Protein AF-0000000087635953 (afdb_homodimer)

pLDDT: mean 96.23, std 4.2, range [60.16, 98.94]

Structure (mmCIF, N/CA/C/O backbone):
data_AF-0000000087635953-model_v1
#
loop_
_entity.id
_entity.type
_entity.pdbx_description
1 polymer 'tRNA N6-adenosine threonylcarbamoyltransferase'
#
loop_
_atom_site.group_PDB
_atom_site.id
_atom_site.type_symbol
_atom_site.label_atom_id
_atom_site.label_alt_id
_atom_site.label_comp_id
_atom_site.label_asym_id
_atom_site.label_entity_id
_atom_site.label_seq_id
_atom_site.pdbx_PDB_ins_code
_atom_site.Cartn_x
_atom_site.Cartn_y
_atom_site.Cartn_z
_atom_site.occupancy
_atom_site.B_iso_or_equiv
_atom_site.auth_seq_id
_atom_site.auth_comp_id
_atom_site.auth_asym_id
_atom_site.auth_atom_id
_atom_site.pdbx_PDB_model_num
ATOM 1 N N . MET A 1 1 ? 30 20.594 17.938 1 71 1 MET A N 1
ATOM 2 C CA . MET A 1 1 ? 29.25 19.344 17.844 1 71 1 MET A CA 1
ATOM 3 C C . MET A 1 1 ? 28.906 19.031 16.391 1 71 1 MET A C 1
ATOM 5 O O . MET A 1 1 ? 28.766 19.938 15.57 1 71 1 MET A O 1
ATOM 9 N N . LYS A 1 2 ? 29 17.797 15.891 1 88.31 2 LYS A N 1
ATOM 10 C CA . LYS A 1 2 ? 28.781 17.375 14.508 1 88.31 2 LYS A CA 1
ATOM 11 C C . LYS A 1 2 ? 27.328 17.594 14.086 1 88.31 2 LYS A C 1
ATOM 13 O O . LYS A 1 2 ? 26.406 17.328 14.859 1 88.31 2 LYS A O 1
ATOM 18 N N . ASP A 1 3 ? 27.141 18.328 13 1 97 3 ASP A N 1
ATOM 19 C CA . ASP A 1 3 ? 25.797 18.531 12.445 1 97 3 ASP A CA 1
ATOM 20 C C . ASP A 1 3 ? 25.078 17.188 12.234 1 97 3 ASP A C 1
ATOM 22 O O . ASP A 1 3 ? 25.703 16.203 11.828 1 97 3 ASP A O 1
ATOM 26 N N . ILE A 1 4 ? 23.875 17.203 12.625 1 98.38 4 ILE A N 1
ATOM 27 C CA . ILE A 1 4 ? 23.062 16.016 12.445 1 98.38 4 ILE A CA 1
ATOM 28 C C . ILE A 1 4 ? 22.109 16.219 11.266 1 98.38 4 ILE A C 1
ATOM 30 O O . ILE A 1 4 ? 21.297 17.141 11.258 1 98.38 4 ILE A O 1
ATOM 34 N N . TYR A 1 5 ? 22.234 15.367 10.195 1 98.81 5 TYR A N 1
ATOM 35 C CA . TYR A 1 5 ? 21.422 15.438 8.992 1 98.81 5 TYR A CA 1
ATOM 36 C C . TYR A 1 5 ? 20.281 14.43 9.047 1 98.81 5 TYR A C 1
ATOM 38 O O . TYR A 1 5 ? 20.484 13.258 9.344 1 98.81 5 TYR A O 1
ATOM 46 N N . THR A 1 6 ? 19.078 14.914 8.812 1 98.88 6 THR A N 1
ATOM 47 C CA . THR A 1 6 ? 17.875 14.078 8.758 1 98.88 6 THR A CA 1
ATOM 48 C C . THR A 1 6 ? 17.312 14.031 7.344 1 98.88 6 THR A C 1
ATOM 50 O O . THR A 1 6 ? 17.094 15.07 6.719 1 98.88 6 THR A O 1
ATOM 53 N N . LEU A 1 7 ? 17.156 12.875 6.766 1 98.94 7 LEU A N 1
ATOM 54 C CA . LEU A 1 7 ? 16.312 12.672 5.59 1 98.94 7 LEU A CA 1
ATOM 55 C C . LEU A 1 7 ? 14.914 12.242 5.992 1 98.94 7 LEU A C 1
ATOM 57 O O . LEU A 1 7 ? 14.742 11.297 6.762 1 98.94 7 LEU A O 1
ATOM 61 N N . ALA A 1 8 ? 13.922 12.953 5.543 1 98.94 8 ALA A N 1
ATOM 62 C CA . ALA A 1 8 ? 12.555 12.648 5.941 1 98.94 8 ALA A CA 1
ATOM 63 C C . ALA A 1 8 ? 11.68 12.344 4.727 1 98.94 8 ALA A C 1
ATOM 65 O O . ALA A 1 8 ? 11.875 12.914 3.654 1 98.94 8 ALA A O 1
ATOM 66 N N . ILE A 1 9 ? 10.727 11.422 4.883 1 98.94 9 ILE A N 1
ATOM 67 C CA . ILE A 1 9 ? 9.789 11 3.848 1 98.94 9 ILE A CA 1
ATOM 68 C C . ILE A 1 9 ? 8.359 11.117 4.367 1 98.94 9 ILE A C 1
ATOM 70 O O . ILE A 1 9 ? 8.062 10.688 5.484 1 98.94 9 ILE A O 1
ATOM 74 N N . GLU A 1 10 ? 7.461 11.727 3.586 1 98.75 10 GLU A N 1
ATOM 75 C CA . GLU A 1 10 ? 6.051 11.914 3.908 1 98.75 10 GLU A CA 1
ATOM 76 C C . GLU A 1 10 ? 5.156 11.469 2.756 1 98.75 10 GLU A C 1
ATOM 78 O O . GLU A 1 10 ? 5.309 11.938 1.627 1 98.75 10 GLU A O 1
ATOM 83 N N . SER A 1 11 ? 4.262 10.484 3 1 98.44 11 SER A N 1
ATOM 84 C CA . SER A 1 11 ? 3.357 9.969 1.975 1 98.44 11 SER A CA 1
ATOM 85 C C . SER A 1 11 ? 2.025 9.539 2.578 1 98.44 11 SER A C 1
ATOM 87 O O . SER A 1 11 ? 1.476 8.5 2.205 1 98.44 11 SER A O 1
ATOM 89 N N . SER A 1 12 ? 1.46 10.25 3.521 1 97.31 12 SER A N 1
ATOM 90 C CA . SER A 1 12 ? 0.33 9.781 4.316 1 97.31 12 SER A CA 1
ATOM 91 C C . SER A 1 12 ? -0.976 9.883 3.537 1 97.31 12 SER A C 1
ATOM 93 O O . SER A 1 12 ? -1.944 9.188 3.844 1 97.31 12 SER A O 1
ATOM 95 N N . CYS A 1 13 ? -1.066 10.781 2.559 1 95.88 13 CYS A N 1
ATOM 96 C CA . CYS A 1 13 ? -2.354 10.984 1.903 1 95.88 13 CYS A CA 1
ATOM 97 C C . CYS A 1 13 ? -2.17 11.25 0.414 1 95.88 13 CYS A C 1
ATOM 99 O O . CYS A 1 13 ? -2.062 10.312 -0.379 1 95.88 13 CYS A O 1
ATOM 101 N N . ASP A 1 14 ? -2.012 12.562 -0.002 1 95.81 14 ASP A N 1
ATOM 102 C CA . ASP A 1 14 ? -1.961 12.82 -1.438 1 95.81 14 ASP A CA 1
ATOM 103 C C . ASP A 1 14 ? -0.771 13.711 -1.792 1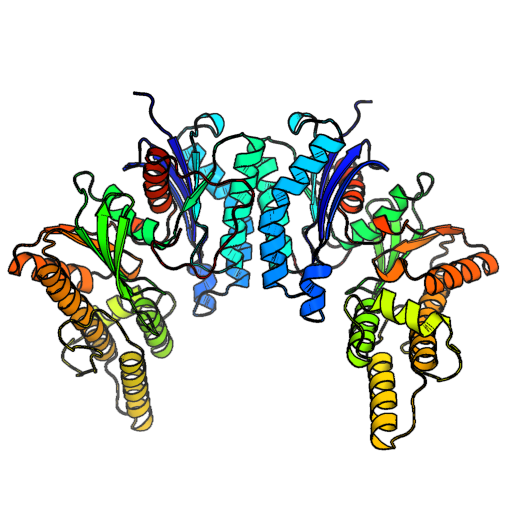 95.81 14 ASP A C 1
ATOM 105 O O . ASP A 1 14 ? -0.734 14.305 -2.869 1 95.81 14 ASP A O 1
ATOM 109 N N . GLU A 1 15 ? 0.181 13.875 -0.942 1 97.19 15 GLU A N 1
ATOM 110 C CA . GLU A 1 15 ? 1.471 14.5 -1.22 1 97.19 15 GLU A CA 1
ATOM 111 C C . GLU A 1 15 ? 2.617 13.516 -1.018 1 97.19 15 GLU A C 1
ATOM 113 O O . GLU A 1 15 ? 2.727 12.891 0.04 1 97.19 15 GLU A O 1
ATOM 118 N N . THR A 1 16 ? 3.457 13.383 -2.01 1 98.44 16 THR A N 1
ATOM 119 C CA . THR A 1 16 ? 4.738 12.703 -1.831 1 98.44 16 THR A CA 1
ATOM 120 C C . THR A 1 16 ? 5.852 13.719 -1.59 1 98.44 16 THR A C 1
ATOM 122 O O . THR A 1 16 ? 6.113 14.578 -2.438 1 98.44 16 THR A O 1
ATOM 125 N N . SER A 1 17 ? 6.457 13.625 -0.453 1 98.81 17 SER A N 1
ATOM 126 C CA . SER A 1 17 ? 7.434 14.648 -0.108 1 98.81 17 SER A CA 1
ATOM 127 C C . SER A 1 17 ? 8.664 14.047 0.55 1 98.81 17 SER A C 1
ATOM 129 O O . SER A 1 17 ? 8.57 13.031 1.244 1 98.81 17 SER A O 1
ATOM 131 N N . ALA A 1 18 ? 9.812 14.578 0.291 1 98.94 18 ALA A N 1
ATOM 132 C CA . ALA A 1 18 ? 11.07 14.297 0.979 1 98.94 18 ALA A CA 1
ATOM 133 C C . ALA A 1 18 ? 11.805 15.586 1.329 1 98.94 18 ALA A C 1
ATOM 135 O O . ALA A 1 18 ? 11.711 16.578 0.603 1 98.94 18 ALA A O 1
ATOM 136 N N . ALA A 1 19 ? 12.5 15.578 2.441 1 98.94 19 ALA A N 1
ATOM 137 C CA . ALA A 1 19 ? 13.203 16.766 2.908 1 98.94 19 ALA A CA 1
ATOM 138 C C . ALA A 1 19 ? 14.516 16.391 3.598 1 98.94 19 ALA A C 1
ATOM 140 O O . ALA A 1 19 ? 14.656 15.289 4.121 1 98.94 19 ALA A O 1
ATOM 141 N N . VAL A 1 20 ? 15.445 17.266 3.537 1 98.94 20 VAL A N 1
ATOM 142 C CA . VAL A 1 20 ? 16.688 17.156 4.297 1 98.94 20 VAL A CA 1
ATOM 143 C C . VAL A 1 20 ? 16.812 18.328 5.266 1 98.94 20 VAL A C 1
ATOM 145 O O . VAL A 1 20 ? 16.641 19.484 4.871 1 98.94 20 VAL A O 1
ATOM 148 N N . LEU A 1 21 ? 16.984 18 6.496 1 98.81 21 LEU A N 1
ATOM 149 C CA . LEU A 1 21 ? 17.156 19.016 7.531 1 98.81 21 LEU A CA 1
ATOM 150 C C . LEU A 1 21 ? 18.516 18.859 8.227 1 98.81 21 LEU A C 1
ATOM 152 O O . LEU A 1 21 ? 19.078 17.766 8.234 1 98.81 21 LEU A O 1
ATOM 156 N N . VAL A 1 22 ? 18.953 19.984 8.828 1 98.25 22 VAL A N 1
ATOM 157 C CA . VAL A 1 22 ? 20.141 19.969 9.68 1 98.25 22 VAL A CA 1
ATOM 158 C C . VAL A 1 22 ? 19.766 20.438 11.086 1 98.25 22 VAL A C 1
ATOM 160 O O . VAL A 1 22 ? 19.062 21.438 11.25 1 98.25 22 VAL A O 1
ATOM 163 N N . ASN A 1 23 ? 20.141 19.688 11.984 1 97.88 23 ASN A N 1
ATOM 164 C CA . ASN A 1 23 ? 19.969 20 13.398 1 97.88 23 ASN A CA 1
ATOM 165 C C . ASN A 1 23 ? 18.516 20.328 13.727 1 97.88 23 ASN A C 1
ATOM 167 O O . ASN A 1 23 ? 18.234 21.219 14.523 1 97.88 23 ASN A O 1
ATOM 171 N N . GLY A 1 24 ? 17.609 19.703 12.992 1 96.75 24 GLY A N 1
ATOM 172 C CA . GLY A 1 24 ? 16.203 19.672 13.328 1 96.75 24 GLY A CA 1
ATOM 173 C C . GLY A 1 24 ? 15.438 20.875 12.805 1 96.75 24 GLY A C 1
ATOM 174 O O . GLY A 1 24 ? 14.281 20.766 12.406 1 96.75 24 GLY A O 1
ATOM 175 N N . ARG A 1 25 ? 16 22.047 12.742 1 96.62 25 ARG A N 1
ATOM 176 C CA . ARG A 1 25 ? 15.188 23.234 12.492 1 96.62 25 ARG A CA 1
ATOM 177 C C . ARG A 1 25 ? 15.672 23.969 11.258 1 96.62 25 ARG A C 1
ATOM 179 O O . ARG A 1 25 ? 15.047 24.953 10.828 1 96.62 25 ARG A O 1
ATOM 186 N N . GLN A 1 26 ? 16.734 23.609 10.656 1 97.81 26 GLN A N 1
ATOM 187 C CA . GLN A 1 26 ? 17.203 24.172 9.391 1 97.81 26 GLN A CA 1
ATOM 188 C C . GLN A 1 26 ? 16.859 23.25 8.219 1 97.81 26 GLN A C 1
ATOM 190 O O . GLN A 1 26 ? 17.391 22.156 8.102 1 97.81 26 GLN A O 1
ATOM 195 N N . VAL A 1 27 ? 16.031 23.797 7.305 1 98.5 27 VAL A N 1
ATOM 196 C CA . VAL A 1 27 ? 15.586 23.016 6.152 1 98.5 27 VAL A CA 1
ATOM 197 C C . VAL A 1 27 ? 16.531 23.25 4.977 1 98.5 27 VAL A C 1
ATOM 199 O O . VAL A 1 27 ? 16.672 24.375 4.488 1 98.5 27 VAL A O 1
ATOM 202 N N . LEU A 1 28 ? 17.188 22.219 4.527 1 98.75 28 LEU A N 1
ATOM 203 C CA . LEU A 1 28 ? 18.078 22.328 3.375 1 98.75 28 LEU A CA 1
ATOM 204 C C . LEU A 1 28 ? 17.312 22.078 2.078 1 98.75 28 LEU A C 1
ATOM 206 O O . LEU A 1 28 ? 17.672 22.625 1.031 1 98.75 28 LEU A O 1
ATOM 210 N N . SER A 1 29 ? 16.375 21.234 2.1 1 98.75 29 SER A N 1
ATOM 211 C CA . SER A 1 29 ? 15.484 20.953 0.975 1 98.75 29 SER A CA 1
ATOM 212 C C . SER A 1 29 ? 14.133 20.438 1.452 1 98.75 29 SER A C 1
ATOM 214 O O . SER A 1 29 ? 14.031 19.844 2.525 1 98.75 29 SER A O 1
ATOM 216 N N . ASN A 1 30 ? 13.125 20.703 0.75 1 98.62 30 ASN A N 1
ATOM 217 C CA . ASN A 1 30 ? 11.758 20.234 0.962 1 98.62 30 ASN A CA 1
ATOM 218 C C . ASN A 1 30 ? 11.016 20.078 -0.358 1 98.62 30 ASN A C 1
ATOM 220 O O . ASN A 1 30 ? 10.297 20.984 -0.794 1 98.62 30 ASN A O 1
ATOM 224 N N . VAL A 1 31 ? 11.125 18.875 -0.925 1 98.75 31 VAL A N 1
ATOM 225 C CA . VAL A 1 31 ? 10.531 18.578 -2.223 1 98.75 31 VAL A CA 1
ATOM 226 C C . VAL A 1 31 ? 9.141 17.984 -2.029 1 98.75 31 VAL A C 1
ATOM 228 O O . VAL A 1 31 ? 8.977 17 -1.288 1 98.75 31 VAL A O 1
ATOM 231 N N . ILE A 1 32 ? 8.156 18.578 -2.635 1 98.19 32 ILE A N 1
ATOM 232 C CA . ILE A 1 32 ? 6.777 18.141 -2.496 1 98.19 32 ILE A CA 1
ATOM 233 C C . ILE A 1 32 ? 6.18 17.875 -3.875 1 98.19 32 ILE A C 1
ATOM 235 O O . ILE A 1 32 ? 6.152 18.766 -4.73 1 98.19 32 ILE A O 1
ATOM 239 N N . SER A 1 33 ? 5.801 16.672 -4.145 1 97.62 33 SER A N 1
ATOM 240 C CA . SER A 1 33 ? 4.996 16.297 -5.305 1 97.62 33 SER A CA 1
ATOM 241 C C . SER A 1 33 ? 3.523 16.156 -4.93 1 97.62 33 SER A C 1
ATOM 243 O O . SER A 1 33 ? 3.102 15.102 -4.453 1 97.62 33 SER A O 1
ATOM 245 N N . SER A 1 34 ? 2.74 17.156 -5.246 1 95.44 34 SER A N 1
ATOM 246 C CA . SER A 1 34 ? 1.333 17.188 -4.863 1 95.44 34 SER A CA 1
ATOM 247 C C . SER A 1 34 ? 0.46 16.5 -5.91 1 95.44 34 SER A C 1
ATOM 249 O O . SER A 1 34 ? 0.693 16.656 -7.113 1 95.44 34 SER A O 1
ATOM 251 N N . GLN A 1 35 ? -0.52 15.82 -5.395 1 94.69 35 GLN A N 1
ATOM 252 C CA . GLN A 1 35 ? -1.424 15.102 -6.289 1 94.69 35 GLN A CA 1
ATOM 253 C C . GLN A 1 35 ? -2.746 15.852 -6.445 1 94.69 35 GLN A C 1
ATOM 255 O O . GLN A 1 35 ? -3.709 15.305 -6.992 1 94.69 35 GLN A O 1
ATOM 260 N N . VAL A 1 36 ? -2.869 17.062 -5.98 1 91.19 36 VAL A N 1
ATOM 261 C CA . VAL A 1 36 ? -4.113 17.828 -5.953 1 91.19 36 VAL A CA 1
ATOM 262 C C . VAL A 1 36 ? -4.707 17.891 -7.359 1 91.19 36 VAL A C 1
ATOM 264 O O . VAL A 1 36 ? -5.883 17.578 -7.559 1 91.19 36 VAL A O 1
ATOM 267 N N . PRO A 1 37 ? -3.918 18.203 -8.336 1 91.44 37 PRO A N 1
ATOM 268 C CA . PRO A 1 37 ? -4.504 18.266 -9.68 1 91.44 37 PRO A CA 1
ATOM 269 C C . PRO A 1 37 ? -5.105 16.938 -10.125 1 91.44 37 PRO A C 1
ATOM 271 O O . PRO A 1 37 ? -6.117 16.922 -10.836 1 91.44 37 PRO A O 1
ATOM 274 N N . ILE A 1 38 ? -4.547 15.859 -9.703 1 91.81 38 ILE A N 1
ATOM 275 C CA . ILE A 1 38 ? -4.98 14.523 -10.094 1 91.81 38 ILE A CA 1
ATOM 276 C C . ILE A 1 38 ? -6.309 14.195 -9.414 1 91.81 38 ILE A C 1
ATOM 278 O O . ILE A 1 38 ? -7.23 13.68 -10.055 1 91.81 38 ILE A O 1
ATOM 282 N N . HIS A 1 39 ? -6.449 14.539 -8.211 1 93.56 39 HIS A N 1
ATOM 283 C CA . HIS A 1 39 ? -7.598 14.125 -7.418 1 93.56 39 HIS A CA 1
ATOM 284 C C . HIS A 1 39 ? -8.766 15.094 -7.594 1 93.56 39 HIS A C 1
ATOM 286 O O . HIS A 1 39 ? -9.906 14.75 -7.281 1 93.56 39 HIS A O 1
ATOM 292 N N . GLN A 1 40 ? -8.516 16.312 -8.023 1 91.06 40 GLN A N 1
ATOM 293 C CA . GLN A 1 40 ? -9.562 17.281 -8.281 1 91.06 40 GLN A CA 1
ATOM 294 C C . GLN A 1 40 ? -10.617 16.734 -9.234 1 91.06 40 GLN A C 1
ATOM 296 O O . GLN A 1 40 ? -11.805 17.016 -9.086 1 91.06 40 GLN A O 1
ATOM 301 N N . LYS A 1 41 ? -10.227 15.906 -10.156 1 90 41 LYS A N 1
ATOM 302 C CA . LYS A 1 41 ? -11.117 15.336 -11.164 1 90 41 LYS A CA 1
ATOM 303 C C . LYS A 1 41 ? -12.141 14.398 -10.531 1 90 41 LYS A C 1
ATOM 305 O O . LYS A 1 41 ? -13.195 14.133 -11.109 1 90 41 LYS A O 1
ATOM 310 N N . PHE A 1 42 ? -11.836 13.93 -9.312 1 90.62 42 PHE A N 1
ATOM 311 C CA . PHE A 1 42 ? -12.703 12.945 -8.672 1 90.62 42 PHE A CA 1
ATOM 312 C C . PHE A 1 42 ? -13.469 13.578 -7.52 1 90.62 42 PHE A C 1
ATOM 314 O O . PHE A 1 42 ? -14.297 12.922 -6.887 1 90.62 42 PHE A O 1
ATOM 321 N N . GLY A 1 43 ? -13.164 14.859 -7.227 1 89.5 43 GLY A N 1
ATOM 322 C CA . GLY A 1 43 ? -13.859 15.57 -6.16 1 89.5 43 GLY A CA 1
ATOM 323 C C . GLY A 1 43 ? -13.328 15.227 -4.777 1 89.5 43 GLY A C 1
ATOM 324 O O . GLY A 1 43 ? -13.938 15.594 -3.77 1 89.5 43 GLY A O 1
ATOM 325 N N . GLY A 1 44 ? -12.242 14.422 -4.73 1 91.94 44 GLY A N 1
ATOM 326 C CA . GLY A 1 44 ? -11.602 13.992 -3.494 1 91.94 44 GLY A CA 1
ATOM 327 C C . GLY A 1 44 ? -10.492 12.984 -3.717 1 91.94 44 GLY A C 1
ATOM 328 O O . GLY A 1 44 ? -10.266 12.539 -4.844 1 91.94 44 GLY A O 1
ATOM 329 N N . VAL A 1 45 ? -9.844 12.648 -2.676 1 93.06 45 VAL A N 1
ATOM 330 C CA . VAL A 1 45 ? -8.688 11.766 -2.791 1 93.06 45 VAL A CA 1
ATOM 331 C C . VAL A 1 45 ? -9.164 10.336 -3.062 1 93.06 45 VAL A C 1
ATOM 333 O O . VAL A 1 45 ? -9.992 9.797 -2.324 1 93.06 45 VAL A O 1
ATOM 336 N N . VAL A 1 46 ? -8.664 9.805 -4.148 1 95.5 46 VAL A N 1
ATOM 337 C CA . VAL A 1 46 ? -8.906 8.398 -4.473 1 95.5 46 VAL A CA 1
ATOM 338 C C . VAL A 1 46 ? -7.738 7.547 -3.98 1 95.5 46 VAL A C 1
ATOM 340 O O . VAL A 1 46 ? -6.637 7.617 -4.531 1 95.5 46 VAL A O 1
ATOM 343 N N . PRO A 1 47 ? -7.953 6.715 -3.018 1 94.94 47 PRO A N 1
ATOM 344 C CA . PRO A 1 47 ? -6.867 6.031 -2.312 1 94.94 47 PRO A CA 1
ATOM 345 C C . PRO A 1 47 ? -5.961 5.238 -3.254 1 94.94 47 PRO A C 1
ATOM 347 O O . PRO A 1 47 ? -4.734 5.328 -3.154 1 94.94 47 PRO A O 1
ATOM 350 N N . GLU A 1 48 ? -6.547 4.504 -4.184 1 93.12 48 GLU A N 1
ATOM 351 C CA . GLU A 1 48 ? -5.758 3.682 -5.098 1 93.12 48 GLU A CA 1
ATOM 352 C C . GLU A 1 48 ? -4.887 4.543 -6.004 1 93.12 48 GLU A C 1
ATOM 354 O O . GLU A 1 48 ? -3.725 4.211 -6.258 1 93.12 48 GLU A O 1
ATOM 359 N N . ILE A 1 49 ? -5.441 5.598 -6.457 1 95.25 49 ILE A N 1
ATOM 360 C CA . ILE A 1 49 ? -4.691 6.516 -7.305 1 95.25 49 ILE A CA 1
ATOM 361 C C . ILE A 1 49 ? -3.564 7.16 -6.5 1 95.25 49 ILE A C 1
ATOM 363 O O . ILE A 1 49 ? -2.443 7.297 -6.992 1 95.25 49 ILE A O 1
ATOM 367 N N . ALA A 1 50 ? -3.877 7.535 -5.289 1 96.94 50 ALA A N 1
ATOM 368 C CA . ALA A 1 50 ? -2.877 8.148 -4.418 1 96.94 50 ALA A CA 1
ATOM 369 C C . ALA A 1 50 ? -1.674 7.23 -4.234 1 96.94 50 ALA A C 1
ATOM 371 O O . ALA A 1 50 ? -0.528 7.656 -4.402 1 96.94 50 ALA A O 1
ATOM 372 N N . SER A 1 51 ? -1.926 6 -3.91 1 96.81 51 SER A N 1
ATOM 373 C CA . SER A 1 51 ? -0.85 5.051 -3.654 1 96.81 51 SER A CA 1
ATOM 374 C C . SER A 1 51 ? 0.007 4.836 -4.898 1 96.81 51 SER A C 1
ATOM 376 O O . SER A 1 51 ? 1.23 4.719 -4.805 1 96.81 51 SER A O 1
ATOM 378 N N . ARG A 1 52 ? -0.611 4.766 -6.07 1 94.94 52 ARG A N 1
ATOM 379 C CA . ARG A 1 52 ? 0.108 4.562 -7.324 1 94.94 52 ARG A CA 1
ATOM 380 C C . ARG A 1 52 ? 1.023 5.742 -7.633 1 94.94 52 ARG A C 1
ATOM 382 O O . ARG A 1 52 ? 2.154 5.555 -8.086 1 94.94 52 ARG A O 1
ATOM 389 N N . HIS A 1 53 ? 0.528 6.934 -7.336 1 97.25 53 HIS A N 1
ATOM 390 C CA . HIS A 1 53 ? 1.368 8.109 -7.543 1 97.25 53 HIS A CA 1
ATOM 391 C C . HIS A 1 53 ? 2.533 8.133 -6.559 1 97.25 53 HIS A C 1
ATOM 393 O O . HIS A 1 53 ? 3.648 8.516 -6.922 1 97.25 53 HIS A O 1
ATOM 399 N N . HIS A 1 54 ? 2.293 7.77 -5.309 1 98.5 54 HIS A N 1
ATOM 400 C CA . HIS A 1 54 ? 3.365 7.707 -4.324 1 98.5 54 HIS A CA 1
ATOM 401 C C . HIS A 1 54 ? 4.469 6.754 -4.773 1 98.5 54 HIS A C 1
ATOM 403 O O . HIS A 1 54 ? 5.656 7.07 -4.645 1 98.5 54 HIS A O 1
ATOM 409 N N . ILE A 1 55 ? 4.055 5.598 -5.246 1 98.31 55 ILE A N 1
ATOM 410 C CA . ILE A 1 55 ? 5.043 4.586 -5.613 1 98.31 55 ILE A CA 1
ATOM 411 C C . ILE A 1 55 ? 5.898 5.098 -6.77 1 98.31 55 ILE A C 1
ATOM 413 O O . ILE A 1 55 ? 7.098 4.82 -6.832 1 98.31 55 ILE A O 1
ATOM 417 N N . GLU A 1 56 ? 5.359 5.824 -7.691 1 98.12 56 GLU A N 1
ATOM 418 C CA . GLU A 1 56 ? 6.086 6.375 -8.828 1 98.12 56 GLU A CA 1
ATOM 419 C C . GLU A 1 56 ? 7.055 7.469 -8.391 1 98.12 56 GLU A C 1
ATOM 421 O O . GLU A 1 56 ? 8.117 7.645 -8.992 1 98.12 56 GLU A O 1
ATOM 426 N N . GLN A 1 57 ? 6.727 8.148 -7.34 1 98.44 57 GLN A N 1
ATOM 427 C CA . GLN A 1 57 ? 7.41 9.406 -7.062 1 98.44 57 GLN A CA 1
ATOM 428 C C . GLN A 1 57 ? 8.32 9.281 -5.844 1 98.44 57 GLN A C 1
ATOM 430 O O . GLN A 1 57 ? 9.172 10.141 -5.609 1 98.44 57 GLN A O 1
ATOM 435 N N . VAL A 1 58 ? 8.188 8.281 -4.984 1 98.56 58 VAL A N 1
ATOM 436 C CA . VAL A 1 58 ? 8.805 8.266 -3.662 1 98.56 58 VAL A CA 1
ATOM 437 C C . VAL A 1 58 ? 10.32 8.359 -3.793 1 98.56 58 VAL A C 1
ATOM 439 O O . VAL A 1 58 ? 10.961 9.141 -3.092 1 98.56 58 VAL A O 1
ATOM 442 N N . ILE A 1 59 ? 10.953 7.637 -4.758 1 98.75 59 ILE A N 1
ATOM 443 C CA . ILE A 1 59 ? 12.406 7.648 -4.871 1 98.75 59 ILE A CA 1
ATOM 444 C C . ILE A 1 59 ? 12.852 8.898 -5.629 1 98.75 59 ILE A C 1
ATOM 446 O O . ILE A 1 59 ? 13.789 9.586 -5.211 1 98.75 59 ILE A O 1
ATOM 450 N N . PRO A 1 60 ? 12.156 9.305 -6.734 1 98.56 60 PRO A N 1
ATOM 451 C CA . PRO A 1 60 ? 12.523 10.547 -7.41 1 98.56 60 PRO A CA 1
ATOM 452 C C . PRO A 1 60 ? 12.516 11.758 -6.477 1 98.56 60 PRO A C 1
ATOM 454 O O . PRO A 1 60 ? 13.398 12.609 -6.559 1 98.56 60 PRO A O 1
ATOM 457 N N . VAL A 1 61 ? 11.539 11.859 -5.609 1 98.62 61 VAL A N 1
ATOM 458 C CA . VAL A 1 61 ? 11.453 12.992 -4.688 1 98.62 61 VAL A CA 1
ATOM 459 C C . VAL A 1 61 ? 12.602 12.93 -3.682 1 98.62 61 VAL A C 1
ATOM 461 O O . VAL A 1 61 ? 13.133 13.961 -3.275 1 98.62 61 VAL A O 1
ATOM 464 N N . VAL A 1 62 ? 12.945 11.75 -3.191 1 98.88 62 VAL A N 1
ATOM 465 C CA . VAL A 1 62 ? 14.086 11.57 -2.293 1 98.88 62 VAL A CA 1
ATOM 466 C C . VAL A 1 62 ? 15.367 12.008 -2.99 1 98.88 62 VAL A C 1
ATOM 468 O O . VAL A 1 62 ? 16.172 12.734 -2.416 1 98.88 62 VAL A O 1
ATOM 471 N N . ASP A 1 63 ? 15.547 11.539 -4.211 1 98.75 63 ASP A N 1
ATOM 472 C CA . ASP A 1 63 ? 16.719 11.883 -5 1 98.75 63 ASP A CA 1
ATOM 473 C C . ASP A 1 63 ? 16.844 13.398 -5.168 1 98.75 63 ASP A C 1
ATOM 475 O O . ASP A 1 63 ? 17.922 13.961 -4.941 1 98.75 63 ASP A O 1
ATOM 479 N N . GLN A 1 64 ? 15.734 14.008 -5.531 1 98.81 64 GLN A N 1
ATOM 480 C CA . GLN A 1 64 ? 15.719 15.453 -5.73 1 98.81 64 GLN A CA 1
ATOM 481 C C . GLN A 1 64 ? 16.031 16.188 -4.43 1 98.81 64 GLN A C 1
ATOM 483 O O . GLN A 1 64 ? 16.719 17.219 -4.441 1 98.81 64 GLN A O 1
ATOM 488 N N . ALA A 1 65 ? 15.5 15.719 -3.303 1 98.88 65 ALA A N 1
ATOM 489 C CA . ALA A 1 65 ? 15.75 16.344 -2.01 1 98.88 65 ALA A CA 1
ATOM 490 C C . ALA A 1 65 ? 17.234 16.328 -1.673 1 98.88 65 ALA A C 1
ATOM 492 O O . ALA A 1 65 ? 17.781 17.328 -1.186 1 98.88 65 ALA A O 1
ATOM 493 N N . LEU A 1 66 ? 17.891 15.203 -1.881 1 98.88 66 LEU A N 1
ATOM 494 C CA . LEU A 1 66 ? 19.328 15.078 -1.632 1 98.88 66 LEU A CA 1
ATOM 495 C C . LEU A 1 66 ? 20.125 16.031 -2.531 1 98.88 66 LEU A C 1
ATOM 497 O O . LEU A 1 66 ? 21.031 16.703 -2.068 1 98.88 66 LEU A O 1
ATOM 501 N N . LEU A 1 67 ? 19.719 16.062 -3.795 1 98.81 67 LEU A N 1
ATOM 502 C CA . LEU A 1 67 ? 20.391 16.922 -4.77 1 98.81 67 LEU A CA 1
ATOM 503 C C . LEU A 1 67 ? 20.25 18.391 -4.371 1 98.81 67 LEU A C 1
ATOM 505 O O . LEU A 1 67 ? 21.234 19.141 -4.375 1 98.81 67 LEU A O 1
ATOM 509 N N . ASP A 1 68 ? 19.016 18.828 -4.023 1 98.81 68 ASP A N 1
ATOM 510 C CA . ASP A 1 68 ? 18.75 20.203 -3.645 1 98.81 68 ASP A CA 1
ATOM 511 C C . ASP A 1 68 ? 19.516 20.594 -2.383 1 98.81 68 ASP A C 1
ATOM 513 O O . ASP A 1 68 ? 19.953 21.734 -2.234 1 98.81 68 ASP A O 1
ATOM 517 N N . ALA A 1 69 ? 19.672 19.641 -1.483 1 98.75 69 ALA A N 1
ATOM 518 C CA . ALA A 1 69 ? 20.375 19.891 -0.226 1 98.75 69 ALA A CA 1
ATOM 519 C C . ALA A 1 69 ? 21.875 19.812 -0.422 1 98.75 69 ALA A C 1
ATOM 521 O O . ALA A 1 69 ? 22.656 20.188 0.469 1 98.75 69 ALA A O 1
ATOM 522 N N . LYS A 1 70 ? 22.328 19.297 -1.576 1 98.56 70 LYS A N 1
ATOM 523 C CA . LYS A 1 70 ? 23.734 19.109 -1.913 1 98.56 70 LYS A CA 1
ATOM 524 C C . LYS A 1 70 ? 24.422 18.188 -0.913 1 98.56 70 LYS A C 1
ATOM 526 O O . LYS A 1 70 ? 25.5 18.5 -0.412 1 98.56 70 LYS A O 1
ATOM 531 N N . VAL A 1 71 ? 23.75 17.109 -0.555 1 98.38 71 VAL A N 1
ATOM 532 C CA . VAL A 1 71 ? 24.328 16.062 0.294 1 98.38 71 VAL A CA 1
ATOM 533 C C . VAL A 1 71 ? 24.125 14.703 -0.359 1 98.38 71 VAL A C 1
ATOM 535 O O . VAL A 1 71 ? 23.344 14.562 -1.303 1 98.38 71 VAL A O 1
ATOM 538 N N . ASN A 1 72 ? 24.906 13.742 0.088 1 97.88 72 ASN A N 1
ATOM 539 C CA . ASN A 1 72 ? 24.75 12.344 -0.321 1 97.88 72 ASN A CA 1
ATOM 540 C C . ASN A 1 72 ? 24.031 11.523 0.745 1 97.88 72 ASN A C 1
ATOM 542 O O . ASN A 1 72 ? 23.938 11.945 1.9 1 97.88 72 ASN A O 1
ATOM 546 N N . LEU A 1 73 ? 23.547 10.43 0.306 1 97.5 73 LEU A N 1
ATOM 547 C CA . LEU A 1 73 ? 22.859 9.539 1.239 1 97.5 73 LEU A CA 1
ATOM 548 C C . LEU A 1 73 ? 23.781 9.164 2.395 1 97.5 73 LEU A C 1
ATOM 550 O O . LEU A 1 73 ? 23.328 8.992 3.527 1 97.5 73 LEU A O 1
ATOM 554 N N . THR A 1 74 ? 25.016 9.094 2.207 1 96.19 74 THR A N 1
ATOM 555 C CA . THR A 1 74 ? 26 8.711 3.213 1 96.19 74 THR A CA 1
ATOM 556 C C . THR A 1 74 ? 26.172 9.805 4.262 1 96.19 74 THR A C 1
ATOM 558 O O . THR A 1 74 ? 26.734 9.57 5.332 1 96.19 74 THR A O 1
ATOM 561 N N . ASP A 1 75 ? 25.75 11.023 3.957 1 98.06 75 ASP A N 1
ATOM 562 C CA . ASP A 1 75 ? 25.844 12.148 4.879 1 98.06 75 ASP A CA 1
ATOM 563 C C . ASP A 1 75 ? 24.703 12.133 5.891 1 98.06 75 ASP A C 1
ATOM 565 O O . ASP A 1 75 ? 24.75 12.836 6.902 1 98.06 75 ASP A O 1
ATOM 569 N N . ILE A 1 76 ? 23.719 11.336 5.637 1 98.81 76 ILE A N 1
ATOM 570 C CA . ILE A 1 76 ? 22.5 11.328 6.434 1 98.81 76 ILE A CA 1
ATOM 571 C C . ILE A 1 76 ? 22.719 10.539 7.719 1 98.81 76 ILE A C 1
ATOM 573 O O . ILE A 1 76 ? 23.281 9.438 7.691 1 98.81 76 ILE A O 1
ATOM 577 N N . ASP A 1 77 ? 22.219 11.094 8.82 1 98.81 77 ASP A N 1
ATOM 578 C CA . ASP A 1 77 ? 22.438 10.453 10.117 1 98.81 77 ASP A CA 1
ATOM 579 C C . ASP A 1 77 ? 21.25 9.578 10.492 1 98.81 77 ASP A C 1
ATOM 581 O O . ASP A 1 77 ? 21.406 8.578 11.195 1 98.81 77 ASP A O 1
ATOM 585 N N . HIS A 1 78 ? 20.047 9.961 10.141 1 98.81 78 HIS A N 1
ATOM 586 C CA . HIS A 1 78 ? 18.875 9.133 10.344 1 98.81 78 HIS A CA 1
ATOM 587 C C . HIS A 1 78 ? 17.781 9.469 9.328 1 98.81 78 HIS A C 1
ATOM 589 O O . HIS A 1 78 ? 17.797 10.547 8.734 1 98.81 78 HIS A O 1
ATOM 595 N N . ILE A 1 79 ? 16.906 8.516 9.078 1 98.94 79 ILE A N 1
ATOM 596 C CA . ILE A 1 79 ? 15.781 8.648 8.156 1 98.94 79 ILE A CA 1
ATOM 597 C C . ILE A 1 79 ? 14.469 8.68 8.945 1 98.94 79 ILE A C 1
ATOM 599 O O . ILE A 1 79 ? 14.18 7.766 9.719 1 98.94 79 ILE A O 1
ATOM 603 N N . GLY A 1 80 ? 13.727 9.797 8.898 1 98.88 80 GLY A N 1
ATOM 604 C CA . GLY A 1 80 ? 12.375 9.883 9.43 1 98.88 80 GLY A CA 1
ATOM 605 C C . GLY A 1 80 ? 11.305 9.602 8.383 1 98.88 80 GLY A C 1
ATOM 606 O O . GLY A 1 80 ? 11.414 10.047 7.242 1 98.88 80 GLY A O 1
ATOM 607 N N . VAL A 1 81 ? 10.273 8.828 8.727 1 98.94 81 VAL A N 1
ATOM 608 C CA . VAL A 1 81 ? 9.195 8.531 7.789 1 98.94 81 VAL A CA 1
ATOM 609 C C . VAL A 1 81 ? 7.852 8.531 8.523 1 98.94 81 VAL A C 1
ATOM 611 O O . VAL A 1 81 ? 7.766 8.07 9.664 1 98.94 81 VAL A O 1
ATOM 614 N N . THR A 1 82 ? 6.828 9.109 7.895 1 98.62 82 THR A N 1
ATOM 615 C CA . THR A 1 82 ? 5.48 9.039 8.445 1 98.62 82 THR A CA 1
ATOM 616 C C . THR A 1 82 ? 4.965 7.602 8.422 1 98.62 82 THR A C 1
ATOM 618 O O . THR A 1 82 ? 4.844 6.996 7.355 1 98.62 82 THR A O 1
ATOM 621 N N . TYR A 1 83 ? 4.629 7.098 9.594 1 98.12 83 TYR A N 1
ATOM 622 C CA . TYR A 1 83 ? 4.09 5.742 9.617 1 98.12 83 TYR A CA 1
ATOM 623 C C . TYR A 1 83 ? 2.598 5.75 9.93 1 98.12 83 TYR A C 1
ATOM 625 O O . TYR A 1 83 ? 1.926 4.723 9.812 1 98.12 83 TYR A O 1
ATOM 633 N N . GLY A 1 84 ? 2.055 6.902 10.312 1 97.19 84 GLY A N 1
ATOM 634 C CA . GLY A 1 84 ? 0.63 7.043 10.57 1 97.19 84 GLY A CA 1
ATOM 635 C C . GLY A 1 84 ? 0.287 8.297 11.352 1 97.19 84 GLY A C 1
ATOM 636 O O . GLY A 1 84 ? 1.168 8.93 11.93 1 97.19 84 GLY A O 1
ATOM 637 N N . PRO A 1 85 ? -0.997 8.641 11.43 1 96.44 85 PRO A N 1
ATOM 638 C CA . PRO A 1 85 ? -2.131 8.094 10.68 1 96.44 85 PRO A CA 1
ATOM 639 C C . PRO A 1 85 ? -2.143 8.531 9.219 1 96.44 85 PRO A C 1
ATOM 641 O O . PRO A 1 85 ? -1.359 9.398 8.82 1 96.44 85 PRO A O 1
ATOM 644 N N . GLY A 1 86 ? -2.949 7.945 8.359 1 95.94 86 GLY A N 1
ATOM 645 C CA . GLY A 1 86 ? -3.08 8.25 6.945 1 95.94 86 GLY A CA 1
ATOM 646 C C . GLY A 1 86 ? -3.725 7.125 6.156 1 95.94 86 GLY A C 1
ATOM 647 O O . GLY A 1 86 ? -4.223 6.156 6.734 1 95.94 86 GLY A O 1
ATOM 648 N N . LEU A 1 87 ? -3.75 7.293 4.844 1 95.94 87 LEU A N 1
ATOM 649 C CA . LEU A 1 87 ? -4.25 6.234 3.971 1 95.94 87 LEU A CA 1
ATOM 650 C C . LEU A 1 87 ? -3.279 5.062 3.928 1 95.94 87 LEU A C 1
ATOM 652 O O . LEU A 1 87 ? -2.084 5.246 3.693 1 95.94 87 LEU A O 1
ATOM 656 N N . VAL A 1 88 ? -3.811 3.883 4.125 1 95.75 88 VAL A N 1
ATOM 657 C CA . VAL A 1 88 ? -2.971 2.707 4.328 1 95.75 88 VAL A CA 1
ATOM 658 C C . VAL A 1 88 ? -2.066 2.506 3.111 1 95.75 88 VAL A C 1
ATOM 660 O O . VAL A 1 88 ? -0.851 2.355 3.254 1 95.75 88 VAL A O 1
ATOM 663 N N . GLY A 1 89 ? -2.627 2.48 1.907 1 96.25 89 GLY A N 1
ATOM 664 C CA . GLY A 1 89 ? -1.835 2.291 0.703 1 96.25 89 GLY A CA 1
ATOM 665 C C . GLY A 1 89 ? -0.728 3.318 0.55 1 96.25 89 GLY A C 1
ATOM 666 O O . GLY A 1 89 ? 0.378 2.986 0.119 1 96.25 89 GLY A O 1
ATOM 667 N N . SER A 1 90 ? -1.001 4.52 0.898 1 97.88 90 SER A N 1
ATOM 668 C CA . SER A 1 90 ? -0.049 5.621 0.804 1 97.88 90 SER A CA 1
ATOM 669 C C . SER A 1 90 ? 1.079 5.469 1.818 1 97.88 90 SER A C 1
ATOM 671 O O . SER A 1 90 ? 2.252 5.641 1.481 1 97.88 90 SER A O 1
ATOM 673 N N . LEU A 1 91 ? 0.697 5.102 3.021 1 98.31 91 LEU A N 1
ATOM 674 C CA . LEU A 1 91 ? 1.669 4.93 4.098 1 98.31 91 LEU A CA 1
ATOM 675 C C . LEU A 1 91 ? 2.643 3.803 3.773 1 98.31 91 LEU A C 1
ATOM 677 O O . LEU A 1 91 ? 3.84 3.912 4.043 1 98.31 91 LEU A O 1
ATOM 681 N N . LEU A 1 92 ? 2.115 2.762 3.213 1 98.19 92 LEU A N 1
ATOM 682 C CA . LEU A 1 92 ? 2.916 1.579 2.916 1 98.19 92 LEU A CA 1
ATOM 683 C C . LEU A 1 92 ? 4.09 1.933 2.012 1 98.19 92 LEU A C 1
ATOM 685 O O . LEU A 1 92 ? 5.203 1.437 2.209 1 98.19 92 LEU A O 1
ATOM 689 N N . VAL A 1 93 ? 3.887 2.797 1.053 1 98.5 93 VAL A N 1
ATOM 690 C CA . VAL A 1 93 ? 4.902 3.133 0.059 1 98.5 93 VAL A CA 1
ATOM 691 C C . VAL A 1 93 ? 6.074 3.84 0.736 1 98.5 93 VAL A C 1
ATOM 693 O O . VAL A 1 93 ? 7.227 3.432 0.581 1 98.5 93 VAL A O 1
ATOM 696 N N . GLY A 1 94 ? 5.742 4.855 1.498 1 98.81 94 GLY A N 1
ATOM 697 C CA . GLY A 1 94 ? 6.797 5.594 2.178 1 98.81 94 GLY A CA 1
ATOM 698 C C . GLY A 1 94 ? 7.574 4.75 3.17 1 98.81 94 GLY A C 1
ATOM 699 O O . GLY A 1 94 ? 8.805 4.785 3.193 1 98.81 94 GLY A O 1
ATOM 700 N N . VAL A 1 95 ? 6.879 3.988 3.975 1 98.81 95 VAL A N 1
ATOM 701 C CA . VAL A 1 95 ? 7.504 3.17 5.012 1 98.81 95 VAL A CA 1
ATOM 702 C C . VAL A 1 95 ? 8.398 2.115 4.367 1 98.81 95 VAL A C 1
ATOM 704 O O . VAL A 1 95 ? 9.539 1.914 4.797 1 98.81 95 VAL A O 1
ATOM 707 N N . ALA A 1 96 ? 7.914 1.448 3.326 1 98.81 96 ALA A N 1
ATOM 708 C CA . ALA A 1 96 ? 8.688 0.403 2.662 1 98.81 96 ALA A CA 1
ATOM 709 C C . ALA A 1 96 ? 9.953 0.975 2.029 1 98.81 96 ALA A C 1
ATOM 711 O O . ALA A 1 96 ? 11.031 0.391 2.146 1 98.81 96 ALA A O 1
ATOM 712 N N . ALA A 1 97 ? 9.844 2.092 1.346 1 98.81 97 ALA A N 1
ATOM 713 C CA . ALA A 1 97 ? 11 2.738 0.731 1 98.81 97 ALA A CA 1
ATOM 714 C C . ALA A 1 97 ? 12.031 3.125 1.784 1 98.81 97 ALA A C 1
ATOM 716 O O . ALA A 1 97 ? 13.227 2.889 1.604 1 98.81 97 ALA A O 1
ATOM 717 N N . ALA A 1 98 ? 11.539 3.736 2.871 1 98.88 98 ALA A N 1
ATOM 718 C CA . ALA A 1 98 ? 12.422 4.152 3.953 1 98.88 98 ALA A CA 1
ATOM 719 C C . ALA A 1 98 ? 13.172 2.957 4.543 1 98.88 98 ALA A C 1
ATOM 721 O O . ALA A 1 98 ? 14.367 3.041 4.828 1 98.88 98 ALA A O 1
ATOM 722 N N . LYS A 1 99 ? 12.508 1.889 4.746 1 98.81 99 LYS A N 1
ATOM 723 C CA . LYS A 1 99 ? 13.125 0.678 5.277 1 98.81 99 LYS A CA 1
ATOM 724 C C . LYS A 1 99 ? 14.18 0.133 4.32 1 98.81 99 LYS A C 1
ATOM 726 O O . LYS A 1 99 ? 15.242 -0.322 4.75 1 98.81 99 LYS A O 1
ATOM 731 N N . GLY A 1 100 ? 13.82 0.11 3.016 1 98.69 100 GLY A N 1
ATOM 732 C CA . GLY A 1 100 ? 14.805 -0.284 2.021 1 98.69 100 GLY A CA 1
ATOM 733 C C . GLY A 1 100 ? 16.078 0.547 2.076 1 98.69 100 GLY A C 1
ATOM 734 O O . GLY A 1 100 ? 17.172 0.004 2.059 1 98.69 100 GLY A O 1
ATOM 735 N N . LEU A 1 101 ? 15.922 1.854 2.146 1 98.75 101 LEU A N 1
ATOM 736 C CA . LEU A 1 101 ? 17.047 2.771 2.262 1 98.75 101 LEU A CA 1
ATOM 737 C C . LEU A 1 101 ? 17.875 2.475 3.514 1 98.75 101 LEU A C 1
ATOM 739 O O . LEU A 1 101 ? 19.094 2.383 3.453 1 98.75 101 LEU A O 1
ATOM 743 N N . SER A 1 102 ? 17.141 2.371 4.637 1 98.75 102 SER A N 1
ATOM 744 C CA . SER A 1 102 ? 17.797 2.131 5.922 1 98.75 102 SER A CA 1
ATOM 745 C C . SER A 1 102 ? 18.578 0.83 5.91 1 98.75 102 SER A C 1
ATOM 747 O O . SER A 1 102 ? 19.75 0.803 6.316 1 98.75 102 SER A O 1
ATOM 749 N N . PHE A 1 103 ? 18 -0.199 5.398 1 98.69 103 PHE A N 1
ATOM 750 C CA . PHE A 1 103 ? 18.641 -1.51 5.359 1 98.69 103 PHE A CA 1
ATOM 751 C C . PHE A 1 103 ? 19.906 -1.476 4.5 1 98.69 103 PHE A C 1
ATOM 753 O O . PHE A 1 103 ? 20.938 -1.994 4.902 1 98.69 103 PHE A O 1
ATOM 760 N N . ALA A 1 104 ? 19.797 -0.891 3.357 1 98.31 104 ALA A N 1
ATOM 761 C CA . ALA A 1 104 ? 20.891 -0.888 2.381 1 98.31 104 ALA A CA 1
ATOM 762 C C . ALA A 1 104 ? 22.062 -0.066 2.881 1 98.31 104 ALA A C 1
ATOM 764 O O . ALA A 1 104 ? 23.219 -0.352 2.541 1 98.31 104 ALA A O 1
ATOM 765 N N . THR A 1 105 ? 21.812 0.986 3.717 1 97.94 105 THR A N 1
ATOM 766 C CA . THR A 1 105 ? 22.859 1.948 4.059 1 97.94 105 THR A CA 1
ATOM 767 C C . THR A 1 105 ? 23.281 1.784 5.512 1 97.94 105 THR A C 1
ATOM 769 O O . THR A 1 105 ? 24.344 2.283 5.914 1 97.94 105 THR A O 1
ATOM 772 N N . GLY A 1 106 ? 22.422 1.188 6.289 1 97.81 106 GLY A N 1
ATOM 773 C CA . GLY A 1 106 ? 22.656 1.104 7.719 1 97.81 106 GLY A CA 1
ATOM 774 C C . GLY A 1 106 ? 22.234 2.344 8.477 1 97.81 106 GLY A C 1
ATOM 775 O O . GLY A 1 106 ? 22.406 2.43 9.695 1 97.81 106 GLY A O 1
ATOM 776 N N . ILE A 1 107 ? 21.688 3.352 7.777 1 98.56 107 ILE A N 1
ATOM 777 C CA . ILE A 1 107 ? 21.219 4.574 8.414 1 98.56 107 ILE A CA 1
ATOM 778 C C . ILE A 1 107 ? 20 4.262 9.297 1 98.56 107 ILE A C 1
ATOM 780 O O . ILE A 1 107 ? 19.047 3.635 8.836 1 98.56 107 ILE A O 1
ATOM 784 N N . PRO A 1 108 ? 19.984 4.66 10.594 1 98.75 108 PRO A N 1
ATOM 785 C CA . PRO A 1 108 ? 18.875 4.352 11.492 1 98.75 108 PRO A CA 1
ATOM 786 C C . PRO A 1 108 ? 17.547 4.949 11.023 1 98.75 108 PRO A C 1
ATOM 788 O O . PRO A 1 108 ? 17.531 6 10.375 1 98.75 108 PRO A O 1
ATOM 791 N N . LEU A 1 109 ? 16.469 4.273 11.414 1 98.75 109 LEU A N 1
ATOM 792 C CA . LEU A 1 109 ? 15.109 4.598 10.984 1 98.75 109 LEU A CA 1
ATOM 793 C C . LEU A 1 109 ? 14.281 5.113 12.148 1 98.75 109 LEU A C 1
ATOM 795 O O . LEU A 1 109 ? 14.391 4.609 13.273 1 98.75 109 LEU A O 1
ATOM 799 N N . ILE A 1 110 ? 13.461 6.148 11.898 1 98.81 110 ILE A N 1
ATOM 800 C CA . ILE A 1 110 ? 12.555 6.703 12.906 1 98.81 110 ILE A CA 1
ATOM 801 C C . ILE A 1 110 ? 11.148 6.82 12.32 1 98.81 110 ILE A C 1
ATOM 803 O O . ILE A 1 110 ? 10.953 7.473 11.289 1 98.81 110 ILE A O 1
ATOM 807 N N . GLY A 1 111 ? 10.133 6.137 12.898 1 98.56 111 GLY A N 1
ATOM 808 C CA . GLY A 1 111 ? 8.734 6.328 12.547 1 98.56 111 GLY A CA 1
ATOM 809 C C . GLY A 1 111 ? 8.109 7.543 13.211 1 98.56 111 GLY A C 1
ATOM 810 O O . GLY A 1 111 ? 8.141 7.672 14.438 1 98.56 111 GLY A O 1
ATOM 811 N N . VAL A 1 112 ? 7.52 8.414 12.375 1 98.5 112 VAL A N 1
ATOM 812 C CA . VAL A 1 112 ? 7.031 9.688 12.906 1 98.5 112 VAL A CA 1
ATOM 813 C C . VAL A 1 112 ? 5.512 9.75 12.766 1 98.5 112 VAL A C 1
ATOM 815 O O . VAL A 1 112 ? 4.965 9.445 11.703 1 98.5 112 VAL A O 1
ATOM 818 N N . HIS A 1 113 ? 4.828 10.102 13.828 1 98 113 HIS A N 1
ATOM 819 C CA . HIS A 1 113 ? 3.393 10.359 13.805 1 98 113 HIS A CA 1
ATOM 820 C C . HIS A 1 113 ? 3.07 11.602 12.969 1 98 113 HIS A C 1
ATOM 822 O O . HIS A 1 113 ? 3.617 12.68 13.219 1 98 113 HIS A O 1
ATOM 828 N N . HIS A 1 114 ? 2.174 11.43 12.109 1 97.44 114 HIS A N 1
ATOM 829 C CA . HIS A 1 114 ? 1.858 12.469 11.125 1 97.44 114 HIS A CA 1
ATOM 830 C C . HIS A 1 114 ? 1.417 13.758 11.812 1 97.44 114 HIS A C 1
ATOM 832 O O . HIS A 1 114 ? 1.876 14.844 11.453 1 97.44 114 HIS A O 1
ATOM 838 N N . MET A 1 115 ? 0.608 13.672 12.805 1 96.19 115 MET A N 1
ATOM 839 C CA . MET A 1 115 ? 0.078 14.859 13.469 1 96.19 115 MET A CA 1
ATOM 840 C C . MET A 1 115 ? 1.154 15.539 14.312 1 96.19 115 MET A C 1
ATOM 842 O O . MET A 1 115 ? 1.158 16.766 14.453 1 96.19 115 MET A O 1
ATOM 846 N N . GLU A 1 116 ? 2.039 14.742 14.883 1 97.69 116 GLU A N 1
ATOM 847 C CA . GLU A 1 116 ? 3.184 15.359 15.555 1 97.69 116 GLU A CA 1
ATOM 848 C C . GLU A 1 116 ? 4.004 16.203 14.578 1 97.69 116 GLU A C 1
ATOM 850 O O . GLU A 1 116 ? 4.48 17.281 14.93 1 97.69 116 GLU A O 1
ATOM 855 N N . GLY A 1 117 ? 4.125 15.656 13.359 1 97.62 117 GLY A N 1
ATOM 856 C CA . GLY A 1 117 ? 4.773 16.438 12.32 1 97.62 117 GLY A CA 1
ATOM 857 C C . GLY A 1 117 ? 4.137 17.797 12.117 1 97.62 117 GLY A C 1
ATOM 858 O O . GLY A 1 117 ? 4.824 18.828 12.125 1 97.62 117 GLY A O 1
ATOM 859 N N . HIS A 1 118 ? 2.869 17.781 12.008 1 97.38 118 HIS A N 1
ATOM 860 C CA . HIS A 1 118 ? 2.143 19.031 11.828 1 97.38 118 HIS A CA 1
ATOM 861 C C . HIS A 1 118 ? 2.432 20.016 12.961 1 97.38 118 HIS A C 1
ATOM 863 O O . HIS A 1 118 ? 2.676 21.188 12.727 1 97.38 118 HIS A O 1
ATOM 869 N N . ILE A 1 119 ? 2.385 19.547 14.164 1 97.94 119 ILE A N 1
ATOM 870 C CA . ILE A 1 119 ? 2.66 20.391 15.328 1 97.94 119 ILE A CA 1
ATOM 871 C C . ILE A 1 119 ? 4.094 20.922 15.25 1 97.94 119 ILE A C 1
ATOM 873 O O . ILE A 1 119 ? 4.34 22.109 15.469 1 97.94 119 ILE A O 1
ATOM 877 N N . PHE A 1 120 ? 4.992 20.125 14.836 1 98.12 120 PHE A N 1
ATOM 878 C CA . PHE A 1 120 ? 6.414 20.438 14.859 1 98.12 120 PHE A CA 1
ATOM 879 C C . PHE A 1 120 ? 6.773 21.391 13.719 1 98.12 120 PHE A C 1
ATOM 881 O O . PHE A 1 120 ? 7.836 22.016 13.734 1 98.12 120 PHE A O 1
ATOM 888 N N . ALA A 1 121 ? 5.922 21.516 12.734 1 97.75 121 ALA A N 1
ATOM 889 C CA . ALA A 1 121 ? 6.117 22.5 11.688 1 97.75 121 ALA A CA 1
ATOM 890 C C . ALA A 1 121 ? 6.293 23.906 12.281 1 97.75 121 ALA A C 1
ATOM 892 O O . ALA A 1 121 ? 6.984 24.75 11.711 1 97.75 121 ALA A O 1
ATOM 893 N N . ASN A 1 122 ? 5.715 24.172 13.445 1 97.94 122 ASN A N 1
ATOM 894 C CA . ASN A 1 122 ? 5.809 25.469 14.109 1 97.94 122 ASN A CA 1
ATOM 895 C C . ASN A 1 122 ? 7.234 25.766 14.57 1 97.94 122 ASN A C 1
ATOM 897 O O . ASN A 1 122 ? 7.652 26.922 14.609 1 97.94 122 ASN A O 1
ATOM 901 N N . PHE A 1 123 ? 8.016 24.688 14.883 1 98 123 PHE A N 1
ATOM 902 C CA . PHE A 1 123 ? 9.406 24.875 15.266 1 98 123 PHE A CA 1
ATOM 903 C C . PHE A 1 123 ? 10.242 25.312 14.07 1 98 123 PHE A C 1
ATOM 905 O O . PHE A 1 123 ? 11.258 26 14.227 1 98 123 PHE A O 1
ATOM 912 N N . LEU A 1 124 ? 9.836 24.891 12.891 1 98.12 124 LEU A N 1
ATOM 913 C CA . LEU A 1 124 ? 10.523 25.312 11.672 1 98.12 124 LEU A CA 1
ATOM 914 C C . LEU A 1 124 ? 10.211 26.766 11.344 1 98.12 124 LEU A C 1
ATOM 916 O O . LEU A 1 124 ? 11.102 27.516 10.93 1 98.12 124 LEU A O 1
ATOM 920 N N . ALA A 1 125 ? 8.961 27.156 11.516 1 96.75 125 ALA A N 1
ATOM 921 C CA . ALA A 1 125 ? 8.5 28.5 11.188 1 96.75 125 ALA A CA 1
ATOM 922 C C . ALA A 1 125 ? 8.977 29.516 12.219 1 96.75 125 ALA A C 1
ATOM 924 O O . ALA A 1 125 ? 9.203 30.688 11.898 1 96.75 125 ALA A O 1
ATOM 925 N N . HIS A 1 126 ? 9.133 29.078 13.477 1 97.25 126 HIS A N 1
ATOM 926 C CA . HIS A 1 126 ? 9.508 29.938 14.594 1 97.25 126 HIS A CA 1
ATOM 927 C C . HIS A 1 126 ? 10.664 29.344 15.383 1 97.25 126 HIS A C 1
ATOM 929 O O . HIS A 1 126 ? 10.453 28.688 16.406 1 97.25 126 HIS A O 1
ATOM 935 N N . PRO A 1 127 ? 11.852 29.688 15.016 1 94 127 PRO A N 1
ATOM 936 C CA . PRO A 1 127 ? 13.039 29.078 15.617 1 94 127 PRO A CA 1
ATOM 937 C C . PRO A 1 127 ? 13.125 29.312 17.125 1 94 127 PRO A C 1
ATOM 939 O O . PRO A 1 127 ? 13.789 28.562 17.828 1 94 127 PRO A O 1
ATOM 942 N N . GLU A 1 128 ? 12.484 30.359 17.578 1 95.62 128 GLU A N 1
ATOM 943 C CA . GLU A 1 128 ? 12.57 30.719 18.984 1 95.62 128 GLU A CA 1
ATOM 944 C C . GLU A 1 128 ? 11.539 29.953 19.812 1 95.62 128 GLU A C 1
ATOM 946 O O . GLU A 1 128 ? 11.617 29.922 21.047 1 95.62 128 GLU A O 1
ATOM 951 N N . LEU A 1 129 ? 10.586 29.297 19.188 1 97.81 129 LEU A N 1
ATOM 952 C CA . LEU A 1 129 ? 9.508 28.609 19.891 1 97.81 129 LEU A CA 1
ATOM 953 C C . LEU A 1 129 ? 10.039 27.422 20.656 1 97.81 129 LEU A C 1
ATOM 955 O O . LEU A 1 129 ? 10.852 26.641 20.141 1 97.81 129 LEU A O 1
ATOM 959 N N . GLU A 1 130 ? 9.656 27.297 21.891 1 98.12 130 GLU A N 1
ATOM 960 C CA . GLU A 1 130 ? 9.945 26.141 22.75 1 98.12 130 GLU A CA 1
ATOM 961 C C . GLU A 1 130 ? 8.711 25.734 23.562 1 98.12 130 GLU A C 1
ATOM 963 O O . GLU A 1 130 ? 7.891 26.578 23.922 1 98.12 130 GLU A O 1
ATOM 968 N N . PRO A 1 131 ? 8.617 24.438 23.781 1 98.12 131 PRO A N 1
ATOM 969 C CA . PRO A 1 131 ? 7.547 24.031 24.688 1 98.12 131 PRO A CA 1
ATOM 970 C C . PRO A 1 131 ? 7.734 24.594 26.094 1 98.12 131 PRO A C 1
ATOM 972 O O . PRO A 1 131 ? 8.844 25 26.469 1 98.12 131 PRO A O 1
ATOM 975 N N . PRO A 1 132 ? 6.648 24.672 26.875 1 98.62 132 PRO A N 1
ATOM 976 C CA . PRO A 1 132 ? 5.301 24.172 26.594 1 98.62 132 PRO A CA 1
ATOM 977 C C . PRO A 1 132 ? 4.445 25.172 25.828 1 98.62 132 PRO A C 1
ATOM 979 O O . PRO A 1 132 ? 4.688 26.375 25.906 1 98.62 132 PRO A O 1
ATOM 982 N N . PHE A 1 133 ? 3.477 24.719 25.094 1 98.75 133 PHE A N 1
ATOM 983 C CA . PHE A 1 133 ? 2.502 25.562 24.406 1 98.75 133 PHE A CA 1
ATOM 984 C C . PHE A 1 133 ? 1.24 24.781 24.078 1 98.75 133 PHE A C 1
ATOM 986 O O . PHE A 1 133 ? 1.214 23.547 24.219 1 98.75 133 PHE A O 1
ATOM 993 N N . LEU A 1 134 ? 0.169 25.422 23.797 1 98.81 134 LEU A N 1
ATOM 994 C CA . LEU A 1 134 ? -1.088 24.859 23.328 1 98.81 134 LEU A CA 1
ATOM 995 C C . LEU A 1 134 ? -1.163 24.875 21.797 1 98.81 134 LEU A C 1
ATOM 997 O O . LEU A 1 134 ? -0.896 25.922 21.172 1 98.81 134 LEU A O 1
ATOM 1001 N N . SER A 1 135 ? -1.47 23.734 21.25 1 98.69 135 SER A N 1
ATOM 1002 C CA . SER A 1 135 ? -1.572 23.641 19.797 1 98.69 135 SER A CA 1
ATOM 1003 C C . SER A 1 135 ? -2.994 23.297 19.359 1 98.69 135 SER A C 1
ATOM 1005 O O . SER A 1 135 ? -3.576 22.312 19.828 1 98.69 135 SER A O 1
ATOM 1007 N N . LEU A 1 136 ? -3.537 24.125 18.531 1 98.56 136 LEU A N 1
ATOM 1008 C CA . LEU A 1 136 ? -4.738 23.781 17.766 1 98.56 136 LEU A CA 1
ATOM 1009 C C . LEU A 1 136 ? -4.371 23.109 16.453 1 98.56 136 LEU A C 1
ATOM 1011 O O . LEU A 1 136 ? -3.707 23.734 15.609 1 98.56 136 LEU A O 1
ATOM 1015 N N . VAL A 1 137 ? -4.707 21.859 16.266 1 97.75 137 VAL A N 1
ATOM 1016 C CA . VAL A 1 137 ? -4.434 21.125 15.047 1 97.75 137 VAL A CA 1
ATOM 1017 C C . VAL A 1 137 ? -5.723 20.969 14.242 1 97.75 137 VAL A C 1
ATOM 1019 O O . VAL A 1 137 ? -6.688 20.359 14.711 1 97.75 137 VAL A O 1
ATOM 1022 N N . VAL A 1 138 ? -5.762 21.5 13.07 1 97.06 138 VAL A N 1
ATOM 1023 C CA . VAL A 1 138 ? -6.941 21.438 12.211 1 97.06 138 VAL A CA 1
ATOM 1024 C C . VAL A 1 138 ? -6.543 20.953 10.82 1 97.06 138 VAL A C 1
ATOM 1026 O O . VAL A 1 138 ? -6.012 21.719 10.016 1 97.06 138 VAL A O 1
ATOM 1029 N N . SER A 1 139 ? -6.852 19.719 10.555 1 94.06 139 SER A N 1
ATOM 1030 C CA . SER A 1 139 ? -6.527 19.109 9.273 1 94.06 139 SER A CA 1
ATOM 1031 C C . SER A 1 139 ? -7.766 18.516 8.609 1 94.06 139 SER A C 1
ATOM 1033 O O . SER A 1 139 ? -8.891 18.797 9.023 1 94.06 139 SER A O 1
ATOM 1035 N N . GLY A 1 140 ? -7.531 17.844 7.52 1 90.69 140 GLY A N 1
ATOM 1036 C CA . GLY A 1 140 ? -8.641 17.188 6.848 1 90.69 140 GLY A CA 1
ATOM 1037 C C . GLY A 1 14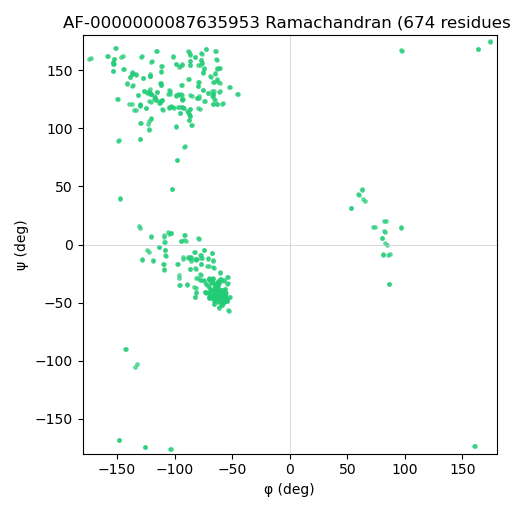0 ? -9.352 16.172 7.723 1 90.69 140 GLY A C 1
ATOM 1038 O O . GLY A 1 140 ? -10.586 16.141 7.773 1 90.69 140 GLY A O 1
ATOM 1039 N N . GLY A 1 141 ? -8.586 15.414 8.469 1 90.69 141 GLY A N 1
ATOM 1040 C CA . GLY A 1 141 ? -9.18 14.336 9.242 1 90.69 141 GLY A CA 1
ATOM 1041 C C . GLY A 1 141 ? -9.086 14.547 10.734 1 90.69 141 GLY A C 1
ATOM 1042 O O . GLY A 1 141 ? -9.625 13.758 11.516 1 90.69 141 GLY A O 1
ATOM 1043 N N . HIS A 1 142 ? -8.469 15.609 11.078 1 93.38 142 HIS A N 1
ATOM 1044 C CA . HIS A 1 142 ? -8.242 15.797 12.508 1 93.38 142 HIS A CA 1
ATOM 1045 C C . HIS A 1 142 ? -8.531 17.234 12.93 1 93.38 142 HIS A C 1
ATOM 1047 O O . HIS A 1 142 ? -8.203 18.172 12.211 1 93.38 142 HIS A O 1
ATOM 1053 N N . THR A 1 143 ? -9.164 17.422 14.008 1 96.88 143 THR A N 1
ATOM 1054 C CA . THR A 1 143 ? -9.32 18.656 14.789 1 96.88 143 THR A CA 1
ATOM 1055 C C . THR A 1 143 ? -9.109 18.375 16.266 1 96.88 143 THR A C 1
ATOM 1057 O O . THR A 1 143 ? -9.859 17.609 16.875 1 96.88 143 THR A O 1
ATOM 1060 N N . MET A 1 144 ? -8.062 18.984 16.797 1 97.38 144 MET A N 1
ATOM 1061 C CA . MET A 1 144 ? -7.754 18.625 18.172 1 97.38 144 MET A CA 1
ATOM 1062 C C . MET A 1 144 ? -7.016 19.766 18.875 1 97.38 144 MET A C 1
ATOM 1064 O O . MET A 1 144 ? -6.449 20.641 18.219 1 97.38 144 MET A O 1
ATOM 1068 N N . LEU A 1 145 ? -7.156 19.75 20.156 1 98.19 145 LEU A N 1
ATOM 1069 C CA . LEU A 1 145 ? -6.387 20.625 21.047 1 98.19 145 LEU A CA 1
ATOM 1070 C C . LEU A 1 145 ? -5.395 19.812 21.875 1 98.19 145 LEU A C 1
ATOM 1072 O O . LEU A 1 145 ? -5.781 18.859 22.562 1 98.19 145 LEU A O 1
ATOM 1076 N N . VAL A 1 146 ? -4.129 20.219 21.75 1 98.38 146 VAL A N 1
ATOM 1077 C CA . VAL A 1 146 ? -3.064 19.438 22.359 1 98.38 146 VAL A CA 1
ATOM 1078 C C . VAL A 1 146 ? -2.127 20.344 23.141 1 98.38 146 VAL A C 1
ATOM 1080 O O . VAL A 1 146 ? -1.664 21.359 22.625 1 98.38 146 VAL A O 1
ATOM 1083 N N . VAL A 1 147 ? -1.865 20 24.391 1 98.62 147 VAL A N 1
ATOM 1084 C CA . VAL A 1 147 ? -0.783 20.641 25.125 1 98.62 147 VAL A CA 1
ATOM 1085 C C . VAL A 1 147 ? 0.531 19.906 24.859 1 98.62 147 VAL A C 1
ATOM 1087 O O . VAL A 1 147 ? 0.645 18.719 25.125 1 98.62 147 VAL A O 1
ATOM 1090 N N . VAL A 1 148 ? 1.456 20.609 24.25 1 98.44 148 VAL A N 1
ATOM 1091 C CA . VAL A 1 148 ? 2.816 20.109 24.078 1 98.44 148 VAL A CA 1
ATOM 1092 C C . VAL A 1 148 ? 3.656 20.469 25.297 1 98.44 148 VAL A C 1
ATOM 1094 O O . VAL A 1 148 ? 4.055 21.625 25.469 1 98.44 148 VAL A O 1
ATOM 1097 N N . LYS A 1 149 ? 3.967 19.547 26.109 1 98.19 149 LYS A N 1
ATOM 1098 C CA . LYS A 1 149 ? 4.625 19.797 27.375 1 98.19 149 LYS A CA 1
ATOM 1099 C C . LYS A 1 149 ? 6.133 19.953 27.203 1 98.19 149 LYS A C 1
ATOM 1101 O O . LYS A 1 149 ? 6.762 20.781 27.859 1 98.19 149 LYS A O 1
ATOM 1106 N N . ASP A 1 150 ? 6.648 19.094 26.469 1 97.75 150 ASP A N 1
ATOM 1107 C CA . ASP A 1 150 ? 8.031 19.078 26.016 1 97.75 150 ASP A CA 1
ATOM 1108 C C . ASP A 1 150 ? 8.156 18.453 24.641 1 97.75 150 ASP A C 1
ATOM 1110 O O . ASP A 1 150 ? 7.152 18.281 23.938 1 97.75 150 ASP A O 1
ATOM 1114 N N . TYR A 1 151 ? 9.312 18.156 24.188 1 97.19 151 TYR A N 1
ATOM 1115 C CA . TYR A 1 151 ? 9.484 17.688 22.812 1 97.19 151 TYR A CA 1
ATOM 1116 C C . TYR A 1 151 ? 9.008 16.25 22.641 1 97.19 151 TYR A C 1
ATOM 1118 O O . TYR A 1 151 ? 8.914 15.75 21.531 1 97.19 151 TYR A O 1
ATOM 1126 N N . GLU A 1 152 ? 8.609 15.586 23.75 1 96.19 152 GLU A N 1
ATOM 1127 C CA . GLU A 1 152 ? 8.281 14.172 23.688 1 96.19 152 GLU A CA 1
ATOM 1128 C C . GLU A 1 152 ? 6.906 13.891 24.297 1 96.19 152 GLU A C 1
ATOM 1130 O O . GLU A 1 152 ? 6.34 12.812 24.094 1 96.19 152 GLU A O 1
ATOM 1135 N N . THR A 1 153 ? 6.383 14.836 24.969 1 96.62 153 THR A N 1
ATOM 1136 C CA . THR A 1 153 ? 5.191 14.562 25.766 1 96.62 153 THR A CA 1
ATOM 1137 C C . THR A 1 153 ? 4.035 15.461 25.328 1 96.62 153 THR A C 1
ATOM 1139 O O . THR A 1 153 ? 4.176 16.688 25.281 1 96.62 153 THR A O 1
ATOM 1142 N N . TYR A 1 154 ? 2.869 14.797 25.094 1 96.5 154 TYR A N 1
ATOM 1143 C CA . TYR A 1 154 ? 1.671 15.484 24.625 1 96.5 154 TYR A CA 1
ATOM 1144 C C . TYR A 1 154 ? 0.477 15.164 25.516 1 96.5 154 TYR A C 1
ATOM 1146 O O . TYR A 1 154 ? 0.353 14.047 26.031 1 96.5 154 TYR A O 1
ATOM 1154 N N . GLU A 1 155 ? -0.349 16.094 25.734 1 97.38 155 GLU A N 1
ATOM 1155 C CA . GLU A 1 155 ? -1.644 15.914 26.375 1 97.38 155 GLU A CA 1
ATOM 1156 C C . GLU A 1 155 ? -2.783 16.359 25.469 1 97.38 155 GLU A C 1
ATOM 1158 O O . GLU A 1 155 ? -2.973 17.547 25.234 1 97.38 155 GLU A O 1
ATOM 1163 N N . VAL A 1 156 ? -3.502 15.398 25 1 97.19 156 VAL A N 1
ATOM 1164 C CA . VAL A 1 156 ? -4.656 15.703 24.156 1 97.19 156 VAL A CA 1
ATOM 1165 C C . VAL A 1 156 ? -5.836 16.125 25.031 1 97.19 156 VAL A C 1
ATOM 1167 O O . VAL A 1 156 ? -6.355 15.328 25.812 1 97.19 156 VAL A O 1
ATOM 1170 N N . LEU A 1 157 ? -6.289 17.344 24.875 1 97.5 157 LEU A N 1
ATOM 1171 C CA . LEU A 1 157 ? -7.398 17.859 25.656 1 97.5 157 LEU A CA 1
ATOM 1172 C C . LEU A 1 157 ? -8.734 17.422 25.078 1 97.5 157 LEU A C 1
ATOM 1174 O O . LEU A 1 157 ? -9.695 17.172 25.812 1 97.5 157 LEU A O 1
ATOM 1178 N N . GLY A 1 158 ? -8.805 17.391 23.812 1 96.25 158 GLY A N 1
ATOM 1179 C CA . GLY A 1 158 ? -9.992 16.984 23.062 1 96.25 158 GLY A CA 1
ATOM 1180 C C . GLY A 1 158 ? -9.742 16.875 21.562 1 96.25 158 GLY A C 1
ATOM 1181 O O . GLY A 1 158 ? -8.758 17.422 21.062 1 96.25 158 GLY A O 1
ATOM 1182 N N . GLN A 1 159 ? -10.594 16.156 20.891 1 95.81 159 GLN A N 1
ATOM 1183 C CA . GLN A 1 159 ? -10.5 15.961 19.453 1 95.81 159 GLN A CA 1
ATOM 1184 C C . GLN A 1 159 ? -11.875 15.719 18.828 1 95.81 159 GLN A C 1
ATOM 1186 O O . GLN A 1 159 ? -12.867 15.586 19.547 1 95.81 159 GLN A O 1
ATOM 1191 N N . THR A 1 160 ? -11.852 15.758 17.547 1 93.81 160 THR A N 1
ATOM 1192 C CA . THR A 1 160 ? -13.109 15.578 16.828 1 93.81 160 THR A CA 1
ATOM 1193 C C . THR A 1 160 ? -13.641 14.156 17.016 1 93.81 160 THR A C 1
ATOM 1195 O O . THR A 1 160 ? -12.883 13.188 16.969 1 93.81 160 THR A O 1
ATOM 1198 N N . ARG A 1 161 ? -14.875 14.031 17.172 1 89.12 161 ARG A N 1
ATOM 1199 C CA . ARG A 1 161 ? -15.539 12.75 17.422 1 89.12 161 ARG A CA 1
ATOM 1200 C C . ARG A 1 161 ? -16.078 12.164 16.125 1 89.12 161 ARG A C 1
ATOM 1202 O O . ARG A 1 161 ? -16.25 10.945 16.016 1 89.12 161 ARG A O 1
ATOM 1209 N N . ASP A 1 162 ? -16.344 12.93 15.234 1 90.12 162 ASP A N 1
ATOM 1210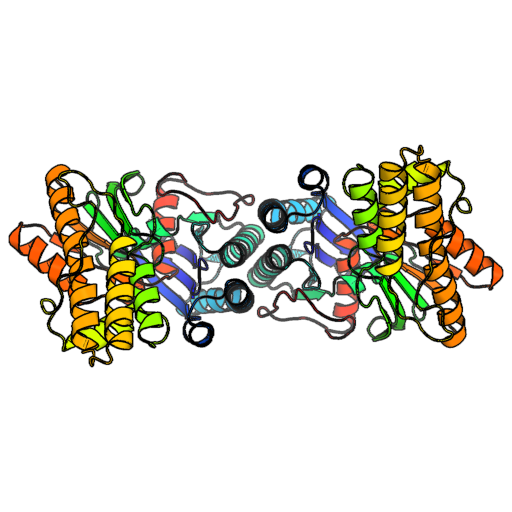 C CA . ASP A 1 162 ? -16.938 12.562 13.945 1 90.12 162 ASP A CA 1
ATOM 1211 C C . ASP A 1 162 ? -16.203 13.258 12.797 1 90.12 162 ASP A C 1
ATOM 1213 O O . ASP A 1 162 ? -15.016 13.031 12.57 1 90.12 162 ASP A O 1
ATOM 1217 N N . ASP A 1 163 ? -16.906 14.328 12.211 1 90.44 163 ASP A N 1
ATOM 1218 C CA . ASP A 1 163 ? -16.297 15.047 11.094 1 90.44 163 ASP A CA 1
ATOM 1219 C C . ASP A 1 163 ? -15.359 16.141 11.586 1 90.44 163 ASP A C 1
ATOM 1221 O O . ASP A 1 163 ? -15.734 16.953 12.438 1 90.44 163 ASP A O 1
ATOM 1225 N N . ALA A 1 164 ? -14.148 16.094 11.047 1 94.88 164 ALA A N 1
ATOM 1226 C CA . ALA A 1 164 ? -13.195 17.172 11.328 1 94.88 164 ALA A CA 1
ATOM 1227 C C . ALA A 1 164 ? -13.531 18.422 10.523 1 94.88 164 ALA A C 1
ATOM 1229 O O . ALA A 1 164 ? -14.359 18.375 9.609 1 94.88 164 ALA A O 1
ATOM 1230 N N . ALA A 1 165 ? -12.945 19.531 10.953 1 96.25 165 ALA A N 1
ATOM 1231 C CA . ALA A 1 165 ? -13.188 20.812 10.273 1 96.25 165 ALA A CA 1
ATOM 1232 C C . ALA A 1 165 ? -12.844 20.719 8.789 1 96.25 165 ALA A C 1
ATOM 1234 O O . ALA A 1 165 ? -13.609 21.172 7.938 1 96.25 165 ALA A O 1
ATOM 1235 N N . GLY A 1 166 ? -11.672 20.094 8.492 1 95.31 166 GLY A N 1
ATOM 1236 C CA . GLY A 1 166 ? -11.258 19.969 7.102 1 95.31 166 GLY A CA 1
ATOM 1237 C C . GLY A 1 166 ? -12.234 19.188 6.254 1 95.31 166 GLY A C 1
ATOM 1238 O O . GLY A 1 166 ? -12.516 19.547 5.113 1 95.31 166 GLY A O 1
ATOM 1239 N N . GLU A 1 167 ? -12.742 18.141 6.766 1 94.38 167 GLU A N 1
ATOM 1240 C CA . GLU A 1 167 ? -13.742 17.328 6.074 1 94.38 167 GLU A CA 1
ATOM 1241 C C . GLU A 1 167 ? -15.016 18.125 5.824 1 94.38 167 GLU A C 1
ATOM 1243 O O . GLU A 1 167 ? -15.641 18 4.77 1 94.38 167 GLU A O 1
ATOM 1248 N N . ALA A 1 168 ? -15.422 18.891 6.781 1 96.62 168 ALA A N 1
ATOM 1249 C CA . ALA A 1 168 ? -16.609 19.75 6.629 1 96.62 168 ALA A CA 1
ATOM 1250 C C . ALA A 1 168 ? -16.406 20.75 5.496 1 96.62 168 ALA A C 1
ATOM 1252 O O . ALA A 1 168 ? -17.312 20.953 4.676 1 96.62 168 ALA A O 1
ATOM 1253 N N . PHE A 1 169 ? -15.25 21.359 5.473 1 96.94 169 PHE A N 1
ATOM 1254 C CA . PHE A 1 169 ? -14.938 22.281 4.398 1 96.94 169 PHE A CA 1
ATOM 1255 C C . PHE A 1 169 ? -15.031 21.609 3.041 1 96.94 169 PHE A C 1
ATOM 1257 O O . PHE A 1 169 ? -15.648 22.141 2.115 1 96.94 169 PHE A O 1
ATOM 1264 N N . ASP A 1 170 ? -14.453 20.422 2.93 1 94.88 170 ASP A N 1
ATOM 1265 C CA . ASP A 1 170 ? -14.438 19.688 1.664 1 94.88 170 ASP A CA 1
ATOM 1266 C C . ASP A 1 170 ? -15.852 19.312 1.23 1 94.88 170 ASP A C 1
ATOM 1268 O O . ASP A 1 170 ? -16.203 19.453 0.055 1 94.88 170 ASP A O 1
ATOM 1272 N N . LYS A 1 171 ? -16.688 18.828 2.115 1 94.88 171 LYS A N 1
ATOM 1273 C CA . LYS A 1 171 ? -18.047 18.391 1.806 1 94.88 171 LYS A CA 1
ATOM 1274 C C . LYS A 1 171 ? -18.906 19.562 1.323 1 94.88 171 LYS A C 1
ATOM 1276 O O . LYS A 1 171 ? -19.625 19.453 0.326 1 94.88 171 LYS A O 1
ATOM 1281 N N . ILE A 1 172 ? -18.859 20.641 2.014 1 97.19 172 ILE A N 1
ATOM 1282 C CA . ILE A 1 172 ? -19.688 21.781 1.678 1 97.19 172 ILE A CA 1
ATOM 1283 C C . ILE A 1 172 ? -19.25 22.375 0.341 1 97.19 172 ILE A C 1
ATOM 1285 O O . ILE A 1 172 ? -20.078 22.734 -0.492 1 97.19 172 ILE A O 1
ATOM 1289 N N . ALA A 1 173 ? -17.891 22.453 0.186 1 96.75 173 ALA A N 1
ATOM 1290 C CA . ALA A 1 173 ? -17.391 22.922 -1.106 1 96.75 173 ALA A CA 1
ATOM 1291 C C . ALA A 1 173 ? -17.922 22.047 -2.244 1 96.75 173 ALA A C 1
ATOM 1293 O O . ALA A 1 173 ? -18.406 22.578 -3.254 1 96.75 173 ALA A O 1
ATOM 1294 N N . ARG A 1 174 ? -17.875 20.781 -2.102 1 94.5 174 ARG A N 1
ATOM 1295 C CA . ARG A 1 174 ? -18.344 19.844 -3.117 1 94.5 174 ARG A CA 1
ATOM 1296 C C . ARG A 1 174 ? -19.828 20.031 -3.414 1 94.5 174 ARG A C 1
ATOM 1298 O O . ARG A 1 174 ? -20.234 20.062 -4.578 1 94.5 174 ARG A O 1
ATOM 1305 N N . VAL A 1 175 ? -20.625 20.188 -2.414 1 95 175 VAL A N 1
ATOM 1306 C CA . VAL A 1 175 ? -22.062 20.344 -2.559 1 95 175 VAL A CA 1
ATOM 1307 C C . VAL A 1 175 ? -22.391 21.656 -3.266 1 95 175 VAL A C 1
ATOM 1309 O O . VAL A 1 175 ? -23.344 21.75 -4.031 1 95 175 VAL A O 1
ATOM 1312 N N . MET A 1 176 ? -21.594 22.625 -3.041 1 96 176 MET A N 1
ATOM 1313 C CA . MET A 1 176 ? -21.797 23.938 -3.652 1 96 176 MET A CA 1
ATOM 1314 C C . MET A 1 176 ? -21.234 23.969 -5.07 1 96 176 MET A C 1
ATOM 1316 O O . MET A 1 176 ? -21.359 24.969 -5.773 1 96 176 MET A O 1
ATOM 1320 N N . GLY A 1 177 ? -20.531 22.844 -5.473 1 94.56 177 GLY A N 1
ATOM 1321 C CA . GLY A 1 177 ? -20.109 22.719 -6.852 1 94.56 177 GLY A CA 1
ATOM 1322 C C . GLY A 1 177 ? -18.672 23.156 -7.074 1 94.56 177 GLY A C 1
ATOM 1323 O O . GLY A 1 177 ? -18.25 23.391 -8.211 1 94.56 177 GLY A O 1
ATOM 1324 N N . TYR A 1 178 ? -17.906 23.312 -6.027 1 95.69 178 TYR A N 1
ATOM 1325 C CA . TYR A 1 178 ? -16.531 23.766 -6.141 1 95.69 178 TYR A CA 1
ATOM 1326 C C . TYR A 1 178 ? -15.562 22.594 -6.086 1 95.69 178 TYR A C 1
ATOM 1328 O O . TYR A 1 178 ? -15.875 21.547 -5.5 1 95.69 178 TYR A O 1
ATOM 1336 N N . PRO A 1 179 ? -14.391 22.766 -6.652 1 93.69 179 PRO A N 1
ATOM 1337 C CA . PRO A 1 179 ? -13.461 21.641 -6.75 1 93.69 179 PRO A CA 1
ATOM 1338 C C . PRO A 1 179 ? -12.672 21.422 -5.465 1 93.69 179 PRO A C 1
ATOM 1340 O O . PRO A 1 179 ? -12.609 22.297 -4.609 1 93.69 179 PRO A O 1
ATOM 1343 N N . TYR A 1 180 ? -12.078 20.266 -5.254 1 92.94 180 TYR A N 1
ATOM 1344 C CA . TYR A 1 180 ? -11.133 19.906 -4.203 1 92.94 180 TYR A CA 1
ATOM 1345 C C . TYR A 1 180 ? -9.797 20.625 -4.402 1 92.94 180 TYR A C 1
ATOM 1347 O O . TYR A 1 180 ? -9.336 20.781 -5.535 1 92.94 180 TYR A O 1
ATOM 1355 N N . PRO A 1 181 ? -9.188 20.969 -3.354 1 93.19 181 PRO A N 1
ATOM 1356 C CA . PRO A 1 181 ? -9.609 20.906 -1.953 1 93.19 181 PRO A CA 1
ATOM 1357 C C . PRO A 1 181 ? -10.625 22 -1.596 1 93.19 181 PRO A C 1
ATOM 1359 O O . PRO A 1 181 ? -10.539 23.109 -2.104 1 93.19 181 PRO A O 1
ATOM 1362 N N . GLY A 1 182 ? -11.484 21.766 -0.743 1 94.88 182 GLY A N 1
ATOM 1363 C CA . GLY A 1 182 ? -12.625 22.625 -0.457 1 94.88 182 GLY A CA 1
ATOM 1364 C C . GLY A 1 182 ? -12.266 23.844 0.372 1 94.88 182 GLY A C 1
ATOM 1365 O O . GLY A 1 182 ? -12.891 24.891 0.234 1 94.88 182 GLY A O 1
ATOM 1366 N N . GLY A 1 183 ? -11.266 23.766 1.243 1 94.81 183 GLY A N 1
ATOM 1367 C CA . GLY A 1 183 ? -10.883 24.844 2.139 1 94.81 183 GLY A CA 1
ATOM 1368 C C . GLY A 1 183 ? -10.633 26.156 1.417 1 94.81 183 GLY A C 1
ATOM 1369 O O . GLY A 1 183 ? -11.336 27.141 1.638 1 94.81 183 GLY A O 1
ATOM 1370 N N . PRO A 1 184 ? -9.703 26.078 0.476 1 94.38 184 PRO A N 1
ATOM 1371 C CA . PRO A 1 184 ? -9.383 27.297 -0.277 1 94.38 184 PRO A CA 1
ATOM 1372 C C . PRO A 1 184 ? -10.578 27.828 -1.062 1 94.38 184 PRO A C 1
ATOM 1374 O O . PRO A 1 184 ? -10.742 29.047 -1.186 1 94.38 184 PRO A O 1
ATOM 1377 N N . GLN A 1 185 ? -11.461 26.984 -1.541 1 96 185 GLN A N 1
ATOM 1378 C CA . GLN A 1 185 ? -12.617 27.406 -2.318 1 96 185 GLN A CA 1
ATOM 1379 C C . GLN A 1 185 ? -13.633 28.141 -1.443 1 96 185 GLN A C 1
ATOM 1381 O O . GLN A 1 185 ? -14.133 29.188 -1.822 1 96 185 GLN A O 1
ATOM 1386 N N . ILE A 1 186 ? -13.898 27.609 -0.324 1 97.75 186 ILE A N 1
ATOM 1387 C CA . ILE A 1 186 ? -14.859 28.219 0.598 1 97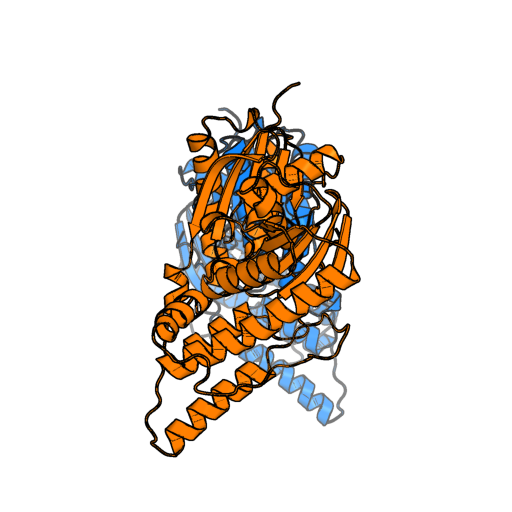.75 186 ILE A CA 1
ATOM 1388 C C . ILE A 1 186 ? -14.336 29.562 1.069 1 97.75 186 ILE A C 1
ATOM 1390 O O . ILE A 1 186 ? -15.102 30.531 1.188 1 97.75 186 ILE A O 1
ATOM 1394 N N . GLU A 1 187 ? -13.047 29.594 1.378 1 97.31 187 GLU A N 1
ATOM 1395 C CA . GLU A 1 187 ? -12.43 30.844 1.79 1 97.31 187 GLU A CA 1
ATOM 1396 C C . GLU A 1 187 ? -12.578 31.906 0.709 1 97.31 187 GLU A C 1
ATOM 1398 O O . GLU A 1 187 ? -12.922 33.062 1.004 1 97.31 187 GLU A O 1
ATOM 1403 N N . LYS A 1 188 ? -12.328 31.516 -0.497 1 97.19 188 LYS A N 1
ATOM 1404 C CA . LYS A 1 188 ? -12.406 32.438 -1.633 1 97.19 188 LYS A CA 1
ATOM 1405 C C . LYS A 1 188 ? -13.836 32.906 -1.85 1 97.19 188 LYS A C 1
ATOM 1407 O O . LYS A 1 188 ? -14.078 34.125 -1.979 1 97.19 188 LYS A O 1
ATOM 1412 N N . VAL A 1 189 ? -14.805 32.062 -1.884 1 97.12 189 VAL A N 1
ATOM 1413 C CA . VAL A 1 189 ? -16.203 32.406 -2.123 1 97.12 189 VAL A CA 1
ATOM 1414 C C . VAL A 1 189 ? -16.75 33.25 -0.974 1 97.12 189 VAL A C 1
ATOM 1416 O O . VAL A 1 189 ? -17.516 34.188 -1.195 1 97.12 189 VAL A O 1
ATOM 1419 N N . GLY A 1 190 ? -16.359 32.906 0.227 1 97.56 190 GLY A N 1
ATOM 1420 C CA . GLY A 1 190 ? -16.875 33.562 1.42 1 97.56 190 GLY A CA 1
ATOM 1421 C C . GLY A 1 190 ? -16.25 34.938 1.666 1 97.56 190 GLY A C 1
ATOM 1422 O O . GLY A 1 190 ? -16.719 35.688 2.529 1 97.56 190 GLY A O 1
ATOM 1423 N N . ALA A 1 191 ? -15.211 35.281 0.901 1 96 191 ALA A N 1
ATOM 1424 C CA . ALA A 1 191 ? -14.438 36.5 1.131 1 96 191 ALA A CA 1
ATOM 1425 C C . ALA A 1 191 ? -15.312 37.75 1.02 1 96 191 ALA A C 1
ATOM 1427 O O . ALA A 1 191 ? -15.086 38.75 1.708 1 96 191 ALA A O 1
ATOM 1428 N N . THR A 1 192 ? -16.375 37.719 0.197 1 96 192 THR A N 1
ATOM 1429 C CA . THR A 1 192 ? -17.219 38.875 -0.032 1 96 192 THR A CA 1
ATOM 1430 C C . THR A 1 192 ? -18.578 38.688 0.625 1 96 192 THR A C 1
ATOM 1432 O O . THR A 1 192 ? -19.484 39.5 0.437 1 96 192 THR A O 1
ATOM 1435 N N . GLY A 1 193 ? -18.719 37.625 1.267 1 97.62 193 GLY A N 1
ATOM 1436 C CA . GLY A 1 193 ? -20 37.344 1.89 1 97.62 193 GLY A CA 1
ATOM 1437 C C . GLY A 1 193 ? -20.141 37.938 3.281 1 97.62 193 GLY A C 1
ATOM 1438 O O . GLY A 1 193 ? -19.141 38.375 3.871 1 97.62 193 GLY A O 1
ATOM 1439 N N . ASN A 1 194 ? -21.391 38 3.742 1 98 194 ASN A N 1
ATOM 1440 C CA . ASN A 1 194 ? -21.703 38.406 5.113 1 98 194 ASN A CA 1
ATOM 1441 C C . ASN A 1 194 ? -21.656 37.188 6.062 1 98 194 ASN A C 1
ATOM 1443 O O . ASN A 1 194 ? -22.531 36.312 6.004 1 98 194 ASN A O 1
ATOM 1447 N N . PRO A 1 195 ? -20.656 37.125 6.977 1 97.62 195 PRO A N 1
ATOM 1448 C CA . PRO A 1 195 ? -20.516 35.969 7.867 1 97.62 195 PRO A CA 1
ATOM 1449 C C . PRO A 1 195 ? -21.656 35.875 8.875 1 97.62 195 PRO A C 1
ATOM 1451 O O . PRO A 1 195 ? -21.781 34.844 9.555 1 97.62 195 PRO A O 1
ATOM 1454 N N . LYS A 1 196 ? -22.531 36.875 8.945 1 97.56 196 LYS A N 1
ATOM 1455 C CA . LYS A 1 196 ? -23.641 36.875 9.883 1 97.56 196 LYS A CA 1
ATOM 1456 C C . LYS A 1 196 ? -24.969 36.688 9.156 1 97.56 196 LYS A C 1
ATOM 1458 O O . LYS A 1 196 ? -26.031 36.781 9.773 1 97.56 196 LYS A O 1
ATOM 1463 N N . ALA A 1 197 ? -24.969 36.406 7.902 1 97.38 197 ALA A N 1
ATOM 1464 C CA . ALA A 1 197 ? -26.172 36.312 7.098 1 97.38 197 ALA A CA 1
ATOM 1465 C C . ALA A 1 197 ? -27.031 35.125 7.531 1 97.38 197 ALA A C 1
ATOM 1467 O O . ALA A 1 197 ? -28.266 35.188 7.504 1 97.38 197 ALA A O 1
ATOM 1468 N N . ILE A 1 198 ? -26.406 34.062 7.785 1 97.31 198 ILE A N 1
ATOM 1469 C CA . ILE A 1 198 ? -27.109 32.844 8.18 1 97.31 198 ILE A CA 1
ATOM 1470 C C . ILE A 1 198 ? -26.578 32.344 9.531 1 97.31 198 ILE A C 1
ATOM 1472 O O . ILE A 1 198 ? -25.375 32.25 9.734 1 97.31 198 ILE A O 1
ATOM 1476 N N . ASP A 1 199 ? -27.406 32.062 10.453 1 96.69 199 ASP A N 1
ATOM 1477 C CA . ASP A 1 199 ? -27.016 31.609 11.789 1 96.69 199 ASP A CA 1
ATOM 1478 C C . ASP A 1 199 ? -26.938 30.094 11.852 1 96.69 199 ASP A C 1
ATOM 1480 O O . ASP A 1 199 ? -27.859 29.422 12.336 1 96.69 199 ASP A O 1
ATOM 1484 N N . PHE A 1 200 ? -25.828 29.578 11.461 1 97.38 200 PHE A N 1
ATOM 1485 C CA . PHE A 1 200 ? -25.641 28.141 11.484 1 97.38 200 PHE A CA 1
ATOM 1486 C C . PHE A 1 200 ? -25.312 27.656 12.898 1 97.38 200 PHE A C 1
ATOM 1488 O O . PHE A 1 200 ? -24.719 28.391 13.688 1 97.38 200 PHE A O 1
ATOM 1495 N N . PRO A 1 201 ? -25.609 26.438 13.211 1 95.88 201 PRO A N 1
ATOM 1496 C CA . PRO A 1 201 ? -25.422 25.922 14.57 1 95.88 201 PRO A CA 1
ATOM 1497 C C . PRO A 1 201 ? -23.953 25.672 14.898 1 95.88 201 PRO A C 1
ATOM 1499 O O . PRO A 1 201 ? -23.156 25.375 14.008 1 95.88 201 PRO A O 1
ATOM 1502 N N . LYS A 1 202 ? -23.609 25.766 16.188 1 93.62 202 LYS A N 1
ATOM 1503 C CA . LYS A 1 202 ? -22.312 25.438 16.766 1 93.62 202 LYS A CA 1
ATOM 1504 C C . LYS A 1 202 ? -22.453 24.375 17.859 1 93.62 202 LYS A C 1
ATOM 1506 O O . LYS A 1 202 ? -23.188 24.562 18.828 1 93.62 202 LYS A O 1
ATOM 1511 N N . ALA A 1 203 ? -21.766 23.312 17.703 1 86.75 203 ALA A N 1
ATOM 1512 C CA . ALA A 1 203 ? -21.953 22.156 18.562 1 86.75 203 ALA A CA 1
ATOM 1513 C C . ALA A 1 203 ? -20.938 22.141 19.703 1 86.75 203 ALA A C 1
ATOM 1515 O O . ALA A 1 203 ? -19.891 22.781 19.609 1 86.75 203 ALA A O 1
ATOM 1516 N N . LEU A 1 204 ? -21.328 21.5 20.875 1 87.94 204 LEU A N 1
ATOM 1517 C CA . LEU A 1 204 ? -20.469 21.125 22 1 87.94 204 LEU A CA 1
ATOM 1518 C C . LEU A 1 204 ? -19.844 22.344 22.656 1 87.94 204 LEU A C 1
ATOM 1520 O O . LEU A 1 204 ? -18.641 22.391 22.891 1 87.94 204 LEU A O 1
ATOM 1524 N N . GLN A 1 205 ? -20.609 23.312 22.906 1 86.5 205 GLN A N 1
ATOM 1525 C CA . GLN A 1 205 ? -20.125 24.609 23.391 1 86.5 205 GLN A CA 1
ATOM 1526 C C . GLN A 1 205 ? -20.094 24.641 24.906 1 86.5 205 GLN A C 1
ATOM 1528 O O . GLN A 1 205 ? -19.812 25.688 25.5 1 86.5 205 GLN A O 1
ATOM 1533 N N . GLU A 1 206 ? -20.328 23.531 25.484 1 88.69 206 GLU A N 1
ATOM 1534 C CA . GLU A 1 206 ? -20.344 23.5 26.938 1 88.69 206 GLU A CA 1
ATOM 1535 C C . GLU A 1 206 ? -18.953 23.812 27.5 1 88.69 206 GLU A C 1
ATOM 1537 O O . GLU A 1 206 ? -17.953 23.359 26.969 1 88.69 206 GLU A O 1
ATOM 1542 N N . LYS A 1 207 ? -18.984 24.469 28.641 1 89.81 207 LYS A N 1
ATOM 1543 C CA . LYS A 1 207 ? -17.734 24.828 29.297 1 89.81 207 LYS A CA 1
ATOM 1544 C C . LYS A 1 207 ? -16.906 23.594 29.641 1 89.81 207 LYS A C 1
ATOM 1546 O O . LYS A 1 207 ? -17.438 22.609 30.156 1 89.81 207 LYS A O 1
ATOM 1551 N N . GLY A 1 208 ? -15.672 23.672 29.297 1 91.38 208 GLY A N 1
ATOM 1552 C CA . GLY A 1 208 ? -14.766 22.594 29.641 1 91.38 208 GLY A CA 1
ATOM 1553 C C . GLY A 1 208 ? -14.758 21.469 28.641 1 91.38 208 GLY A C 1
ATOM 1554 O O . GLY A 1 208 ? -13.953 20.531 28.734 1 91.38 208 GLY A O 1
ATOM 1555 N N . ASN A 1 209 ? -15.633 21.516 27.75 1 94.81 209 ASN A N 1
ATOM 1556 C CA . ASN A 1 209 ? -15.672 20.5 26.703 1 94.81 209 ASN A CA 1
ATOM 1557 C C . ASN A 1 209 ? -14.781 20.875 25.516 1 94.81 209 ASN A C 1
ATOM 1559 O O . ASN A 1 209 ? -15.117 21.766 24.75 1 94.81 209 ASN A O 1
ATOM 1563 N N . PHE A 1 210 ? -13.734 20.156 25.312 1 96.81 210 PHE A N 1
ATOM 1564 C CA . PHE A 1 210 ? -12.773 20.516 24.281 1 96.81 210 PHE A CA 1
ATOM 1565 C C . PHE A 1 210 ? -12.898 19.594 23.062 1 96.81 210 PHE A C 1
ATOM 1567 O O . PHE A 1 210 ? -12.055 19.609 22.172 1 96.81 210 PHE A O 1
ATOM 1574 N N . GLU A 1 211 ? -13.953 18.781 23.062 1 96.44 211 GLU A N 1
ATOM 1575 C CA . GLU A 1 211 ? -14.25 17.953 21.891 1 96.44 211 GLU A CA 1
ATOM 1576 C C . GLU A 1 211 ? -14.867 18.781 20.766 1 96.44 211 GLU A C 1
ATOM 1578 O O . GLU A 1 211 ? -15.445 19.844 21.016 1 96.44 211 GLU A O 1
ATOM 1583 N N . PHE A 1 212 ? -14.711 18.266 19.578 1 96.81 212 PHE A N 1
ATOM 1584 C CA . PHE A 1 212 ? -15.242 18.969 18.406 1 96.81 212 PHE A CA 1
ATOM 1585 C C . PHE A 1 212 ? -16.234 18.078 17.656 1 96.81 212 PHE A C 1
ATOM 1587 O O . PHE A 1 212 ? -16.109 16.859 17.672 1 96.81 212 PHE A O 1
ATOM 1594 N N . SER A 1 213 ? -17.234 18.641 17.062 1 95.62 213 SER A N 1
ATOM 1595 C CA . SER A 1 213 ? -18.156 18 16.141 1 95.62 213 SER A CA 1
ATOM 1596 C C . SER A 1 213 ? -18.688 19 15.117 1 95.62 213 SER A C 1
ATOM 1598 O O . SER A 1 213 ? -19.234 20.031 15.484 1 95.62 213 SER A O 1
ATOM 1600 N N . PHE A 1 214 ? -18.516 18.656 13.836 1 96.25 214 PHE A N 1
ATOM 1601 C CA . PHE A 1 214 ? -18.984 19.578 12.812 1 96.25 214 PHE A CA 1
ATOM 1602 C C . PHE A 1 214 ? -20.016 18.906 11.914 1 96.25 214 PHE A C 1
ATOM 1604 O O . PHE A 1 214 ? -20.375 19.438 10.867 1 96.25 214 PHE A O 1
ATOM 1611 N N . SER A 1 215 ? -20.422 17.672 12.289 1 95.06 215 SER A N 1
ATOM 1612 C CA . SER A 1 215 ? -21.406 16.938 11.516 1 95.06 215 SER A CA 1
ATOM 1613 C C . SER A 1 215 ? -22.734 17.672 11.477 1 95.06 215 SER A C 1
ATOM 1615 O O . SER A 1 215 ? -23.391 17.734 10.43 1 95.06 215 SER A O 1
ATOM 1617 N N . GLY A 1 216 ? -23.172 18.141 12.664 1 95 216 GLY A N 1
ATOM 1618 C CA . GLY A 1 216 ? -24.406 18.922 12.719 1 95 216 GLY A CA 1
ATOM 1619 C C . GLY A 1 216 ? -24.359 20.156 11.844 1 95 216 GLY A C 1
ATOM 1620 O O . GLY A 1 216 ? -25.359 20.516 11.211 1 95 216 GLY A O 1
ATOM 1621 N N . LEU A 1 217 ? -23.297 20.891 11.883 1 96.62 217 LEU A N 1
ATOM 1622 C CA . LEU A 1 217 ? -23.094 22.062 11.039 1 96.62 217 LEU A CA 1
ATOM 1623 C C . LEU A 1 217 ? -23.203 21.688 9.562 1 96.62 217 LEU A C 1
ATOM 1625 O O . LEU A 1 217 ? -23.875 22.375 8.789 1 96.62 217 LEU A O 1
ATOM 1629 N N . LYS A 1 218 ? -22.5 20.594 9.086 1 96.12 218 LYS A N 1
ATOM 1630 C CA . LYS A 1 218 ? -22.578 20.094 7.715 1 96.12 218 LYS A CA 1
ATOM 1631 C C . LYS A 1 218 ? -24.016 19.859 7.293 1 96.12 218 LYS A C 1
ATOM 1633 O O . LYS A 1 218 ? -24.453 20.297 6.227 1 96.12 218 LYS A O 1
ATOM 1638 N N . SER A 1 219 ? -24.75 19.234 8.18 1 96.69 219 SER A N 1
ATOM 1639 C CA . SER A 1 219 ? -26.141 18.906 7.91 1 96.69 219 SER A CA 1
ATOM 1640 C C . SER A 1 219 ? -26.984 20.172 7.781 1 96.69 219 SER A C 1
ATOM 1642 O O . SER A 1 219 ? -27.859 20.266 6.914 1 96.69 219 SER A O 1
ATOM 1644 N N . ALA A 1 220 ? -26.812 21.062 8.633 1 97.75 220 ALA A N 1
ATOM 1645 C CA . ALA A 1 220 ? -27.562 22.328 8.625 1 97.75 220 ALA A CA 1
ATOM 1646 C C . ALA A 1 220 ? -27.344 23.078 7.312 1 97.75 220 ALA A C 1
ATOM 1648 O O . ALA A 1 220 ? -28.281 23.656 6.758 1 97.75 220 ALA A O 1
ATOM 1649 N N . VAL A 1 221 ? -26.125 23.141 6.844 1 97.88 221 VAL A N 1
ATOM 1650 C CA . VAL A 1 221 ? -25.812 23.812 5.586 1 97.88 221 VAL A CA 1
ATOM 1651 C C . VAL A 1 221 ? -26.484 23.078 4.426 1 97.88 221 VAL A C 1
ATOM 1653 O O . VAL A 1 221 ? -27.094 23.719 3.555 1 97.88 221 VAL A O 1
ATOM 1656 N N . LEU A 1 222 ? -26.359 21.734 4.441 1 97.25 222 LEU A N 1
ATOM 1657 C CA . LEU A 1 222 ? -26.984 20.938 3.398 1 97.25 222 LEU A CA 1
ATOM 1658 C C . LEU A 1 222 ? -28.5 21.172 3.359 1 97.25 222 LEU A C 1
ATOM 1660 O O . LEU A 1 222 ? -29.078 21.328 2.283 1 97.25 222 LEU A O 1
ATOM 1664 N N . ASN A 1 223 ? -29.078 21.172 4.484 1 97.25 223 ASN A N 1
ATOM 1665 C CA . ASN A 1 223 ? -30.516 21.422 4.59 1 97.25 223 ASN A CA 1
ATOM 1666 C C . ASN A 1 223 ? -30.875 22.812 4.082 1 97.25 223 ASN A C 1
ATOM 1668 O O . ASN A 1 223 ? -31.906 23 3.418 1 97.25 223 ASN A O 1
ATOM 1672 N N . TYR A 1 224 ? -30.141 23.781 4.43 1 97.62 224 TYR A N 1
ATOM 1673 C CA . TYR A 1 224 ? -30.359 25.156 3.973 1 97.62 224 TYR A CA 1
ATOM 1674 C C . TYR A 1 224 ? -30.328 25.234 2.451 1 97.62 224 TYR A C 1
ATOM 1676 O O . TYR A 1 224 ? -31.234 25.828 1.841 1 97.62 224 TYR A O 1
ATOM 1684 N N . LEU A 1 225 ? -29.344 24.641 1.815 1 96.75 225 LEU A N 1
ATOM 1685 C CA . LEU A 1 225 ? -29.172 24.641 0.365 1 96.75 225 LEU A CA 1
ATOM 1686 C C . LEU A 1 225 ? -30.312 23.875 -0.312 1 96.75 225 LEU A C 1
ATOM 1688 O O . LEU A 1 225 ? -30.859 24.344 -1.315 1 96.75 225 LEU A O 1
ATOM 1692 N N . ASN A 1 226 ? -30.656 22.75 0.27 1 96.06 226 ASN A N 1
ATOM 1693 C CA . ASN A 1 226 ? -31.734 21.922 -0.288 1 96.06 226 ASN A CA 1
ATOM 1694 C C . ASN A 1 226 ? -33.094 22.641 -0.201 1 96.06 226 ASN A C 1
ATOM 1696 O O . ASN A 1 226 ? -33.875 22.562 -1.135 1 96.06 226 ASN A O 1
ATOM 1700 N N . SER A 1 227 ? -33.344 23.203 0.895 1 96.25 227 SER A N 1
ATOM 1701 C CA . SER A 1 227 ? -34.594 23.922 1.094 1 96.25 227 SER A CA 1
ATOM 1702 C C . SER A 1 227 ? -34.719 25.078 0.107 1 96.25 227 SER A C 1
ATOM 1704 O O . SER A 1 227 ? -35.781 25.344 -0.419 1 96.25 227 SER A O 1
ATOM 1706 N N . ALA A 1 228 ? -33.656 25.828 -0.047 1 95 228 ALA A N 1
ATOM 1707 C CA . ALA A 1 228 ? -33.656 26.938 -0.998 1 95 228 ALA A CA 1
ATOM 1708 C C . ALA A 1 228 ? -33.938 26.453 -2.418 1 95 228 ALA A C 1
ATOM 1710 O O . ALA A 1 228 ? -34.688 27.078 -3.172 1 95 228 ALA A O 1
ATOM 1711 N N . LYS A 1 229 ? -33.312 25.359 -2.807 1 93.31 229 LYS A N 1
ATOM 1712 C CA . LYS A 1 229 ? -33.5 24.781 -4.129 1 93.31 229 LYS A CA 1
ATOM 1713 C C . LYS A 1 229 ? -34.938 24.344 -4.344 1 93.31 229 LYS A C 1
ATOM 1715 O O . LYS A 1 229 ? -35.531 24.594 -5.406 1 93.31 229 LYS A O 1
ATOM 1720 N N . GLN A 1 230 ? -35.469 23.766 -3.363 1 93.81 230 GLN A N 1
ATOM 1721 C CA . GLN A 1 230 ? -36.844 23.281 -3.447 1 93.81 230 GLN A CA 1
ATOM 1722 C C . GLN A 1 230 ? -37.812 24.438 -3.578 1 93.81 230 GLN A C 1
ATOM 1724 O O . GLN A 1 230 ? -38.812 24.328 -4.289 1 93.81 230 GLN A O 1
ATOM 1729 N N . LYS A 1 231 ? -37.562 25.516 -2.908 1 94.94 231 LYS A N 1
ATOM 1730 C CA . LYS A 1 231 ? -38.469 26.672 -2.895 1 94.94 231 LYS A CA 1
ATOM 1731 C C . LYS A 1 231 ? -38.188 27.594 -4.078 1 94.94 231 LYS A C 1
ATOM 1733 O O . LYS A 1 231 ? -38.938 28.531 -4.328 1 94.94 231 LYS A O 1
ATOM 1738 N N . GLY A 1 232 ? -37.062 27.297 -4.746 1 92.44 232 GLY A N 1
ATOM 1739 C CA . GLY A 1 232 ? -36.656 28.156 -5.855 1 92.44 232 GLY A CA 1
ATOM 1740 C C . GLY A 1 232 ? -36.125 29.5 -5.414 1 92.44 232 GLY A C 1
ATOM 1741 O O . GLY A 1 232 ? -36.219 30.484 -6.16 1 92.44 232 GLY A O 1
ATOM 1742 N N . THR A 1 233 ? -35.812 29.656 -4.254 1 92.75 233 THR A N 1
ATOM 1743 C CA . THR A 1 233 ? -35.25 30.906 -3.717 1 92.75 233 THR A CA 1
ATOM 1744 C C . THR A 1 233 ? -33.781 31.016 -4.059 1 92.75 233 THR A C 1
ATOM 1746 O O . THR A 1 233 ? -33 30.078 -3.836 1 92.75 233 THR A O 1
ATOM 1749 N N . PRO A 1 234 ? -33.406 32.094 -4.629 1 93.44 234 PRO A N 1
ATOM 1750 C CA . PRO A 1 234 ? -32 32.25 -4.945 1 93.44 234 PRO A CA 1
ATOM 1751 C C . PRO A 1 234 ? -31.109 32.25 -3.701 1 93.44 234 PRO A C 1
ATOM 1753 O O . PRO A 1 234 ? -31.5 32.781 -2.66 1 93.44 234 PRO A O 1
ATOM 1756 N N . ILE A 1 235 ? -29.984 31.625 -3.771 1 93.5 235 ILE A N 1
ATOM 1757 C CA . ILE A 1 235 ? -29.031 31.531 -2.674 1 93.5 235 ILE A CA 1
ATOM 1758 C C . ILE A 1 235 ? -27.844 32.469 -2.932 1 93.5 235 ILE A C 1
ATOM 1760 O O . ILE A 1 235 ? -27.375 32.594 -4.062 1 93.5 235 ILE A O 1
ATOM 1764 N N . ASN A 1 236 ? -27.516 33.188 -1.947 1 96.88 236 ASN A N 1
ATOM 1765 C CA . ASN A 1 236 ? -26.234 33.875 -1.99 1 96.88 236 ASN A CA 1
ATOM 1766 C C . ASN A 1 236 ? -25.094 33 -1.514 1 96.88 236 ASN A C 1
ATOM 1768 O O . ASN A 1 236 ? -24.859 32.875 -0.311 1 96.88 236 ASN A O 1
ATOM 1772 N N . GLU A 1 237 ? -24.328 32.5 -2.436 1 97.19 237 GLU A N 1
ATOM 1773 C CA . GLU A 1 237 ? -23.281 31.531 -2.131 1 97.19 237 GLU A CA 1
ATOM 1774 C C . GLU A 1 237 ? -22.203 32.125 -1.229 1 97.19 237 GLU A C 1
ATOM 1776 O O . GLU A 1 237 ? -21.656 31.453 -0.367 1 97.19 237 GLU A O 1
ATOM 1781 N N . ALA A 1 238 ? -21.906 33.344 -1.52 1 98.19 238 ALA A N 1
ATOM 1782 C CA . ALA A 1 238 ? -20.906 34.031 -0.71 1 98.19 238 ALA A CA 1
ATOM 1783 C C . ALA A 1 238 ? -21.328 34.125 0.753 1 98.19 238 ALA A C 1
ATOM 1785 O O . ALA A 1 238 ? -20.516 33.906 1.654 1 98.19 238 ALA A O 1
ATOM 1786 N N . ASP A 1 239 ? -22.594 34.375 1.001 1 98.38 239 ASP A N 1
ATOM 1787 C CA . ASP A 1 239 ? -23.125 34.406 2.359 1 98.38 239 ASP A CA 1
ATOM 1788 C C . ASP A 1 239 ? -23.109 33.031 3.014 1 98.38 239 ASP A C 1
ATOM 1790 O O . ASP A 1 239 ? -22.812 32.906 4.203 1 98.38 239 ASP A O 1
ATOM 1794 N N . VAL A 1 240 ? -23.453 32.062 2.244 1 98.25 240 VAL A N 1
ATOM 1795 C CA . VAL A 1 240 ? -23.453 30.688 2.758 1 98.25 240 VAL A CA 1
ATOM 1796 C C . VAL A 1 240 ? -22.047 30.281 3.166 1 98.25 240 VAL A C 1
ATOM 1798 O O . VAL A 1 240 ? -21.828 29.797 4.281 1 98.25 240 VAL A O 1
ATOM 1801 N N . ALA A 1 241 ? -21.094 30.531 2.266 1 98.5 241 ALA A N 1
ATOM 1802 C CA . ALA A 1 241 ? -19.688 30.188 2.52 1 98.5 241 ALA A CA 1
ATOM 1803 C C . ALA A 1 241 ? -19.141 30.938 3.729 1 98.5 241 ALA A C 1
ATOM 1805 O O . ALA A 1 241 ? -18.5 30.344 4.594 1 98.5 241 ALA A O 1
ATOM 180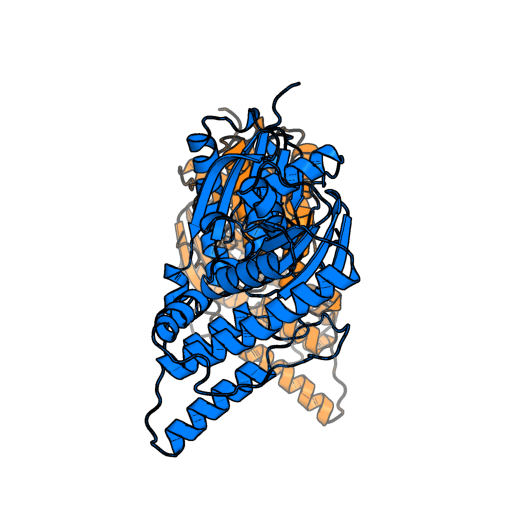6 N N . ALA A 1 242 ? -19.438 32.219 3.779 1 98.44 242 ALA A N 1
ATOM 1807 C CA . ALA A 1 242 ? -18.938 33.062 4.863 1 98.44 242 ALA A CA 1
ATOM 1808 C C . ALA A 1 242 ? -19.531 32.625 6.203 1 98.44 242 ALA A C 1
ATOM 1810 O O . ALA A 1 242 ? -18.812 32.562 7.207 1 98.44 242 ALA A O 1
ATOM 1811 N N . SER A 1 243 ? -20.844 32.375 6.25 1 98.62 243 SER A N 1
ATOM 1812 C CA . SER A 1 243 ? -21.516 32 7.48 1 98.62 243 SER A CA 1
ATOM 1813 C C . SER A 1 243 ? -21.062 30.625 7.957 1 98.62 243 SER A C 1
ATOM 1815 O O . SER A 1 243 ? -20.875 30.406 9.156 1 98.62 243 SER A O 1
ATOM 1817 N N . PHE A 1 244 ? -20.906 29.75 7.051 1 98.19 244 PHE A N 1
ATOM 1818 C CA . PHE A 1 244 ? -20.406 28.406 7.348 1 98.19 244 PHE A CA 1
ATOM 1819 C C . PHE A 1 244 ? -19 28.484 7.945 1 98.19 244 PHE A C 1
ATOM 1821 O O . PHE A 1 244 ? -18.75 27.906 9.016 1 98.19 244 PHE A O 1
ATOM 1828 N N . GLN A 1 245 ? -18.094 29.141 7.262 1 98.31 245 GLN A N 1
ATOM 1829 C CA . GLN A 1 245 ? -16.719 29.312 7.715 1 98.31 245 GLN A CA 1
ATOM 1830 C C . GLN A 1 245 ? -16.672 29.969 9.102 1 98.31 245 GLN A C 1
ATOM 1832 O O . GLN A 1 245 ? -15.922 29.531 9.969 1 98.31 245 GLN A O 1
ATOM 1837 N N . GLN A 1 246 ? -17.516 30.938 9.297 1 98.06 246 GLN A N 1
ATOM 1838 C CA . GLN A 1 246 ? -17.531 31.672 10.562 1 98.06 246 GLN A CA 1
ATOM 1839 C C . GLN A 1 246 ? -17.969 30.766 11.711 1 98.06 246 GLN A C 1
ATOM 1841 O O . GLN A 1 246 ? -17.438 30.859 12.82 1 98.06 246 GLN A O 1
ATOM 1846 N N . ALA A 1 247 ? -18.922 29.938 11.438 1 98.06 247 ALA A N 1
ATOM 1847 C CA . ALA A 1 247 ? -19.391 29.016 12.469 1 98.06 247 ALA A CA 1
ATOM 1848 C C . ALA A 1 247 ? -18.25 28.109 12.945 1 98.06 247 ALA A C 1
ATOM 1850 O O . ALA A 1 247 ? -18.109 27.875 14.148 1 98.06 247 ALA A O 1
ATOM 1851 N N . ILE A 1 248 ? -17.484 27.594 12.039 1 97.94 248 ILE A N 1
ATOM 1852 C CA . ILE A 1 248 ? -16.359 26.719 12.383 1 97.94 248 ILE A CA 1
ATOM 1853 C C . ILE A 1 248 ? -15.312 27.516 13.164 1 97.94 248 ILE A C 1
ATOM 1855 O O . ILE A 1 248 ? -14.844 27.078 14.219 1 97.94 248 ILE A O 1
ATOM 1859 N N . ILE A 1 249 ? -14.984 28.688 12.68 1 97.94 249 ILE A N 1
ATOM 1860 C CA . ILE A 1 249 ? -13.938 29.516 13.273 1 97.94 249 ILE A CA 1
ATOM 1861 C C . ILE A 1 249 ? -14.336 29.906 14.695 1 97.94 249 ILE A C 1
ATOM 1863 O O . ILE A 1 249 ? -13.5 29.891 15.602 1 97.94 249 ILE A O 1
ATOM 1867 N N . ASP A 1 250 ? -15.602 30.219 14.898 1 97.75 250 ASP A N 1
ATOM 1868 C CA . ASP A 1 250 ? -16.078 30.578 16.219 1 97.75 250 ASP A CA 1
ATOM 1869 C C . ASP A 1 250 ? -15.82 29.469 17.234 1 97.75 250 ASP A C 1
ATOM 1871 O O . ASP A 1 250 ? -15.352 29.734 18.344 1 97.75 250 ASP A O 1
ATOM 1875 N N . VAL A 1 251 ? -16.125 28.281 16.828 1 97.56 251 VAL A N 1
ATOM 1876 C CA . VAL A 1 251 ? -15.953 27.141 17.719 1 97.56 251 VAL A CA 1
ATOM 1877 C C . VAL A 1 251 ? -14.469 26.922 18 1 97.56 251 VAL A C 1
ATOM 1879 O O . VAL A 1 251 ? -14.07 26.734 19.156 1 97.56 251 VAL A O 1
ATOM 1882 N N . LEU A 1 252 ? -13.625 26.969 16.984 1 98.19 252 LEU A N 1
ATOM 1883 C CA . LEU A 1 252 ? -12.195 26.734 17.109 1 98.19 252 LEU A CA 1
ATOM 1884 C C . LEU A 1 252 ? -11.547 27.766 18.031 1 98.19 252 LEU A C 1
ATOM 1886 O O . LEU A 1 252 ? -10.773 27.406 18.922 1 98.19 252 LEU A O 1
ATOM 1890 N N . VAL A 1 253 ? -11.898 29.016 17.828 1 98.12 253 VAL A N 1
ATOM 1891 C CA . VAL A 1 253 ? -11.297 30.109 18.578 1 98.12 253 VAL A CA 1
ATOM 1892 C C . VAL A 1 253 ? -11.766 30.047 20.031 1 98.12 253 VAL A C 1
ATOM 1894 O O . VAL A 1 253 ? -10.953 30.188 20.953 1 98.12 253 VAL A O 1
ATOM 1897 N N . HIS A 1 254 ? -13.031 29.859 20.219 1 97.81 254 HIS A N 1
ATOM 1898 C CA . HIS A 1 254 ? -13.602 29.812 21.562 1 97.81 254 HIS A CA 1
ATOM 1899 C C . HIS A 1 254 ? -12.961 28.719 22.406 1 97.81 254 HIS A C 1
ATOM 1901 O O . HIS A 1 254 ? -12.523 28.969 23.531 1 97.81 254 HIS A O 1
ATOM 1907 N N . LYS A 1 255 ? -12.898 27.578 21.875 1 98.06 255 LYS A N 1
ATOM 1908 C CA . LYS A 1 255 ? -12.383 26.438 22.625 1 98.06 255 LYS A CA 1
ATOM 1909 C C . LYS A 1 255 ? -10.875 26.562 22.844 1 98.06 255 LYS A C 1
ATOM 1911 O O . LYS A 1 255 ? -10.359 26.109 23.875 1 98.06 255 LYS A O 1
ATOM 1916 N N . THR A 1 256 ? -10.18 27.094 21.875 1 98.44 256 THR A N 1
ATOM 1917 C CA . THR A 1 256 ? -8.75 27.344 22.078 1 98.44 256 THR A CA 1
ATOM 1918 C C . THR A 1 256 ? -8.523 28.297 23.234 1 98.44 256 THR A C 1
ATOM 1920 O O . THR A 1 256 ? -7.652 28.062 24.078 1 98.44 256 THR A O 1
ATOM 1923 N N . CYS A 1 257 ? -9.305 29.344 23.266 1 98.38 257 CYS A N 1
ATOM 1924 C CA . CYS A 1 257 ? -9.195 30.328 24.328 1 98.38 257 CYS A CA 1
ATOM 1925 C C . CYS A 1 257 ? -9.461 29.688 25.688 1 98.38 257 CYS A C 1
ATOM 1927 O O . CYS A 1 257 ? -8.688 29.859 26.625 1 98.38 257 CYS A O 1
ATOM 1929 N N . GLU A 1 258 ? -10.547 28.953 25.75 1 98.25 258 GLU A N 1
ATOM 1930 C CA . GLU A 1 258 ? -10.898 28.281 27 1 98.25 258 GLU A CA 1
ATOM 1931 C C . GLU A 1 258 ? -9.789 27.312 27.422 1 98.25 258 GLU A C 1
ATOM 1933 O O . GLU A 1 258 ? -9.445 27.25 28.609 1 98.25 258 GLU A O 1
ATOM 1938 N N . ALA A 1 259 ? -9.305 26.531 26.484 1 98.5 259 ALA A N 1
ATOM 1939 C CA . ALA A 1 259 ? -8.25 25.562 26.781 1 98.5 259 ALA A CA 1
ATOM 1940 C C . ALA A 1 259 ? -6.992 26.266 27.297 1 98.5 259 ALA A C 1
ATOM 1942 O O . ALA A 1 259 ? -6.32 25.766 28.203 1 98.5 259 ALA A O 1
ATOM 1943 N N . ALA A 1 260 ? -6.645 27.375 26.656 1 98.56 260 ALA A N 1
ATOM 1944 C CA . ALA A 1 260 ? -5.484 28.156 27.078 1 98.56 260 ALA A CA 1
ATOM 1945 C C . ALA A 1 260 ? -5.613 28.578 28.547 1 98.56 260 ALA A C 1
ATOM 1947 O O . ALA A 1 260 ? -4.684 28.406 29.328 1 98.56 260 ALA A O 1
ATOM 1948 N N . HIS A 1 261 ? -6.73 29.047 28.906 1 98.19 261 HIS A N 1
ATOM 1949 C CA . HIS A 1 261 ? -6.973 29.469 30.281 1 98.19 261 HIS A CA 1
ATOM 1950 C C . HIS A 1 261 ? -6.938 28.281 31.234 1 98.19 261 HIS A C 1
ATOM 1952 O O . HIS A 1 261 ? -6.324 28.359 32.312 1 98.19 261 HIS A O 1
ATOM 1958 N N . GLU A 1 262 ? -7.578 27.266 30.844 1 97.81 262 GLU A N 1
ATOM 1959 C CA . GLU A 1 262 ? -7.668 26.094 31.719 1 97.81 262 GLU A CA 1
ATOM 1960 C C . GLU A 1 262 ? -6.289 25.484 31.969 1 97.81 262 GLU A C 1
ATOM 1962 O O . GLU A 1 262 ? -6.02 24.984 33.062 1 97.81 262 GLU A O 1
ATOM 1967 N N . THR A 1 263 ? -5.449 25.516 31.016 1 98.12 263 THR A N 1
ATOM 1968 C CA . THR A 1 263 ? -4.16 24.844 31.109 1 98.12 263 THR A CA 1
ATOM 1969 C C . THR A 1 263 ? -3.066 25.812 31.531 1 98.12 263 THR A C 1
ATOM 1971 O O . THR A 1 263 ? -1.949 25.406 31.844 1 98.12 263 THR A O 1
ATOM 1974 N N . GLY A 1 264 ? -3.33 27.078 31.422 1 98.19 264 GLY A N 1
ATOM 1975 C CA . GLY A 1 264 ? -2.363 28.109 31.781 1 98.19 264 GLY A CA 1
ATOM 1976 C C . GLY A 1 264 ? -1.348 28.375 30.688 1 98.19 264 GLY A C 1
ATOM 1977 O O . GLY A 1 264 ? -0.319 29.016 30.938 1 98.19 264 GLY A O 1
ATOM 1978 N N . GLN A 1 265 ? -1.562 27.875 29.516 1 98.25 265 GLN A N 1
ATOM 1979 C CA . GLN A 1 265 ? -0.645 28.094 28.406 1 98.25 265 GLN A CA 1
ATOM 1980 C C . GLN A 1 265 ? -0.864 29.469 27.781 1 98.25 265 GLN A C 1
ATOM 1982 O O . GLN A 1 265 ? -2.004 29.891 27.562 1 98.25 265 GLN A O 1
ATOM 1987 N N . THR A 1 266 ? 0.177 30.125 27.438 1 98.44 266 THR A N 1
ATOM 1988 C CA . THR A 1 266 ? 0.074 31.469 26.859 1 98.44 266 THR A CA 1
ATOM 1989 C C . THR A 1 266 ? 0.646 31.5 25.453 1 98.44 266 THR A C 1
ATOM 1991 O O . THR A 1 266 ? 0.511 32.5 24.734 1 98.44 266 THR A O 1
ATOM 1994 N N . LYS A 1 267 ? 1.386 30.469 25.016 1 98.75 267 LYS A N 1
ATOM 1995 C CA . LYS A 1 267 ? 1.815 30.281 23.641 1 98.75 267 LYS A CA 1
ATOM 1996 C C . LYS A 1 267 ? 0.832 29.391 22.875 1 98.75 267 LYS A C 1
ATOM 1998 O O . LYS A 1 267 ? 0.597 28.25 23.25 1 98.75 267 LYS A O 1
ATOM 2003 N N . ILE A 1 268 ? 0.23 29.953 21.828 1 98.81 268 ILE A N 1
ATOM 2004 C CA . ILE A 1 268 ? -0.774 29.25 21.047 1 98.81 268 ILE A CA 1
ATOM 2005 C C . ILE A 1 268 ? -0.241 28.984 19.641 1 98.81 268 ILE A C 1
ATOM 2007 O O . ILE A 1 268 ? 0.182 29.922 18.953 1 98.81 268 ILE A O 1
ATOM 2011 N N . THR A 1 269 ? -0.188 27.734 19.266 1 98.62 269 THR A N 1
ATOM 2012 C CA . THR A 1 269 ? 0.243 27.391 17.922 1 98.62 269 THR A CA 1
ATOM 2013 C C . THR A 1 269 ? -0.917 26.828 17.109 1 98.62 269 THR A C 1
ATOM 2015 O O . THR A 1 269 ? -1.851 26.25 17.656 1 98.62 269 THR A O 1
ATOM 2018 N N . LEU A 1 270 ? -0.883 27.062 15.844 1 98.31 270 LEU A N 1
ATOM 2019 C CA . LEU A 1 270 ? -1.823 26.516 14.867 1 98.31 270 LEU A CA 1
ATOM 2020 C C . LEU A 1 270 ? -1.128 25.516 13.938 1 98.31 270 LEU A C 1
ATOM 2022 O O . LEU A 1 270 ? 0.004 25.766 13.508 1 98.31 270 LEU A O 1
ATOM 2026 N N . ALA A 1 271 ? -1.776 24.375 13.641 1 97.38 271 ALA A N 1
ATOM 2027 C CA . ALA A 1 271 ? -1.179 23.359 12.789 1 97.38 271 ALA A CA 1
ATOM 2028 C C . ALA A 1 271 ? -2.24 22.641 11.945 1 97.38 271 ALA A C 1
ATOM 2030 O O . ALA A 1 271 ? -3.43 22.703 12.266 1 97.38 271 ALA A O 1
ATOM 2031 N N . GLY A 1 272 ? -1.738 21.984 10.875 1 95.38 272 GLY A N 1
ATOM 2032 C CA . GLY A 1 272 ? -2.637 21.266 9.992 1 95.38 272 GLY A CA 1
ATOM 2033 C C . GLY A 1 272 ? -3.012 22.062 8.75 1 95.38 272 GLY A C 1
ATOM 2034 O O . GLY A 1 272 ? -2.85 23.281 8.719 1 95.38 272 GLY A O 1
ATOM 2035 N N . GLY A 1 273 ? -3.586 21.391 7.801 1 92.38 273 GLY A N 1
ATOM 2036 C CA . GLY A 1 273 ? -3.842 21.984 6.496 1 92.38 273 GLY A CA 1
ATOM 2037 C C . GLY A 1 273 ? -4.824 23.141 6.551 1 92.38 273 GLY A C 1
ATOM 2038 O O . GLY A 1 273 ? -4.684 24.109 5.809 1 92.38 273 GLY A O 1
ATOM 2039 N N . VAL A 1 274 ? -5.809 23.062 7.395 1 93.19 274 VAL A N 1
ATOM 2040 C CA . VAL A 1 274 ? -6.82 24.109 7.516 1 93.19 274 VAL A CA 1
ATOM 2041 C C . VAL A 1 274 ? -6.215 25.344 8.164 1 93.19 274 VAL A C 1
ATOM 2043 O O . VAL A 1 274 ? -6.805 26.438 8.125 1 93.19 274 VAL A O 1
ATOM 2046 N N . SER A 1 275 ? -5.055 25.188 8.703 1 92.62 275 SER A N 1
ATOM 2047 C CA . SER A 1 275 ? -4.367 26.297 9.352 1 92.62 275 SER A CA 1
ATOM 2048 C C . SER A 1 275 ? -3.969 27.375 8.336 1 92.62 275 SER A C 1
ATOM 2050 O O . SER A 1 275 ? -3.633 28.484 8.719 1 92.62 275 SER A O 1
ATOM 2052 N N . ALA A 1 276 ? -4.039 27.047 7.07 1 91.81 276 ALA A N 1
ATOM 2053 C CA . ALA A 1 276 ? -3.721 28.016 6.016 1 91.81 276 ALA A CA 1
ATOM 2054 C C . ALA A 1 276 ? -4.863 29 5.809 1 91.81 276 ALA A C 1
ATOM 2056 O O . ALA A 1 276 ? -4.695 30.016 5.137 1 91.81 276 ALA A O 1
ATOM 2057 N N . ASN A 1 277 ? -6.02 28.766 6.363 1 94.06 277 ASN A N 1
ATOM 2058 C CA . ASN A 1 277 ? -7.172 29.656 6.262 1 94.06 277 ASN A CA 1
ATOM 2059 C C . ASN A 1 277 ? -6.898 31.016 6.902 1 94.06 277 ASN A C 1
ATOM 2061 O O . ASN A 1 277 ? -6.668 31.094 8.109 1 94.06 277 ASN A O 1
ATOM 2065 N N . LYS A 1 278 ? -7 32.031 6.117 1 94.44 278 LYS A N 1
ATOM 2066 C CA . LYS A 1 278 ? -6.613 33.375 6.566 1 94.44 278 LYS A CA 1
ATOM 2067 C C . LYS A 1 278 ? -7.574 33.875 7.633 1 94.44 278 LYS A C 1
ATOM 2069 O O . LYS A 1 278 ? -7.16 34.594 8.562 1 94.44 278 LYS A O 1
ATOM 2074 N N . HIS A 1 279 ? -8.828 33.625 7.504 1 96.19 279 HIS A N 1
ATOM 2075 C CA . HIS A 1 279 ? -9.812 34.094 8.469 1 96.19 279 HIS A CA 1
ATOM 2076 C C . HIS A 1 279 ? -9.594 33.438 9.836 1 96.19 279 HIS A C 1
ATOM 2078 O O . HIS A 1 279 ? -9.766 34.094 10.867 1 96.19 279 HIS A O 1
ATOM 2084 N N . LEU A 1 280 ? -9.273 32.188 9.805 1 97.06 280 LEU A N 1
ATOM 2085 C CA . LEU A 1 280 ? -8.945 31.484 11.047 1 97.06 280 LEU A CA 1
ATOM 2086 C C . LEU A 1 280 ? -7.711 32.094 11.703 1 97.06 280 LEU A C 1
ATOM 2088 O O . LEU A 1 280 ? -7.699 32.344 12.914 1 97.06 280 LEU A O 1
ATOM 2092 N N . GLN A 1 281 ? -6.688 32.344 10.922 1 96.94 281 GLN A N 1
ATOM 2093 C CA . GLN A 1 281 ? -5.457 32.938 11.43 1 96.94 281 GLN A CA 1
ATOM 2094 C C . GLN A 1 281 ? -5.73 34.312 12.07 1 96.94 281 GLN A C 1
ATOM 2096 O O . GLN A 1 281 ? -5.238 34.594 13.164 1 96.94 281 GLN A O 1
ATOM 2101 N N . GLU A 1 282 ? -6.496 35.062 11.383 1 97.38 282 GLU A N 1
ATOM 2102 C CA . GLU A 1 282 ? -6.805 36.406 11.867 1 97.38 282 GLU A CA 1
ATOM 2103 C C . GLU A 1 282 ? -7.617 36.375 13.164 1 97.38 282 GLU A C 1
ATOM 2105 O O . GLU A 1 282 ? -7.371 37.125 14.086 1 97.38 282 GLU A O 1
ATOM 2110 N N . ALA A 1 283 ? -8.562 35.5 13.172 1 98.06 283 ALA A N 1
ATOM 2111 C CA . ALA A 1 283 ? -9.406 35.375 14.352 1 98.06 283 ALA A CA 1
ATOM 2112 C C . ALA A 1 283 ? -8.586 34.906 15.562 1 98.06 283 ALA A C 1
ATOM 2114 O O . ALA A 1 283 ? -8.773 35.438 16.672 1 98.06 283 ALA A O 1
ATOM 2115 N N . LEU A 1 284 ? -7.746 33.969 15.383 1 98.56 284 LEU A N 1
ATOM 2116 C CA . LEU A 1 284 ? -6.895 33.469 16.453 1 98.56 284 LEU A CA 1
ATOM 2117 C C . LEU A 1 284 ? -5.918 34.562 16.922 1 98.56 284 LEU A C 1
ATOM 2119 O O . LEU A 1 284 ? -5.656 34.688 18.109 1 98.56 284 LEU A O 1
ATOM 2123 N N . ALA A 1 285 ? -5.336 35.25 15.969 1 98.38 285 ALA A N 1
ATOM 2124 C CA . ALA A 1 285 ? -4.43 36.344 16.297 1 98.38 285 ALA A CA 1
ATOM 2125 C C . ALA A 1 285 ? -5.125 37.406 17.156 1 98.38 285 ALA A C 1
ATOM 2127 O O . ALA A 1 285 ? -4.555 37.875 18.141 1 98.38 285 ALA A O 1
ATOM 2128 N N . ALA A 1 286 ? -6.285 37.781 16.734 1 98.62 286 ALA A N 1
ATOM 2129 C CA . ALA A 1 286 ? -7.062 38.75 17.484 1 98.62 286 ALA A CA 1
ATOM 2130 C C . ALA A 1 286 ? -7.355 38.281 18.891 1 98.62 286 ALA A C 1
ATOM 2132 O O . ALA A 1 286 ? -7.234 39.031 19.859 1 98.62 286 ALA A O 1
ATOM 2133 N N . MET A 1 287 ? -7.805 37.062 18.969 1 98.56 287 MET A N 1
ATOM 2134 C CA . MET A 1 287 ? -8.078 36.469 20.266 1 98.56 287 MET A CA 1
ATOM 2135 C C . MET A 1 287 ? -6.836 36.469 21.156 1 98.56 287 MET A C 1
ATOM 2137 O O . MET A 1 287 ? -6.902 36.844 22.328 1 98.56 287 MET A O 1
ATOM 2141 N N . CYS A 1 288 ? -5.707 36.125 20.625 1 98.69 288 CYS A N 1
ATOM 2142 C CA . CYS A 1 288 ? -4.457 36.094 21.375 1 98.69 288 CYS A CA 1
ATOM 2143 C C . CYS A 1 288 ? -4.07 37.469 21.844 1 98.69 288 CYS A C 1
ATOM 2145 O O . CYS A 1 288 ? -3.631 37.656 22.984 1 98.69 288 CYS A O 1
ATOM 2147 N N . GLU A 1 289 ? -4.203 38.406 20.953 1 98.44 289 GLU A N 1
ATOM 2148 C CA . GLU A 1 289 ? -3.92 39.812 21.312 1 98.44 289 GLU A CA 1
ATOM 2149 C C . GLU A 1 289 ? -4.789 40.25 22.484 1 98.44 289 GLU A C 1
ATOM 2151 O O . GLU A 1 289 ? -4.293 40.844 23.453 1 98.44 289 GLU A O 1
ATOM 2156 N N . GLN A 1 290 ? -5.98 40 22.422 1 98.5 290 GLN A N 1
ATOM 2157 C CA . GLN A 1 290 ? -6.938 40.406 23.453 1 98.5 290 GLN A CA 1
ATOM 2158 C C . GLN A 1 290 ? -6.609 39.719 24.797 1 98.5 290 GLN A C 1
ATOM 2160 O O . GLN A 1 290 ? -6.762 40.344 25.844 1 98.5 290 GLN A O 1
ATOM 2165 N N . GLU A 1 291 ? -6.164 38.5 24.781 1 98.38 291 GLU A N 1
ATOM 2166 C CA . GLU A 1 291 ? -5.949 37.719 25.984 1 98.38 291 GLU A CA 1
ATOM 2167 C C . GLU A 1 291 ? -4.516 37.844 26.484 1 98.38 291 GLU A C 1
ATOM 2169 O O . GLU A 1 291 ? -4.184 37.375 27.578 1 98.38 291 GLU A O 1
ATOM 2174 N N . GLY A 1 292 ? -3.648 38.438 25.656 1 98.38 292 GLY A N 1
ATOM 2175 C CA . GLY A 1 292 ? -2.244 38.562 26.016 1 98.38 292 GLY A CA 1
ATOM 2176 C C . GLY A 1 292 ? -1.446 37.312 25.734 1 98.38 292 GLY A C 1
ATOM 2177 O O . GLY A 1 292 ? -0.481 37 26.453 1 98.38 292 GLY A O 1
ATOM 2178 N N . PHE A 1 293 ? -1.934 36.469 24.891 1 98.56 293 PHE A N 1
ATOM 2179 C CA . PHE A 1 293 ? -1.227 35.281 24.453 1 98.56 293 PHE A CA 1
ATOM 2180 C C . PHE A 1 293 ? -0.319 35.562 23.266 1 98.56 293 PHE A C 1
ATOM 2182 O O . PHE A 1 293 ? -0.446 36.625 22.625 1 98.56 293 PHE A O 1
ATOM 2189 N N . THR A 1 294 ? 0.648 34.812 23.016 1 98.62 294 THR A N 1
ATOM 2190 C CA . THR A 1 294 ? 1.479 34.844 21.812 1 98.62 294 THR A CA 1
ATOM 2191 C C . THR A 1 294 ? 1.02 33.812 20.797 1 98.62 294 THR A C 1
ATOM 2193 O O . THR A 1 294 ? 0.842 32.656 21.125 1 98.62 294 THR A O 1
ATOM 2196 N N . PHE A 1 295 ? 0.835 34.281 19.594 1 98.38 295 PHE A N 1
ATOM 2197 C CA . PHE A 1 295 ? 0.296 33.438 18.531 1 98.38 295 PHE A CA 1
ATOM 2198 C C . PHE A 1 295 ? 1.391 33 17.562 1 98.38 295 PHE A C 1
ATOM 2200 O O . PHE A 1 295 ? 2.156 33.844 17.094 1 98.38 295 PHE A O 1
ATOM 2207 N N . TYR A 1 296 ? 1.483 31.688 17.266 1 98.06 296 TYR A N 1
ATOM 2208 C CA . TYR A 1 296 ? 2.42 31.125 16.312 1 98.06 296 TYR A CA 1
ATOM 2209 C C . TYR A 1 296 ? 1.683 30.359 15.211 1 98.06 296 TYR A C 1
ATOM 2211 O O . TYR A 1 296 ? 0.729 29.625 15.484 1 98.06 296 TYR A O 1
ATOM 2219 N N . ARG A 1 297 ? 2.01 30.578 13.969 1 94.94 297 ARG A N 1
ATOM 2220 C CA . ARG A 1 297 ? 1.434 29.844 12.844 1 94.94 297 ARG A CA 1
ATOM 2221 C C . ARG A 1 297 ? 2.512 29.438 11.844 1 94.94 297 ARG A C 1
ATOM 2223 O O . ARG A 1 297 ? 3.506 30.156 11.68 1 94.94 297 ARG A O 1
ATOM 2230 N N . PRO A 1 298 ? 2.307 28.312 11.211 1 91.94 298 PRO A N 1
ATOM 2231 C CA . PRO A 1 298 ? 3.262 27.922 10.172 1 91.94 298 PRO A CA 1
ATOM 2232 C C . PRO A 1 298 ? 3.062 28.688 8.867 1 91.94 298 PRO A C 1
ATOM 2234 O O . PRO A 1 298 ? 2.035 29.359 8.688 1 91.94 298 PRO A O 1
ATOM 2237 N N . SER A 1 299 ? 4.098 28.734 8.062 1 91.44 299 SER A N 1
ATOM 2238 C CA . SER A 1 299 ? 3.893 29.219 6.699 1 91.44 299 SER A CA 1
ATOM 2239 C C . SER A 1 299 ? 2.961 28.297 5.918 1 91.44 299 SER A C 1
ATOM 2241 O O . SER A 1 299 ? 2.684 27.172 6.344 1 91.44 299 SER A O 1
ATOM 2243 N N . SER A 1 300 ? 2.52 28.781 4.812 1 89.62 300 SER A N 1
ATOM 2244 C CA . SER A 1 300 ? 1.578 28.016 3.996 1 89.62 300 SER A CA 1
ATOM 2245 C C . SER A 1 300 ? 2.17 26.672 3.57 1 89.62 300 SER A C 1
ATOM 2247 O O . SER A 1 300 ? 1.494 25.656 3.623 1 89.62 300 SER A O 1
ATOM 2249 N N . ILE A 1 301 ? 3.391 26.641 3.209 1 91.62 301 ILE A N 1
ATOM 2250 C CA . ILE A 1 301 ? 4.043 25.438 2.715 1 91.62 301 ILE A CA 1
ATOM 2251 C C . ILE A 1 301 ? 4.219 24.438 3.859 1 91.62 301 ILE A C 1
ATOM 2253 O O . ILE A 1 301 ? 4.152 23.219 3.65 1 91.62 301 ILE A O 1
ATOM 2257 N N . LEU A 1 302 ? 4.375 24.922 5.09 1 94.88 302 LEU A N 1
ATOM 2258 C CA . LEU A 1 302 ? 4.594 24.062 6.246 1 94.88 302 LEU A CA 1
ATOM 2259 C C . LEU A 1 302 ? 3.268 23.625 6.855 1 94.88 302 LEU A C 1
ATOM 2261 O O . LEU A 1 302 ? 3.232 22.734 7.695 1 94.88 302 LEU A O 1
ATOM 2265 N N . ALA A 1 303 ? 2.203 24.312 6.363 1 92.12 303 ALA A N 1
ATOM 2266 C CA . ALA A 1 303 ? 0.878 23.953 6.871 1 92.12 303 ALA A CA 1
ATOM 2267 C C . ALA A 1 303 ? 0.342 22.703 6.184 1 92.12 303 ALA A C 1
ATOM 2269 O O . ALA A 1 303 ? -0.429 21.953 6.773 1 92.12 303 ALA A O 1
ATOM 2270 N N . THR A 1 304 ? 0.772 22.484 4.938 1 91.88 304 THR A N 1
ATOM 2271 C CA . THR A 1 304 ? 0.34 21.312 4.18 1 91.88 304 THR A CA 1
ATOM 2272 C C . THR A 1 304 ? 1.268 20.125 4.438 1 91.88 304 THR A C 1
ATOM 2274 O O . THR A 1 304 ? 2.311 20.281 5.078 1 91.88 304 THR A O 1
ATOM 2277 N N . ASP A 1 305 ? 0.802 19 4.035 1 96 305 ASP A N 1
ATOM 2278 C CA . ASP A 1 305 ? 1.621 17.812 4.234 1 96 305 ASP A CA 1
ATOM 2279 C C . ASP A 1 305 ? 2.975 17.953 3.541 1 96 305 ASP A C 1
ATOM 2281 O O . ASP A 1 305 ? 3.035 18.25 2.346 1 96 305 ASP A O 1
ATOM 2285 N N . ASN A 1 306 ? 4.027 17.859 4.285 1 97.88 306 ASN A N 1
ATOM 2286 C CA . ASN A 1 306 ? 5.387 17.969 3.773 1 97.88 306 ASN A CA 1
ATOM 2287 C C . ASN A 1 306 ? 6.379 17.188 4.641 1 97.88 306 ASN A C 1
ATOM 2289 O O . ASN A 1 306 ? 6.129 16.969 5.824 1 97.88 306 ASN A O 1
ATOM 2293 N N . ALA A 1 307 ? 7.5 16.891 4.055 1 98.88 307 ALA A N 1
ATOM 2294 C CA . ALA A 1 307 ? 8.453 16.031 4.746 1 98.88 307 ALA A CA 1
ATOM 2295 C C . ALA A 1 307 ? 9.289 16.844 5.742 1 98.88 307 ALA A C 1
ATOM 2297 O O . ALA A 1 307 ? 9.891 16.266 6.66 1 98.88 307 ALA A O 1
ATOM 2298 N N . ALA A 1 308 ? 9.375 18.141 5.582 1 98.75 308 ALA A N 1
ATOM 2299 C CA . ALA A 1 308 ? 10.156 18.953 6.512 1 98.75 308 ALA A CA 1
ATOM 2300 C C . ALA A 1 308 ? 9.602 18.844 7.93 1 98.75 308 ALA A C 1
ATOM 2302 O O . ALA A 1 308 ? 10.367 18.734 8.891 1 98.75 308 ALA A O 1
ATOM 2303 N N . MET A 1 309 ? 8.289 18.828 8.047 1 98.5 309 MET A N 1
ATOM 2304 C CA . MET A 1 309 ? 7.68 18.719 9.375 1 98.5 309 MET A CA 1
ATOM 2305 C C . MET A 1 309 ? 7.996 17.375 10.016 1 98.5 309 MET A C 1
ATOM 2307 O O . MET A 1 309 ? 8.203 17.281 11.227 1 98.5 309 MET A O 1
ATOM 2311 N N . ILE A 1 310 ? 8.094 16.359 9.188 1 98.81 310 ILE A N 1
ATOM 2312 C CA . ILE A 1 310 ? 8.438 15.008 9.648 1 98.81 310 ILE A CA 1
ATOM 2313 C C . ILE A 1 310 ? 9.898 14.969 10.086 1 98.81 310 ILE A C 1
ATOM 2315 O O . ILE A 1 310 ? 10.227 14.375 11.117 1 98.81 310 ILE A O 1
ATOM 2319 N N . GLY A 1 311 ? 10.75 15.617 9.32 1 98.88 311 GLY A N 1
ATOM 2320 C CA . GLY A 1 311 ? 12.164 15.68 9.641 1 98.88 311 GLY A CA 1
ATOM 2321 C C . GLY A 1 311 ? 12.453 16.391 10.961 1 98.88 311 GLY A C 1
ATOM 2322 O O . GLY A 1 311 ? 13.328 15.969 11.719 1 98.88 311 GLY A O 1
ATOM 2323 N N . CYS A 1 312 ? 11.727 17.469 11.188 1 98.75 312 CYS A N 1
ATOM 2324 C CA . CYS A 1 312 ? 11.875 18.172 12.445 1 98.75 312 CYS A CA 1
ATOM 2325 C C . CYS A 1 312 ? 11.547 17.266 13.633 1 98.75 312 CYS A C 1
ATOM 2327 O O . CYS A 1 312 ? 12.336 17.172 14.57 1 98.75 312 CYS A O 1
ATOM 2329 N N . ARG A 1 313 ? 10.43 16.594 13.531 1 98.69 313 ARG A N 1
ATOM 2330 C CA . ARG A 1 313 ? 10.023 15.688 14.602 1 98.69 313 ARG A CA 1
ATOM 2331 C C . ARG A 1 313 ? 11.016 14.539 14.766 1 98.69 313 ARG A C 1
ATOM 2333 O O . ARG A 1 313 ? 11.383 14.18 15.883 1 98.69 313 ARG A O 1
ATOM 2340 N N . ALA A 1 314 ? 11.484 14.016 13.688 1 98.88 314 ALA A N 1
ATOM 2341 C CA . ALA A 1 314 ? 12.438 12.906 13.711 1 98.88 314 ALA A CA 1
ATOM 2342 C C . ALA A 1 314 ? 13.727 13.305 14.414 1 98.88 314 ALA A C 1
ATOM 2344 O O . ALA A 1 314 ? 14.32 12.5 15.141 1 98.88 314 ALA A O 1
ATOM 2345 N N . TYR A 1 315 ? 14.18 14.523 14.203 1 98.69 315 TYR A N 1
ATOM 2346 C CA . TYR A 1 315 ? 15.391 15 14.859 1 98.69 315 TYR A CA 1
ATOM 2347 C C . TYR A 1 315 ? 15.258 14.93 16.375 1 98.69 315 TYR A C 1
ATOM 2349 O O . TYR A 1 315 ? 16.125 14.391 17.047 1 98.69 315 TYR A O 1
ATOM 2357 N N . TYR A 1 316 ? 14.227 15.43 16.859 1 98.5 316 TYR A N 1
ATOM 2358 C CA . TYR A 1 316 ? 14.062 15.453 18.312 1 98.5 316 TYR A CA 1
ATOM 2359 C C . TYR A 1 316 ? 13.859 14.047 18.859 1 98.5 316 TYR A C 1
ATOM 2361 O O . TYR A 1 316 ? 14.297 13.75 19.984 1 98.5 316 TYR A O 1
ATOM 2369 N N . MET A 1 317 ? 13.234 13.211 18.094 1 98.56 317 MET A N 1
ATOM 2370 C CA . MET A 1 317 ? 13.125 11.812 18.5 1 98.56 317 MET A CA 1
ATOM 2371 C C . MET A 1 317 ? 14.5 11.156 18.562 1 98.56 317 MET A C 1
ATOM 2373 O O . MET A 1 317 ? 14.758 10.328 19.438 1 98.56 317 MET A O 1
ATOM 2377 N N . SER A 1 318 ? 15.336 11.5 17.609 1 98.56 318 SER A N 1
ATOM 2378 C CA . SER A 1 318 ? 16.688 10.961 17.625 1 98.56 318 SER A CA 1
ATOM 2379 C C . SER A 1 318 ? 17.453 11.398 18.859 1 98.56 318 SER A C 1
ATOM 2381 O O . SER A 1 318 ? 18.219 10.625 19.438 1 98.56 318 SER A O 1
ATOM 2383 N N . LYS A 1 319 ? 17.266 12.633 19.281 1 97.88 319 LYS A N 1
ATOM 2384 C CA . LYS A 1 319 ? 17.891 13.141 20.484 1 97.88 319 LYS A CA 1
ATOM 2385 C C . LYS A 1 319 ? 17.438 12.359 21.719 1 97.88 319 LYS A C 1
ATOM 2387 O O . LYS A 1 319 ? 18.188 12.18 22.672 1 97.88 319 LYS A O 1
ATOM 2392 N N . ALA A 1 320 ? 16.25 11.906 21.641 1 97.75 320 ALA A N 1
ATOM 2393 C CA . ALA A 1 320 ? 15.688 11.125 22.734 1 97.75 320 ALA A CA 1
ATOM 2394 C C . ALA A 1 320 ? 15.938 9.633 22.531 1 97.75 320 ALA A C 1
ATOM 2396 O O . ALA A 1 320 ? 15.414 8.797 23.281 1 97.75 320 ALA A O 1
ATOM 2397 N N . ASN A 1 321 ? 16.672 9.227 21.484 1 98 321 ASN A N 1
ATOM 2398 C CA . ASN A 1 321 ? 17.047 7.859 21.141 1 98 321 ASN A CA 1
ATOM 2399 C C . ASN A 1 321 ? 15.82 7.012 20.828 1 98 321 ASN A C 1
ATOM 2401 O O . ASN A 1 321 ? 15.734 5.852 21.234 1 98 321 ASN A O 1
ATOM 2405 N N . LYS A 1 322 ? 14.891 7.605 20.172 1 97.62 322 LYS A N 1
ATOM 2406 C CA . LYS A 1 322 ? 13.68 6.895 19.781 1 97.62 322 LYS A CA 1
ATOM 2407 C C . LYS A 1 322 ? 13.781 6.414 18.328 1 97.62 322 LYS A C 1
ATOM 2409 O O . LYS A 1 322 ? 13.078 6.926 17.453 1 97.62 322 LYS A O 1
ATOM 2414 N N . PHE A 1 323 ? 14.57 5.43 18.078 1 98.38 323 PHE A N 1
ATOM 2415 C CA . PHE A 1 323 ? 14.734 4.773 16.781 1 98.38 323 PHE A CA 1
ATOM 2416 C C . PHE A 1 323 ? 13.82 3.561 16.672 1 98.38 323 PHE A C 1
ATOM 2418 O O . PHE A 1 323 ? 13.328 3.049 17.688 1 98.38 323 PHE A O 1
ATOM 2425 N N . THR A 1 324 ? 13.492 3.221 15.508 1 97.81 324 THR A N 1
ATOM 2426 C CA . THR A 1 324 ? 12.695 2.023 15.258 1 97.81 324 THR A CA 1
ATOM 2427 C C . THR A 1 324 ? 13.5 0.998 14.461 1 97.81 324 THR A C 1
ATOM 2429 O O . THR A 1 324 ? 14.625 1.276 14.039 1 97.81 324 THR A O 1
ATOM 2432 N N . ASP A 1 325 ? 12.984 -0.234 14.414 1 96.94 325 ASP A N 1
ATOM 2433 C CA . ASP A 1 325 ? 13.68 -1.271 13.664 1 96.94 325 ASP A CA 1
ATOM 2434 C C . ASP A 1 325 ? 12.992 -1.542 12.328 1 96.94 325 ASP A C 1
ATOM 2436 O O . ASP A 1 325 ? 12.102 -0.794 11.922 1 96.94 325 ASP A O 1
ATOM 2440 N N . LEU A 1 326 ? 13.492 -2.512 11.625 1 97.06 326 LEU A N 1
ATOM 2441 C CA . LEU A 1 326 ? 13.078 -2.76 10.242 1 97.06 326 LEU A CA 1
ATOM 2442 C C . LEU A 1 326 ? 11.75 -3.5 10.203 1 97.06 326 LEU A C 1
ATOM 2444 O O . LEU A 1 326 ? 11.227 -3.789 9.117 1 97.06 326 LEU A O 1
ATOM 2448 N N . HIS A 1 327 ? 11.055 -3.746 11.367 1 97.19 327 HIS A N 1
ATOM 2449 C CA . HIS A 1 327 ? 9.711 -4.309 11.445 1 97.19 327 HIS A CA 1
ATOM 2450 C C . HIS A 1 327 ? 8.656 -3.211 11.531 1 97.19 327 HIS A C 1
ATOM 2452 O O . HIS A 1 327 ? 7.465 -3.498 11.672 1 97.19 327 HIS A O 1
ATOM 2458 N N . LEU A 1 328 ? 9.133 -1.962 11.461 1 97.19 328 LEU A N 1
ATOM 2459 C CA . LEU A 1 328 ? 8.211 -0.831 11.492 1 97.19 328 LEU A CA 1
ATOM 2460 C C . LEU A 1 328 ? 7.027 -1.069 10.555 1 97.19 328 LEU A C 1
ATOM 2462 O O . LEU A 1 328 ? 7.211 -1.466 9.398 1 97.19 328 LEU A O 1
ATOM 2466 N N . ASN A 1 329 ? 5.793 -0.895 11.039 1 97.31 329 ASN A N 1
ATOM 2467 C CA . ASN A 1 329 ? 4.566 -1.079 10.266 1 97.31 329 ASN A CA 1
ATOM 2468 C C . ASN A 1 329 ? 3.852 0.248 10.023 1 97.31 329 ASN A C 1
ATOM 2470 O O . ASN A 1 329 ? 4.102 1.229 10.727 1 97.31 329 ASN A O 1
ATOM 2474 N N . ALA A 1 330 ? 3.078 0.323 8.93 1 96.69 330 ALA A N 1
ATOM 2475 C CA . ALA A 1 330 ? 2.156 1.436 8.719 1 96.69 330 ALA A CA 1
ATOM 2476 C C . ALA A 1 330 ? 0.923 1.303 9.602 1 96.69 330 ALA A C 1
ATOM 2478 O O . ALA A 1 330 ? 0.36 0.214 9.734 1 96.69 330 ALA A O 1
ATOM 2479 N N . LYS A 1 331 ? 0.53 2.373 10.266 1 95.69 331 LYS A N 1
ATOM 2480 C CA . LYS A 1 331 ? -0.649 2.402 11.125 1 95.69 331 LYS A CA 1
ATOM 2481 C C . LYS A 1 331 ? -1.633 3.477 10.672 1 95.69 331 LYS A C 1
ATOM 2483 O O . LYS A 1 331 ? -1.534 4.633 11.094 1 95.69 331 LYS A O 1
ATOM 2488 N N . PRO A 1 332 ? -2.648 3.043 9.938 1 93.69 332 PRO A N 1
ATOM 2489 C CA . PRO A 1 332 ? -3.586 4.027 9.391 1 93.69 332 PRO A CA 1
ATOM 2490 C C . PRO A 1 332 ? -4.32 4.812 10.469 1 93.69 332 PRO A C 1
ATOM 2492 O O . PRO A 1 332 ? -4.75 5.945 10.234 1 93.69 332 PRO A O 1
ATOM 2495 N N . SER A 1 333 ? -4.562 4.125 11.57 1 89.06 333 SER A N 1
ATOM 2496 C CA . SER A 1 333 ? -5.191 4.758 12.727 1 89.06 333 SER A CA 1
ATOM 2497 C C . SER A 1 333 ? -4.316 4.633 13.969 1 89.06 333 SER A C 1
ATOM 2499 O O . SER A 1 333 ? -3.926 3.527 14.352 1 89.06 333 SER A O 1
ATOM 2501 N N . ILE A 1 334 ? -3.709 5.699 14.359 1 87 334 ILE A N 1
ATOM 2502 C CA . ILE A 1 334 ? -2.891 5.723 15.57 1 87 334 ILE A CA 1
ATOM 2503 C C . ILE A 1 334 ? -3.119 7.027 16.328 1 87 334 ILE A C 1
ATOM 2505 O O . ILE A 1 334 ? -3.012 8.117 15.75 1 87 334 ILE A O 1
ATOM 2509 N N . PRO A 1 335 ? -3.58 6.93 17.578 1 81.56 335 PRO A N 1
ATOM 2510 C CA . PRO A 1 335 ? -3.785 8.156 18.344 1 81.56 335 PRO A CA 1
ATOM 2511 C C . PRO A 1 335 ? -2.488 8.922 18.594 1 81.56 335 PRO A C 1
ATOM 2513 O O . PRO A 1 335 ? -1.41 8.328 18.625 1 81.56 335 PRO A O 1
ATOM 2516 N N . LEU A 1 336 ? -2.656 10.156 18.719 1 83.38 336 LEU A N 1
ATOM 2517 C CA . LEU A 1 336 ? -1.499 10.992 19.031 1 83.38 336 LEU A CA 1
ATOM 2518 C C . LEU A 1 336 ? -0.918 10.625 20.391 1 83.38 336 LEU A C 1
ATOM 2520 O O . LEU A 1 336 ? -1.663 10.398 21.344 1 83.38 336 LEU A O 1
ATOM 2524 N N . GLY A 1 337 ? 0.384 10.656 20.5 1 76.06 337 GLY A N 1
ATOM 2525 C CA . GLY A 1 337 ? 1.087 10.406 21.75 1 76.06 337 GLY A CA 1
ATOM 2526 C C . GLY A 1 337 ? 1.229 8.93 22.062 1 76.06 337 GLY A C 1
ATOM 2527 O O . GLY A 1 337 ? 1.839 8.562 23.078 1 76.06 337 GLY A O 1
ATOM 2528 N N . GLN A 1 338 ? 0.581 8.039 21.297 1 64.75 338 GLN A N 1
ATOM 2529 C CA . GLN A 1 338 ? 0.663 6.609 21.609 1 64.75 338 GLN A CA 1
ATOM 2530 C C . GLN A 1 338 ? 1.638 5.906 20.656 1 64.75 338 GLN A C 1
ATOM 2532 O O . GLN A 1 338 ? 1.225 5.285 19.688 1 64.75 338 GLN A O 1
ATOM 2537 N N . SER A 1 339 ? 2.865 6.559 20.516 1 60.16 339 SER A N 1
ATOM 2538 C CA . SER A 1 339 ? 3.822 5.879 19.641 1 60.16 339 SER A CA 1
ATOM 2539 C C . SER A 1 339 ? 4.52 4.738 20.375 1 60.16 339 SER A C 1
ATOM 2541 O O . SER A 1 339 ? 4.688 4.785 21.594 1 60.16 339 SER A O 1
ATOM 2543 N N . MET B 1 1 ? 33.281 -16.594 -17.328 1 71.56 1 MET B N 1
ATOM 2544 C CA . MET B 1 1 ? 32.344 -15.461 -17.266 1 71.56 1 MET B CA 1
ATOM 2545 C C . MET B 1 1 ? 31.938 -15.195 -15.82 1 71.56 1 MET B C 1
ATOM 2547 O O . MET B 1 1 ? 31.906 -16.109 -14.992 1 71.56 1 MET B O 1
ATOM 2551 N N . LYS B 1 2 ? 31.812 -13.961 -15.32 1 88.69 2 LYS B N 1
ATOM 2552 C CA . LYS B 1 2 ? 31.484 -13.578 -13.945 1 88.69 2 LYS B CA 1
ATOM 2553 C C . LYS B 1 2 ? 30.078 -14.008 -13.57 1 88.69 2 LYS B C 1
ATOM 2555 O O . LYS B 1 2 ? 29.156 -13.883 -14.375 1 88.69 2 LYS B O 1
ATOM 2560 N N . ASP B 1 3 ? 29.953 -14.75 -12.492 1 97.06 3 ASP B N 1
ATOM 2561 C CA . ASP B 1 3 ? 28.641 -15.141 -11.977 1 97.06 3 ASP B CA 1
ATOM 2562 C C . ASP B 1 3 ? 27.734 -13.93 -11.789 1 97.06 3 ASP B C 1
ATOM 2564 O O . ASP B 1 3 ? 28.203 -12.867 -11.359 1 97.06 3 ASP B O 1
ATOM 2568 N N . ILE B 1 4 ? 26.562 -14.117 -12.219 1 98.38 4 ILE B N 1
ATOM 2569 C CA . ILE B 1 4 ? 25.578 -13.055 -12.07 1 98.38 4 ILE B CA 1
ATOM 2570 C C . ILE B 1 4 ? 24.641 -13.391 -10.914 1 98.38 4 ILE B C 1
ATOM 2572 O O . ILE B 1 4 ? 23.969 -14.43 -10.938 1 98.38 4 ILE B O 1
ATOM 2576 N N . TYR B 1 5 ? 24.594 -12.539 -9.844 1 98.81 5 TYR B N 1
ATOM 2577 C CA . TYR B 1 5 ? 23.766 -12.742 -8.664 1 98.81 5 TYR B CA 1
ATOM 2578 C C . TYR B 1 5 ? 22.484 -11.914 -8.758 1 98.81 5 TYR B C 1
ATOM 2580 O O . TYR B 1 5 ? 22.531 -10.711 -9.047 1 98.81 5 TYR B O 1
ATOM 2588 N N . THR B 1 6 ? 21.359 -12.555 -8.57 1 98.88 6 THR B N 1
ATOM 2589 C CA . THR B 1 6 ? 20.047 -11.906 -8.555 1 98.88 6 THR B CA 1
ATOM 2590 C C . THR B 1 6 ? 19.438 -11.945 -7.16 1 98.88 6 THR B C 1
ATOM 2592 O O . THR B 1 6 ? 19.359 -13.008 -6.543 1 98.88 6 THR B O 1
ATOM 2595 N N . LEU B 1 7 ? 19.094 -10.82 -6.59 1 98.94 7 LEU B N 1
ATOM 2596 C CA . LEU B 1 7 ? 18.203 -10.75 -5.441 1 98.94 7 LEU B CA 1
ATOM 2597 C C . LEU B 1 7 ? 16.766 -10.531 -5.887 1 98.94 7 LEU B C 1
ATOM 2599 O O . LEU B 1 7 ? 16.484 -9.609 -6.66 1 98.94 7 LEU B O 1
ATOM 2603 N N . ALA B 1 8 ? 15.875 -11.375 -5.465 1 98.94 8 ALA B N 1
ATOM 2604 C CA . ALA B 1 8 ? 14.492 -11.273 -5.906 1 98.94 8 ALA B CA 1
ATOM 2605 C C . ALA B 1 8 ? 13.547 -11.102 -4.719 1 98.94 8 ALA B C 1
ATOM 2607 O O . ALA B 1 8 ? 13.789 -11.641 -3.641 1 98.94 8 ALA B O 1
ATOM 2608 N N . ILE B 1 9 ? 12.469 -10.32 -4.91 1 98.94 9 ILE B N 1
ATOM 2609 C CA . ILE B 1 9 ? 11.445 -10.055 -3.902 1 98.94 9 ILE B CA 1
ATOM 2610 C C . ILE B 1 9 ? 10.062 -10.375 -4.469 1 98.94 9 ILE B C 1
ATOM 2612 O O . ILE B 1 9 ? 9.742 -9.984 -5.59 1 98.94 9 ILE B O 1
ATOM 2616 N N . GLU B 1 10 ? 9.25 -11.117 -3.715 1 98.75 10 GLU B N 1
ATOM 2617 C CA . GLU B 1 10 ? 7.887 -11.5 -4.082 1 98.75 10 GLU B CA 1
ATOM 2618 C C . GLU B 1 10 ? 6.906 -11.195 -2.955 1 98.75 10 GLU B C 1
ATOM 2620 O O . GLU B 1 10 ? 7.09 -11.641 -1.822 1 98.75 10 GLU B O 1
ATOM 2625 N N . SER B 1 11 ? 5.879 -10.359 -3.229 1 98.44 11 SER B N 1
ATOM 2626 C CA . SER B 1 11 ? 4.883 -9.984 -2.23 1 98.44 11 SER B CA 1
ATOM 2627 C C . SER B 1 11 ? 3.52 -9.758 -2.873 1 98.44 11 SER B C 1
ATOM 2629 O O . SER B 1 11 ? 2.805 -8.82 -2.506 1 98.44 11 SER B O 1
ATOM 2631 N N . SER B 1 12 ? 3.105 -10.523 -3.836 1 97.31 12 SER B N 1
ATOM 2632 C CA . SER B 1 12 ? 1.942 -10.227 -4.664 1 97.31 12 SER B CA 1
ATOM 2633 C C . SER B 1 12 ? 0.643 -10.523 -3.924 1 97.31 12 SER B C 1
ATOM 2635 O O . SER B 1 12 ? -0.408 -9.969 -4.258 1 97.31 12 SER B O 1
ATOM 2637 N N . CYS B 1 13 ? 0.66 -11.438 -2.965 1 95.88 13 CYS B N 1
ATOM 2638 C CA . CYS B 1 13 ? -0.601 -11.828 -2.344 1 95.88 13 CYS B CA 1
ATOM 2639 C C . CYS B 1 13 ? -0.423 -12.062 -0.85 1 95.88 13 CYS B C 1
ATOM 2641 O O . CYS B 1 13 ? -0.46 -11.125 -0.058 1 95.88 13 CYS B O 1
ATOM 2643 N N . ASP B 1 14 ? -0.096 -13.336 -0.42 1 95.81 14 ASP B N 1
ATOM 2644 C CA . ASP B 1 14 ? -0.056 -13.594 1.017 1 95.81 14 ASP B CA 1
ATOM 2645 C C . ASP B 1 14 ? 1.24 -14.289 1.415 1 95.81 14 ASP B C 1
ATOM 2647 O O . ASP B 1 14 ? 1.332 -14.867 2.5 1 95.81 14 ASP B O 1
ATOM 2651 N N . GLU B 1 15 ? 2.23 -14.32 0.595 1 97.19 15 GLU B N 1
ATOM 2652 C CA . GLU B 1 15 ? 3.588 -14.75 0.916 1 97.19 15 GLU B CA 1
ATOM 2653 C C . GLU B 1 15 ? 4.586 -13.609 0.747 1 97.19 15 GLU B C 1
ATOM 2655 O O . GLU B 1 15 ? 4.633 -12.969 -0.308 1 97.19 15 GLU B O 1
ATOM 2660 N N . THR B 1 16 ? 5.359 -13.344 1.763 1 98.44 16 THR B N 1
ATOM 2661 C CA . THR B 1 16 ? 6.535 -12.492 1.622 1 98.44 16 THR B CA 1
ATOM 2662 C C . THR B 1 16 ? 7.789 -13.336 1.415 1 98.44 16 THR B C 1
ATOM 2664 O O . THR B 1 16 ? 8.148 -14.148 2.273 1 98.44 16 THR B O 1
ATOM 2667 N N . SER B 1 17 ? 8.406 -13.148 0.297 1 98.81 17 SER B N 1
ATOM 2668 C CA . SER B 1 17 ? 9.531 -14.023 -0.017 1 98.81 17 SER B CA 1
ATOM 2669 C C . SER B 1 17 ? 10.688 -13.242 -0.639 1 98.81 17 SER B C 1
ATOM 2671 O O . SER B 1 17 ? 10.469 -12.258 -1.341 1 98.81 17 SER B O 1
ATOM 2673 N N . ALA B 1 18 ? 11.891 -13.602 -0.341 1 98.94 18 ALA B N 1
ATOM 2674 C CA . ALA B 1 18 ? 13.109 -13.141 -0.991 1 98.94 18 ALA B CA 1
ATOM 2675 C C . ALA B 1 18 ? 14.039 -14.305 -1.315 1 98.94 18 ALA B C 1
ATOM 2677 O O . ALA B 1 18 ? 14.07 -15.305 -0.588 1 98.94 18 ALA B O 1
ATOM 2678 N N . ALA B 1 19 ? 14.75 -14.195 -2.406 1 98.94 19 ALA B N 1
ATOM 2679 C CA . ALA B 1 19 ? 15.641 -15.273 -2.848 1 98.94 19 ALA B CA 1
ATOM 2680 C C . ALA B 1 19 ? 16.906 -14.711 -3.494 1 98.94 19 ALA B C 1
ATOM 2682 O O . ALA B 1 19 ? 16.891 -13.586 -4.012 1 98.94 19 ALA B O 1
ATOM 2683 N N . VAL B 1 20 ? 17.938 -15.422 -3.402 1 98.94 20 VAL B N 1
ATOM 2684 C CA . VAL B 1 20 ? 19.188 -15.133 -4.121 1 98.94 20 VAL B CA 1
ATOM 2685 C C . VAL B 1 20 ? 19.5 -16.266 -5.086 1 98.94 20 VAL B C 1
ATOM 2687 O O . VAL B 1 20 ? 19.5 -17.438 -4.695 1 98.94 20 VAL B O 1
ATOM 2690 N N . LEU B 1 21 ? 19.688 -15.922 -6.316 1 98.81 21 LEU B N 1
ATOM 2691 C CA . LEU B 1 21 ? 20.031 -16.891 -7.344 1 98.81 21 LEU B CA 1
ATOM 2692 C C . LEU B 1 21 ? 21.359 -16.547 -7.996 1 98.81 21 LEU B C 1
ATOM 2694 O O . LEU B 1 21 ? 21.766 -15.383 -7.992 1 98.81 21 LEU B O 1
ATOM 2698 N N . VAL B 1 22 ? 21.984 -17.594 -8.578 1 98.31 22 VAL B N 1
ATOM 2699 C CA . VAL B 1 22 ? 23.172 -17.406 -9.398 1 98.31 22 VAL B CA 1
ATOM 2700 C C . VAL B 1 22 ? 22.906 -17.922 -10.82 1 98.31 22 VAL B C 1
ATOM 2702 O O . VAL B 1 22 ? 22.375 -19.016 -11 1 98.31 22 VAL B O 1
ATOM 2705 N N . ASN B 1 23 ? 23.203 -17.125 -11.703 1 97.88 23 ASN B N 1
ATOM 2706 C CA . ASN B 1 23 ? 23.125 -17.453 -13.125 1 97.88 23 ASN B CA 1
ATOM 2707 C C . ASN B 1 23 ? 21.75 -17.984 -13.492 1 97.88 23 ASN B C 1
ATOM 2709 O O . ASN B 1 23 ? 21.625 -18.906 -14.305 1 97.88 23 ASN B O 1
ATOM 2713 N N . GLY B 1 24 ? 20.75 -17.5 -12.781 1 96.88 24 GLY B N 1
ATOM 2714 C CA . GLY B 1 24 ? 19.359 -17.672 -13.172 1 96.88 24 GLY B CA 1
ATOM 2715 C C . GLY B 1 24 ? 18.75 -18.984 -12.672 1 96.88 24 GLY B C 1
ATOM 2716 O O . GLY B 1 24 ? 17.578 -19.031 -12.32 1 96.88 24 GLY B O 1
ATOM 2717 N N . ARG B 1 25 ? 19.484 -20.047 -12.578 1 96.62 25 ARG B N 1
ATOM 2718 C CA . ARG B 1 25 ? 18.844 -21.328 -12.352 1 96.62 25 ARG B CA 1
ATOM 2719 C C . ARG B 1 25 ? 19.391 -22.016 -11.102 1 96.62 25 ARG B C 1
ATOM 2721 O O . ARG B 1 25 ? 18.922 -23.078 -10.703 1 96.62 25 ARG B O 1
ATOM 2728 N N . GLN B 1 26 ? 20.375 -21.484 -10.461 1 97.81 26 GLN B N 1
ATOM 2729 C CA . GLN B 1 26 ? 20.875 -21.984 -9.188 1 97.81 26 GLN B CA 1
ATOM 2730 C C . GLN B 1 26 ? 20.359 -21.125 -8.023 1 97.81 26 GLN B C 1
ATOM 2732 O O . GLN B 1 26 ? 20.719 -19.969 -7.895 1 97.81 26 GLN B O 1
ATOM 2737 N N . VAL B 1 27 ? 19.594 -21.781 -7.145 1 98.5 27 VAL B N 1
ATOM 2738 C CA . VAL B 1 27 ? 19.016 -21.094 -6.008 1 98.5 27 VAL B CA 1
ATOM 2739 C C . VAL B 1 27 ? 19.938 -21.188 -4.805 1 98.5 27 VAL B C 1
ATOM 2741 O O . VAL B 1 27 ? 20.219 -22.281 -4.305 1 98.5 27 VAL B O 1
ATOM 2744 N N . LEU B 1 28 ? 20.422 -20.062 -4.332 1 98.75 28 LEU B N 1
ATOM 2745 C CA . LEU B 1 28 ? 21.281 -20.047 -3.15 1 98.75 28 LEU B CA 1
ATOM 2746 C C . LEU B 1 28 ? 20.453 -19.922 -1.878 1 98.75 28 LEU B C 1
ATOM 2748 O O . LEU B 1 28 ? 20.844 -20.422 -0.821 1 98.75 28 LEU B O 1
ATOM 2752 N N . SER B 1 29 ? 19.391 -19.219 -1.938 1 98.75 29 SER B N 1
ATOM 2753 C CA . SER B 1 29 ? 18.438 -19.078 -0.842 1 98.75 29 SER B CA 1
ATOM 2754 C C . SER B 1 29 ? 17.047 -18.766 -1.362 1 98.75 29 SER B C 1
ATOM 2756 O O . SER B 1 29 ? 16.891 -18.172 -2.439 1 98.75 29 SER B O 1
ATOM 2758 N N . ASN B 1 30 ? 16.062 -19.172 -0.689 1 98.62 30 ASN B N 1
ATOM 2759 C CA . ASN B 1 30 ? 14.656 -18.906 -0.945 1 98.62 30 ASN B CA 1
ATOM 2760 C C . ASN B 1 30 ? 13.852 -18.859 0.35 1 98.62 30 ASN B C 1
ATOM 2762 O O . ASN B 1 30 ? 13.258 -19.859 0.759 1 98.62 30 ASN B O 1
ATOM 2766 N N . VAL B 1 31 ? 13.773 -17.672 0.921 1 98.75 31 VAL B N 1
ATOM 2767 C CA . VAL B 1 31 ? 13.094 -17.469 2.199 1 98.75 31 VAL B CA 1
ATOM 2768 C C . VAL B 1 31 ? 11.641 -17.078 1.959 1 98.75 31 VAL B C 1
ATOM 2770 O O . VAL B 1 31 ? 11.359 -16.141 1.21 1 98.75 31 VAL B O 1
ATOM 2773 N N . ILE B 1 32 ? 10.742 -17.812 2.539 1 98.19 32 ILE B N 1
ATOM 2774 C CA . ILE B 1 32 ? 9.312 -17.578 2.355 1 98.19 32 ILE B CA 1
ATOM 2775 C C . ILE B 1 32 ? 8.641 -17.406 3.717 1 98.19 32 ILE B C 1
ATOM 2777 O O . ILE B 1 32 ? 8.719 -18.281 4.574 1 98.19 32 ILE B O 1
ATOM 2781 N N . SER B 1 33 ? 8.086 -16.266 3.969 1 97.62 33 SER B N 1
ATOM 2782 C CA . SER B 1 33 ? 7.199 -16.031 5.102 1 97.62 33 SER B CA 1
ATOM 2783 C C . SER B 1 33 ? 5.734 -16.094 4.684 1 97.62 33 SER B C 1
ATOM 2785 O O . SER B 1 33 ? 5.18 -15.117 4.184 1 97.62 33 SER B O 1
ATOM 2787 N N . SER B 1 34 ? 5.098 -17.203 4.98 1 95.38 34 SER B N 1
ATOM 2788 C CA . SER B 1 34 ? 3.721 -17.438 4.555 1 95.38 34 SER B CA 1
ATOM 2789 C C . SER B 1 34 ? 2.725 -16.891 5.574 1 95.38 34 SER B C 1
ATOM 2791 O O . SER B 1 34 ? 2.938 -17.016 6.781 1 95.38 34 SER B O 1
ATOM 2793 N N . GLN B 1 35 ? 1.669 -16.359 5.027 1 94.75 35 GLN B N 1
ATOM 2794 C CA . GLN B 1 35 ? 0.641 -15.781 5.887 1 94.75 35 GLN B CA 1
ATOM 2795 C C . GLN B 1 35 ? -0.562 -16.719 6.004 1 94.75 35 GLN B C 1
ATOM 2797 O O . GLN B 1 35 ? -1.608 -16.328 6.523 1 94.75 35 GLN B O 1
ATOM 2802 N N . VAL B 1 36 ? -0.49 -17.938 5.539 1 91.31 36 VAL B N 1
ATOM 2803 C CA . VAL B 1 36 ? -1.605 -18.875 5.473 1 91.31 36 VAL B CA 1
ATOM 2804 C C . VAL B 1 36 ? -2.223 -19.031 6.859 1 91.31 36 VAL B C 1
ATOM 2806 O O . VAL B 1 36 ? -3.438 -18.891 7.027 1 91.31 36 VAL B O 1
ATOM 2809 N N . PRO B 1 37 ? -1.431 -19.219 7.855 1 91.5 37 PRO B N 1
ATOM 2810 C CA . PRO B 1 37 ? -2.041 -19.391 9.18 1 91.5 37 PRO B CA 1
ATOM 2811 C C . PRO B 1 37 ? -2.842 -18.156 9.609 1 91.5 37 PRO B C 1
ATOM 2813 O O . PRO B 1 37 ? -3.867 -18.297 10.289 1 91.5 37 PRO B O 1
ATOM 2816 N N . ILE B 1 38 ? -2.434 -17.016 9.203 1 91.88 38 ILE B N 1
ATOM 2817 C CA . ILE B 1 38 ? -3.074 -15.758 9.578 1 91.88 38 ILE B CA 1
ATOM 2818 C C . ILE B 1 38 ? -4.414 -15.625 8.859 1 91.88 38 ILE B C 1
ATOM 2820 O O . ILE B 1 38 ? -5.418 -15.25 9.477 1 91.88 38 ILE B O 1
ATOM 2824 N N . HIS B 1 39 ? -4.461 -15.977 7.656 1 93.69 39 HIS B N 1
ATOM 2825 C CA . HIS B 1 39 ? -5.637 -15.727 6.824 1 93.69 39 HIS B CA 1
ATOM 2826 C C . HIS B 1 39 ? -6.652 -16.859 6.961 1 93.69 39 HIS B C 1
ATOM 2828 O O . HIS B 1 39 ? -7.824 -16.688 6.617 1 93.69 39 HIS B O 1
ATOM 2834 N N . GLN B 1 40 ? -6.242 -18.031 7.402 1 91.19 40 GLN B N 1
ATOM 2835 C CA . GLN B 1 40 ? -7.141 -19.156 7.629 1 91.19 40 GLN B CA 1
ATOM 2836 C C . GLN B 1 40 ? -8.289 -18.75 8.555 1 91.19 40 GLN B C 1
ATOM 2838 O O . GLN B 1 40 ? -9.422 -19.219 8.375 1 91.19 40 GLN B O 1
ATOM 2843 N N . LYS B 1 41 ? -8.055 -17.891 9.5 1 90.06 41 LYS B N 1
ATOM 2844 C CA . LYS B 1 41 ? -9.047 -17.453 10.477 1 90.06 41 LYS B CA 1
ATOM 2845 C C . LYS B 1 41 ? -10.172 -16.672 9.812 1 90.06 41 LYS B C 1
ATOM 2847 O O . LYS B 1 41 ? -11.266 -16.562 10.359 1 90.06 41 LYS B O 1
ATOM 2852 N N . PHE B 1 42 ? -9.898 -16.156 8.594 1 90.75 42 PHE B N 1
ATOM 2853 C CA . PHE B 1 42 ? -10.883 -15.305 7.93 1 90.75 42 PHE B CA 1
ATOM 2854 C C . PHE B 1 42 ? -11.516 -16.047 6.754 1 90.75 42 PHE B C 1
ATOM 2856 O O . PHE B 1 42 ? -12.422 -15.516 6.102 1 90.75 42 PHE B O 1
ATOM 2863 N N . GLY B 1 43 ? -11.016 -17.25 6.473 1 89.62 43 GLY B N 1
ATOM 2864 C CA . GLY B 1 43 ? -11.57 -18.062 5.391 1 89.62 43 GLY B CA 1
ATOM 2865 C C . GLY B 1 43 ? -11.062 -17.641 4.023 1 89.62 43 GLY B C 1
ATOM 2866 O O . GLY B 1 43 ? -11.578 -18.094 2.998 1 89.62 43 GLY B O 1
ATOM 2867 N N . GLY B 1 44 ? -10.102 -16.688 4 1 92.06 44 GLY B N 1
ATOM 2868 C CA . GLY B 1 44 ? -9.5 -16.156 2.783 1 92.06 44 GLY B CA 1
ATOM 2869 C C . GLY B 1 44 ? -8.555 -15.008 3.037 1 92.06 44 GLY B C 1
ATOM 2870 O O . GLY B 1 44 ? -8.43 -14.531 4.168 1 92.06 44 GLY B O 1
ATOM 2871 N N . VAL B 1 45 ? -7.918 -14.586 2.02 1 93.12 45 VAL B N 1
ATOM 2872 C CA . VAL B 1 45 ? -6.91 -13.547 2.168 1 93.12 45 VAL B CA 1
ATOM 2873 C C . VAL B 1 45 ? -7.594 -12.203 2.422 1 93.12 45 VAL B C 1
ATOM 2875 O O . VAL B 1 45 ? -8.461 -11.781 1.656 1 93.12 45 VAL B O 1
ATOM 2878 N N . VAL B 1 46 ? -7.215 -11.602 3.521 1 95.56 46 VAL B N 1
ATOM 2879 C CA . VAL B 1 46 ? -7.664 -10.25 3.836 1 95.56 46 VAL B CA 1
ATOM 2880 C C . VAL B 1 46 ? -6.617 -9.242 3.381 1 95.56 46 VAL B C 1
ATOM 2882 O O . VAL B 1 46 ? -5.535 -9.148 3.965 1 95.56 46 VAL B O 1
ATOM 2885 N N . PRO B 1 47 ? -6.926 -8.445 2.41 1 94.94 47 PRO B N 1
ATOM 2886 C CA . PRO B 1 47 ? -5.926 -7.609 1.74 1 94.94 47 PRO B CA 1
ATOM 2887 C C . PRO B 1 47 ? -5.18 -6.695 2.709 1 94.94 47 PRO B C 1
ATOM 2889 O O . PRO B 1 47 ? -3.953 -6.598 2.65 1 94.94 47 PRO B O 1
ATOM 2892 N N . GLU B 1 48 ? -5.898 -6.051 3.621 1 93.19 48 GLU B N 1
ATOM 2893 C CA . GLU B 1 48 ? -5.27 -5.125 4.559 1 93.19 48 GLU B CA 1
ATOM 2894 C C . GLU B 1 48 ? -4.309 -5.852 5.492 1 93.19 48 GLU B C 1
ATOM 2896 O O . GLU B 1 48 ? -3.219 -5.352 5.781 1 93.19 48 GLU B O 1
ATOM 2901 N N . ILE B 1 49 ? -4.719 -6.977 5.922 1 95.25 49 ILE B N 1
ATOM 2902 C CA . ILE B 1 49 ? -3.867 -7.777 6.797 1 95.25 49 ILE B CA 1
ATOM 2903 C C . ILE B 1 49 ? -2.633 -8.242 6.031 1 95.25 49 ILE B C 1
ATOM 2905 O O . ILE B 1 49 ? -1.52 -8.219 6.559 1 95.25 49 ILE B O 1
ATOM 2909 N N . ALA B 1 50 ? -2.846 -8.656 4.809 1 96.88 50 ALA B N 1
ATOM 2910 C CA . ALA B 1 50 ? -1.737 -9.109 3.975 1 96.88 50 ALA B CA 1
ATOM 2911 C C . ALA B 1 50 ? -0.677 -8.023 3.828 1 96.88 50 ALA B C 1
ATOM 2913 O O . ALA B 1 50 ? 0.513 -8.281 4.031 1 96.88 50 ALA B O 1
ATOM 2914 N N . SER B 1 51 ? -1.101 -6.844 3.494 1 96.81 51 SER B N 1
ATOM 2915 C CA . SER B 1 51 ? -0.17 -5.742 3.275 1 96.81 51 SER B CA 1
ATOM 2916 C C . SER B 1 51 ? 0.608 -5.414 4.547 1 96.81 51 SER B C 1
ATOM 2918 O O . SER B 1 51 ? 1.804 -5.121 4.488 1 96.81 51 SER B O 1
ATOM 2920 N N . ARG B 1 52 ? -0.044 -5.449 5.691 1 94.88 52 ARG B N 1
ATOM 2921 C CA . ARG B 1 52 ? 0.599 -5.145 6.965 1 94.88 52 ARG B CA 1
ATOM 2922 C C . ARG B 1 52 ? 1.669 -6.18 7.301 1 94.88 52 ARG B C 1
ATOM 2924 O O . ARG B 1 52 ? 2.746 -5.832 7.789 1 94.88 52 ARG B O 1
ATOM 2931 N N . HIS B 1 53 ? 1.359 -7.426 6.992 1 97.19 53 HIS B N 1
ATOM 2932 C CA . HIS B 1 53 ? 2.355 -8.469 7.223 1 97.19 53 HIS B CA 1
ATOM 2933 C C . HIS B 1 53 ? 3.541 -8.312 6.273 1 97.19 53 HIS B C 1
ATOM 2935 O O . HIS B 1 53 ? 4.688 -8.531 6.668 1 97.19 53 HIS B O 1
ATOM 2941 N N . HIS B 1 54 ? 3.279 -7.977 5.02 1 98.5 54 HIS B N 1
ATOM 2942 C CA . HIS B 1 54 ? 4.359 -7.758 4.066 1 98.5 54 HIS B CA 1
ATOM 2943 C C . HIS B 1 54 ? 5.301 -6.656 4.543 1 98.5 54 HIS B C 1
ATOM 2945 O O . HIS B 1 54 ? 6.523 -6.793 4.453 1 98.5 54 HIS B O 1
ATOM 2951 N N . ILE B 1 55 ? 4.715 -5.566 5.004 1 98.31 55 ILE B N 1
ATOM 2952 C CA . ILE B 1 55 ? 5.535 -4.426 5.395 1 98.31 55 ILE B CA 1
ATOM 2953 C C . ILE B 1 55 ? 6.418 -4.809 6.582 1 98.31 55 ILE B C 1
ATOM 2955 O O . ILE B 1 55 ? 7.562 -4.359 6.68 1 98.31 55 ILE B O 1
ATOM 2959 N N . GLU B 1 56 ? 5.969 -5.613 7.48 1 98.06 56 GLU B N 1
ATOM 2960 C CA . GLU B 1 56 ? 6.734 -6.055 8.641 1 98.06 56 GLU B CA 1
ATOM 2961 C C . GLU B 1 56 ? 7.863 -6.992 8.234 1 98.06 56 GLU B C 1
ATOM 2963 O O . GLU B 1 56 ? 8.922 -7.012 8.859 1 98.06 56 GLU B O 1
ATOM 2968 N N . GLN B 1 57 ? 7.664 -7.715 7.184 1 98.44 57 GLN B N 1
ATOM 2969 C CA . GLN B 1 57 ? 8.531 -8.859 6.93 1 98.44 57 GLN B CA 1
ATOM 2970 C C . GLN B 1 57 ? 9.453 -8.602 5.738 1 98.44 57 GLN B C 1
ATOM 2972 O O . GLN B 1 57 ? 10.43 -9.32 5.535 1 98.44 57 GLN B O 1
ATOM 2977 N N . VAL B 1 58 ? 9.203 -7.629 4.879 1 98.56 58 VAL B N 1
ATOM 2978 C CA . VAL B 1 58 ? 9.844 -7.516 3.574 1 98.56 58 VAL B CA 1
ATOM 2979 C C . VAL B 1 58 ? 11.359 -7.383 3.756 1 98.56 58 VAL B C 1
ATOM 2981 O O . VAL B 1 58 ? 12.133 -8.055 3.07 1 98.56 58 VAL B O 1
ATOM 2984 N N . ILE B 1 59 ? 11.852 -6.582 4.746 1 98.75 59 ILE B N 1
ATOM 2985 C CA . ILE B 1 59 ? 13.289 -6.383 4.906 1 98.75 59 ILE B CA 1
ATOM 2986 C C . ILE B 1 59 ? 13.891 -7.555 5.676 1 98.75 59 ILE B C 1
ATOM 2988 O O . ILE B 1 59 ? 14.922 -8.102 5.285 1 98.75 59 ILE B O 1
ATOM 2992 N N . PRO B 1 60 ? 13.219 -8.07 6.75 1 98.56 60 PRO B N 1
ATOM 2993 C CA . PRO B 1 60 ? 13.742 -9.25 7.438 1 98.56 60 PRO B CA 1
ATOM 2994 C C . PRO B 1 60 ? 13.938 -10.438 6.5 1 98.56 60 PRO B C 1
ATOM 2996 O O . PRO B 1 60 ? 14.938 -11.156 6.609 1 98.56 60 PRO B O 1
ATOM 2999 N N . VAL B 1 61 ? 13.016 -10.688 5.613 1 98.62 61 VAL B N 1
ATOM 3000 C CA . VAL B 1 61 ? 13.117 -11.812 4.688 1 98.62 61 VAL B CA 1
ATOM 3001 C C . VAL B 1 61 ? 14.273 -11.578 3.719 1 98.62 61 VAL B C 1
ATOM 3003 O O . VAL B 1 61 ? 14.969 -12.523 3.332 1 98.62 61 VAL B O 1
ATOM 3006 N N . VAL B 1 62 ? 14.469 -10.359 3.234 1 98.88 62 VAL B N 1
ATOM 3007 C CA . VAL B 1 62 ? 15.594 -10.008 2.371 1 98.88 62 VAL B CA 1
ATOM 3008 C C . VAL B 1 62 ? 16.906 -10.258 3.109 1 98.88 62 VAL B C 1
ATOM 3010 O O . VAL B 1 62 ? 17.828 -10.867 2.559 1 98.88 62 VAL B O 1
ATOM 3013 N N . ASP B 1 63 ? 16.984 -9.766 4.328 1 98.75 63 ASP B N 1
ATOM 3014 C CA . ASP B 1 63 ? 18.172 -9.945 5.156 1 98.75 63 ASP B CA 1
ATOM 3015 C C . ASP B 1 63 ? 18.5 -11.422 5.328 1 98.75 63 ASP B C 1
ATOM 3017 O O . ASP B 1 63 ? 19.656 -11.828 5.137 1 98.75 63 ASP B O 1
ATOM 3021 N N . GLN B 1 64 ? 17.484 -12.203 5.664 1 98.81 64 GLN B N 1
ATOM 3022 C CA . GLN B 1 64 ? 17.672 -13.633 5.863 1 98.81 64 GLN B CA 1
ATOM 3023 C C . GLN B 1 64 ? 18.125 -14.312 4.574 1 98.81 64 GLN B C 1
ATOM 3025 O O . GLN B 1 64 ? 18.953 -15.219 4.609 1 98.81 64 GLN B O 1
ATOM 3030 N N . ALA B 1 65 ? 17.562 -13.922 3.43 1 98.88 65 ALA B N 1
ATOM 3031 C CA . ALA B 1 65 ? 17.938 -14.5 2.145 1 98.88 65 ALA B CA 1
ATOM 3032 C C . ALA B 1 65 ? 19.422 -14.266 1.854 1 98.88 65 ALA B C 1
ATOM 3034 O O . ALA B 1 65 ? 20.125 -15.164 1.389 1 98.88 65 ALA B O 1
ATOM 3035 N N . LEU B 1 66 ? 19.906 -13.055 2.082 1 98.88 66 LEU B N 1
ATOM 3036 C CA . LEU B 1 66 ? 21.312 -12.727 1.877 1 98.88 66 LEU B CA 1
ATOM 3037 C C . LEU B 1 66 ? 22.203 -13.547 2.803 1 98.88 66 LEU B C 1
ATOM 3039 O O . LEU B 1 66 ? 23.219 -14.094 2.371 1 98.88 66 LEU B O 1
ATOM 3043 N N . LEU B 1 67 ? 21.781 -13.648 4.055 1 98.81 67 LEU B N 1
ATOM 3044 C CA . LEU B 1 67 ? 22.531 -14.406 5.051 1 98.81 67 LEU B CA 1
ATOM 3045 C C . LEU B 1 67 ? 22.625 -15.875 4.656 1 98.81 67 LEU B C 1
ATOM 3047 O O . LEU B 1 67 ? 23.719 -16.469 4.688 1 98.81 67 LEU B O 1
ATOM 3051 N N . ASP B 1 68 ? 21.469 -16.484 4.27 1 98.81 68 ASP B N 1
ATOM 3052 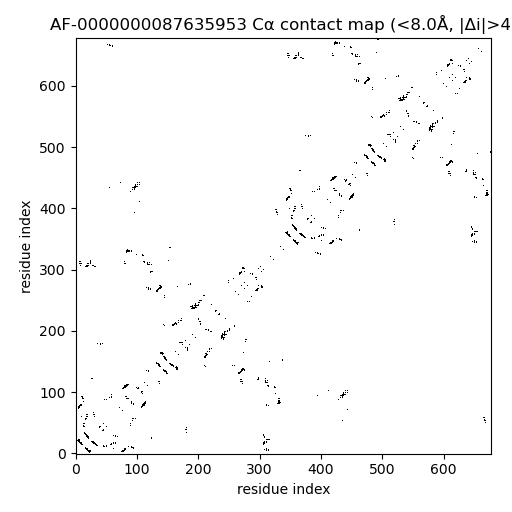C CA . ASP B 1 68 ? 21.422 -17.891 3.883 1 98.81 68 ASP B CA 1
ATOM 3053 C C . ASP B 1 68 ? 22.281 -18.141 2.648 1 98.81 68 ASP B C 1
ATOM 3055 O O . ASP B 1 68 ? 22.875 -19.219 2.516 1 98.81 68 ASP B O 1
ATOM 3059 N N . ALA B 1 69 ? 22.312 -17.188 1.748 1 98.75 69 ALA B N 1
ATOM 3060 C CA . ALA B 1 69 ? 23.094 -17.328 0.514 1 98.75 69 ALA B CA 1
ATOM 3061 C C . ALA B 1 69 ? 24.562 -17.031 0.755 1 98.75 69 ALA B C 1
ATOM 3063 O O . ALA B 1 69 ? 25.406 -17.281 -0.112 1 98.75 69 ALA B O 1
ATOM 3064 N N . LYS B 1 70 ? 24.891 -16.453 1.931 1 98.56 70 LYS B N 1
ATOM 3065 C CA . LYS B 1 70 ? 26.25 -16.078 2.311 1 98.56 70 LYS B CA 1
ATOM 3066 C C . LYS B 1 70 ? 26.828 -15.055 1.33 1 98.56 70 LYS B C 1
ATOM 3068 O O . LYS B 1 70 ? 27.969 -15.203 0.861 1 98.56 70 LYS B O 1
ATOM 3073 N N . VAL B 1 71 ? 26.016 -14.078 0.944 1 98.38 71 VAL B N 1
ATOM 3074 C CA . VAL B 1 71 ? 26.453 -12.961 0.113 1 98.38 71 VAL B CA 1
ATOM 3075 C C . VAL B 1 71 ? 26.047 -11.641 0.757 1 98.38 71 VAL B C 1
ATOM 3077 O O . VAL B 1 71 ? 25.219 -11.625 1.675 1 98.38 71 VAL B O 1
ATOM 3080 N N . ASN B 1 72 ? 26.672 -10.578 0.336 1 97.94 72 ASN B N 1
ATOM 3081 C CA . ASN B 1 72 ? 26.297 -9.227 0.739 1 97.94 72 ASN B CA 1
ATOM 3082 C C . ASN B 1 72 ? 25.5 -8.516 -0.351 1 97.94 72 ASN B C 1
ATOM 3084 O O . ASN B 1 72 ? 25.516 -8.938 -1.508 1 97.94 72 ASN B O 1
ATOM 3088 N N . LEU B 1 73 ? 24.859 -7.508 0.065 1 97.5 73 LEU B N 1
ATOM 3089 C CA . LEU B 1 73 ? 24.078 -6.719 -0.891 1 97.5 73 LEU B CA 1
ATOM 3090 C C . LEU B 1 73 ? 24.984 -6.207 -2.016 1 97.5 73 LEU B C 1
ATOM 3092 O O . LEU B 1 73 ? 24.547 -6.094 -3.162 1 97.5 73 LEU B O 1
ATOM 3096 N N . THR B 1 74 ? 26.188 -5.953 -1.783 1 96.25 74 THR B N 1
ATOM 3097 C CA . THR B 1 74 ? 27.141 -5.426 -2.754 1 96.25 74 THR B CA 1
ATOM 3098 C C . THR B 1 74 ? 27.484 -6.48 -3.799 1 96.25 74 THR B C 1
ATOM 3100 O O . THR B 1 74 ? 28.047 -6.16 -4.848 1 96.25 74 THR B O 1
ATOM 3103 N N . ASP B 1 75 ? 27.234 -7.758 -3.521 1 98.06 75 ASP B N 1
ATOM 3104 C CA . ASP B 1 75 ? 27.531 -8.852 -4.441 1 98.06 75 ASP B CA 1
ATOM 3105 C C . ASP B 1 75 ? 26.422 -9 -5.484 1 98.06 75 ASP B C 1
ATOM 3107 O O . ASP B 1 75 ? 26.594 -9.688 -6.492 1 98.06 75 ASP B O 1
ATOM 3111 N N . ILE B 1 76 ? 25.328 -8.352 -5.258 1 98.81 76 ILE B N 1
ATOM 3112 C CA . ILE B 1 76 ? 24.141 -8.523 -6.09 1 98.81 76 ILE B CA 1
ATOM 3113 C C . ILE B 1 76 ? 24.297 -7.703 -7.371 1 98.81 76 ILE B C 1
ATOM 3115 O O . ILE B 1 76 ? 24.703 -6.539 -7.328 1 98.81 76 ILE B O 1
ATOM 3119 N N . ASP B 1 77 ? 23.922 -8.32 -8.484 1 98.81 77 ASP B N 1
ATOM 3120 C CA . ASP B 1 77 ? 24.078 -7.652 -9.773 1 98.81 77 ASP B CA 1
ATOM 3121 C C . ASP B 1 77 ? 22.781 -6.953 -10.188 1 98.81 77 ASP B C 1
ATOM 3123 O O . ASP B 1 77 ? 22.812 -5.941 -10.891 1 98.81 77 ASP B O 1
ATOM 3127 N N . HIS B 1 78 ? 21.641 -7.504 -9.883 1 98.81 78 HIS B N 1
ATOM 3128 C CA . HIS B 1 78 ? 20.359 -6.855 -10.117 1 98.81 78 HIS B CA 1
ATOM 3129 C C . HIS B 1 78 ? 19.312 -7.355 -9.133 1 98.81 78 HIS B C 1
ATOM 3131 O O . HIS B 1 78 ? 19.469 -8.422 -8.539 1 98.81 78 HIS B O 1
ATOM 3137 N N . ILE B 1 79 ? 18.281 -6.543 -8.914 1 98.94 79 ILE B N 1
ATOM 3138 C CA . ILE B 1 79 ? 17.172 -6.836 -8.023 1 98.94 79 ILE B CA 1
ATOM 3139 C C . ILE B 1 79 ? 15.898 -7.059 -8.852 1 98.94 79 ILE B C 1
ATOM 3141 O O . ILE B 1 79 ? 15.5 -6.191 -9.633 1 98.94 79 ILE B O 1
ATOM 3145 N N . GLY B 1 80 ? 15.32 -8.266 -8.82 1 98.88 80 GLY B N 1
ATOM 3146 C CA . GLY B 1 80 ? 14.016 -8.539 -9.391 1 98.88 80 GLY B CA 1
ATOM 3147 C C . GLY B 1 80 ? 12.891 -8.43 -8.383 1 98.88 80 GLY B C 1
ATOM 3148 O O . GLY B 1 80 ? 13.023 -8.859 -7.238 1 98.88 80 GLY B O 1
ATOM 3149 N N . VAL B 1 81 ? 11.766 -7.812 -8.758 1 98.94 81 VAL B N 1
ATOM 3150 C CA . VAL B 1 81 ? 10.625 -7.684 -7.855 1 98.94 81 VAL B CA 1
ATOM 3151 C C . VAL B 1 81 ? 9.328 -7.879 -8.633 1 98.94 81 VAL B C 1
ATOM 3153 O O . VAL B 1 81 ? 9.203 -7.426 -9.773 1 98.94 81 VAL B O 1
ATOM 3156 N N . THR B 1 82 ? 8.375 -8.602 -8.031 1 98.62 82 THR B N 1
ATOM 3157 C CA . THR B 1 82 ? 7.051 -8.719 -8.633 1 98.62 82 THR B CA 1
ATOM 3158 C C . THR B 1 82 ? 6.328 -7.375 -8.625 1 98.62 82 THR B C 1
ATOM 3160 O O . THR B 1 82 ? 6.078 -6.805 -7.566 1 98.62 82 THR B O 1
ATOM 3163 N N . TYR B 1 83 ? 5.969 -6.922 -9.82 1 98.12 83 TYR B N 1
ATOM 3164 C CA . TYR B 1 83 ? 5.238 -5.66 -9.859 1 98.12 83 TYR B CA 1
ATOM 3165 C C . TYR B 1 83 ? 3.773 -5.891 -10.211 1 98.12 83 TYR B C 1
ATOM 3167 O O . TYR B 1 83 ? 2.955 -4.973 -10.117 1 98.12 83 TYR B O 1
ATOM 3175 N N . GLY B 1 84 ? 3.42 -7.102 -10.609 1 97.19 84 GLY B N 1
ATOM 3176 C CA . GLY B 1 84 ? 2.039 -7.449 -10.906 1 97.19 84 GLY B CA 1
ATOM 3177 C C . GLY B 1 84 ? 1.907 -8.734 -11.703 1 97.19 84 GLY B C 1
ATOM 3178 O O . GLY B 1 84 ? 2.891 -9.234 -12.25 1 97.19 84 GLY B O 1
ATOM 3179 N N . PRO B 1 85 ? 0.684 -9.258 -11.805 1 96.44 85 PRO B N 1
ATOM 3180 C CA . PRO B 1 85 ? -0.542 -8.891 -11.094 1 96.44 85 PRO B CA 1
ATOM 3181 C C . PRO B 1 85 ? -0.534 -9.328 -9.633 1 96.44 85 PRO B C 1
ATOM 3183 O O . PRO B 1 85 ? 0.358 -10.07 -9.211 1 96.44 85 PRO B O 1
ATOM 3186 N N . GLY B 1 86 ? -1.449 -8.883 -8.812 1 95.94 86 GLY B N 1
ATOM 3187 C CA . GLY B 1 86 ? -1.577 -9.203 -7.402 1 95.94 86 GLY B CA 1
ATOM 3188 C C . GLY B 1 86 ? -2.402 -8.195 -6.629 1 95.94 86 GLY B C 1
ATOM 3189 O O . GLY B 1 86 ? -3.02 -7.305 -7.223 1 95.94 86 GLY B O 1
ATOM 3190 N N . LEU B 1 87 ? -2.438 -8.367 -5.316 1 95.94 87 LEU B N 1
ATOM 3191 C CA . LEU B 1 87 ? -3.115 -7.398 -4.457 1 95.94 87 LEU B CA 1
ATOM 3192 C C . LEU B 1 87 ? -2.33 -6.094 -4.387 1 95.94 87 LEU B C 1
ATOM 3194 O O . LEU B 1 87 ? -1.127 -6.102 -4.113 1 95.94 87 LEU B O 1
ATOM 3198 N N . VAL B 1 88 ? -3.025 -5.012 -4.598 1 95.75 88 VAL B N 1
ATOM 3199 C CA . VAL B 1 88 ? -2.363 -3.721 -4.773 1 95.75 88 VAL B CA 1
ATOM 3200 C C . VAL B 1 88 ? -1.534 -3.393 -3.533 1 95.75 88 VAL B C 1
ATOM 3202 O O . VAL B 1 88 ? -0.348 -3.072 -3.641 1 95.75 88 VAL B O 1
ATOM 3205 N N . GLY B 1 89 ? -2.127 -3.451 -2.348 1 96.25 89 GLY B N 1
ATOM 3206 C CA . GLY B 1 89 ? -1.405 -3.148 -1.122 1 96.25 89 GLY B CA 1
ATOM 3207 C C . GLY B 1 89 ? -0.164 -4 -0.935 1 96.25 89 GLY B C 1
ATOM 3208 O O . GLY B 1 89 ? 0.869 -3.512 -0.474 1 96.25 89 GLY B O 1
ATOM 3209 N N . SER B 1 90 ? -0.245 -5.23 -1.291 1 97.81 90 SER B N 1
ATOM 3210 C CA . SER B 1 90 ? 0.855 -6.18 -1.166 1 97.81 90 SER B CA 1
ATOM 3211 C C . SER B 1 90 ? 1.978 -5.859 -2.146 1 97.81 90 SER B C 1
ATOM 3213 O O . SER B 1 90 ? 3.154 -5.863 -1.776 1 97.81 90 SER B O 1
ATOM 3215 N N . LEU B 1 91 ? 1.581 -5.551 -3.359 1 98.31 91 LEU B N 1
ATOM 3216 C CA . LEU B 1 91 ? 2.547 -5.23 -4.406 1 98.31 91 LEU B CA 1
ATOM 3217 C C . LEU B 1 91 ? 3.332 -3.971 -4.051 1 98.31 91 LEU B C 1
ATOM 3219 O O . LEU B 1 91 ? 4.543 -3.902 -4.285 1 98.31 91 LEU B O 1
ATOM 3223 N N . LEU B 1 92 ? 2.645 -3.021 -3.51 1 98.19 92 LEU B N 1
ATOM 3224 C CA . LEU B 1 92 ? 3.252 -1.735 -3.188 1 98.19 92 LEU B CA 1
ATOM 3225 C C . LEU B 1 92 ? 4.441 -1.914 -2.248 1 98.19 92 LEU B C 1
ATOM 3227 O O . LEU B 1 92 ? 5.473 -1.261 -2.414 1 98.19 92 LEU B O 1
ATOM 3231 N N . VAL B 1 93 ? 4.332 -2.801 -1.298 1 98.5 93 VAL B N 1
ATOM 3232 C CA . VAL B 1 93 ? 5.355 -2.988 -0.274 1 98.5 93 VAL B CA 1
ATOM 3233 C C . VAL B 1 93 ? 6.637 -3.516 -0.914 1 98.5 93 VAL B C 1
ATOM 3235 O O . VAL B 1 93 ? 7.715 -2.943 -0.725 1 98.5 93 VAL B O 1
ATOM 3238 N N . GLY B 1 94 ? 6.484 -4.566 -1.684 1 98.81 94 GLY B N 1
ATOM 3239 C CA . GLY B 1 94 ? 7.656 -5.141 -2.328 1 98.81 94 GLY B CA 1
ATOM 3240 C C . GLY B 1 94 ? 8.328 -4.191 -3.297 1 98.81 94 GLY B C 1
ATOM 3241 O O . GLY B 1 94 ? 9.555 -4.047 -3.283 1 98.81 94 GLY B O 1
ATOM 3242 N N . VAL B 1 95 ? 7.562 -3.537 -4.121 1 98.81 95 VAL B N 1
ATOM 3243 C CA . VAL B 1 95 ? 8.086 -2.635 -5.141 1 98.81 95 VAL B CA 1
ATOM 3244 C C . VAL B 1 95 ? 8.805 -1.462 -4.473 1 98.81 95 VAL B C 1
ATOM 3246 O O . VAL B 1 95 ? 9.914 -1.096 -4.867 1 98.81 95 VAL B O 1
ATOM 3249 N N . ALA B 1 96 ? 8.188 -0.874 -3.449 1 98.81 96 ALA B N 1
ATOM 3250 C CA . ALA B 1 96 ? 8.781 0.271 -2.764 1 98.81 96 ALA B CA 1
ATOM 3251 C C . ALA B 1 96 ? 10.102 -0.112 -2.092 1 98.81 96 ALA B C 1
ATOM 3253 O O . ALA B 1 96 ? 11.086 0.622 -2.18 1 98.81 96 ALA B O 1
ATOM 3254 N N . ALA B 1 97 ? 10.125 -1.233 -1.414 1 98.81 97 ALA B N 1
ATOM 3255 C CA . ALA B 1 97 ? 11.344 -1.705 -0.764 1 98.81 97 ALA B CA 1
ATOM 3256 C C . ALA B 1 97 ? 12.453 -1.938 -1.783 1 98.81 97 ALA B C 1
ATOM 3258 O O . ALA B 1 97 ? 13.602 -1.529 -1.568 1 98.81 97 ALA B O 1
ATOM 3259 N N . ALA B 1 98 ? 12.094 -2.607 -2.881 1 98.88 98 ALA B N 1
ATOM 3260 C CA . ALA B 1 98 ? 13.062 -2.889 -3.936 1 98.88 98 ALA B CA 1
ATOM 3261 C C . ALA B 1 98 ? 13.648 -1.597 -4.508 1 98.88 98 ALA B C 1
ATOM 3263 O O . ALA B 1 98 ? 14.852 -1.505 -4.75 1 98.88 98 ALA B O 1
ATOM 3264 N N . LYS B 1 99 ? 12.852 -0.636 -4.734 1 98.81 99 LYS B N 1
ATOM 3265 C CA . LYS B 1 99 ? 13.305 0.654 -5.246 1 98.81 99 LYS B CA 1
ATOM 3266 C C . LYS B 1 99 ? 14.234 1.344 -4.258 1 98.81 99 LYS B C 1
ATOM 3268 O O . LYS B 1 99 ? 15.234 1.949 -4.656 1 98.81 99 LYS B O 1
ATOM 3273 N N . GLY B 1 100 ? 13.828 1.308 -2.971 1 98.69 100 GLY B N 1
ATOM 3274 C CA . GLY B 1 100 ? 14.711 1.84 -1.948 1 98.69 100 GLY B CA 1
ATOM 3275 C C . GLY B 1 100 ? 16.094 1.201 -1.963 1 98.69 100 GLY B C 1
ATOM 3276 O O . GLY B 1 100 ? 17.109 1.9 -1.911 1 98.69 100 GLY B O 1
ATOM 3277 N N . LEU B 1 101 ? 16.141 -0.108 -2.035 1 98.75 101 LEU B N 1
ATOM 3278 C CA . LEU B 1 101 ? 17.391 -0.851 -2.111 1 98.75 101 LEU B CA 1
ATOM 3279 C C . LEU B 1 101 ? 18.203 -0.435 -3.34 1 98.75 101 LEU B C 1
ATOM 3281 O O . LEU B 1 101 ? 19.391 -0.167 -3.24 1 98.75 101 LEU B O 1
ATOM 3285 N N . SER B 1 102 ? 17.5 -0.44 -4.484 1 98.75 102 SER B N 1
ATOM 3286 C CA . SER B 1 102 ? 18.141 -0.106 -5.75 1 98.75 102 SER B CA 1
ATOM 3287 C C . SER B 1 102 ? 18.734 1.296 -5.715 1 98.75 102 SER B C 1
ATOM 3289 O O . SER B 1 102 ? 19.906 1.492 -6.09 1 98.75 102 SER B O 1
ATOM 3291 N N . PHE B 1 103 ? 18 2.221 -5.219 1 98.69 103 PHE B N 1
ATOM 3292 C CA . PHE B 1 103 ? 18.438 3.611 -5.164 1 98.69 103 PHE B CA 1
ATOM 3293 C C . PHE B 1 103 ? 19.672 3.758 -4.266 1 98.69 103 PHE B C 1
ATOM 3295 O O . PHE B 1 103 ? 20.641 4.418 -4.637 1 98.69 103 PHE B O 1
ATOM 3302 N N . ALA B 1 104 ? 19.609 3.17 -3.123 1 98.25 104 ALA B N 1
ATOM 3303 C CA . ALA B 1 104 ? 20.656 3.32 -2.111 1 98.25 104 ALA B CA 1
ATOM 3304 C C . ALA B 1 104 ? 21.953 2.684 -2.572 1 98.25 104 ALA B C 1
ATOM 3306 O O . ALA B 1 104 ? 23.047 3.135 -2.197 1 98.25 104 ALA B O 1
ATOM 3307 N N . THR B 1 105 ? 21.891 1.606 -3.416 1 97.94 105 THR B N 1
ATOM 3308 C CA . THR B 1 105 ? 23.062 0.81 -3.725 1 97.94 105 THR B CA 1
ATOM 3309 C C . THR B 1 105 ? 23.516 1.041 -5.164 1 97.94 105 THR B C 1
ATOM 3311 O O . THR B 1 105 ? 24.641 0.705 -5.531 1 97.94 105 THR B O 1
ATOM 3314 N N . GLY B 1 106 ? 22.578 1.505 -5.969 1 97.81 106 GLY B N 1
ATOM 3315 C CA . GLY B 1 106 ? 22.859 1.629 -7.391 1 97.81 106 GLY B CA 1
ATOM 3316 C C . GLY B 1 106 ? 22.625 0.341 -8.156 1 97.81 106 GLY B C 1
ATOM 3317 O O . GLY B 1 106 ? 22.859 0.286 -9.375 1 97.81 106 GLY B O 1
ATOM 3318 N N . ILE B 1 107 ? 22.219 -0.729 -7.477 1 98.56 107 ILE B N 1
ATOM 3319 C CA . ILE B 1 107 ? 21.953 -2.006 -8.125 1 98.56 107 ILE B CA 1
ATOM 3320 C C . ILE B 1 107 ? 20.734 -1.87 -9.047 1 98.56 107 ILE B C 1
ATOM 3322 O O . ILE B 1 107 ? 19.688 -1.392 -8.625 1 98.56 107 ILE B O 1
ATOM 3326 N N . PRO B 1 108 ? 20.828 -2.27 -10.344 1 98.75 108 PRO B N 1
ATOM 3327 C CA . PRO B 1 108 ? 19.703 -2.127 -11.281 1 98.75 108 PRO B CA 1
ATOM 3328 C C . PRO B 1 108 ? 18.469 -2.912 -10.844 1 98.75 108 PRO B C 1
ATOM 3330 O O . PRO B 1 108 ? 18.594 -3.949 -10.188 1 98.75 108 PRO B O 1
ATOM 3333 N N . LEU B 1 109 ? 17.312 -2.406 -11.258 1 98.75 109 LEU B N 1
ATOM 3334 C CA . LEU B 1 109 ? 16 -2.922 -10.875 1 98.75 109 LEU B CA 1
ATOM 3335 C C . LEU B 1 109 ? 15.289 -3.551 -12.062 1 98.75 109 LEU B C 1
ATOM 3337 O O . LEU B 1 109 ? 15.359 -3.029 -13.18 1 98.75 109 LEU B O 1
ATOM 3341 N N . ILE B 1 110 ? 14.633 -4.688 -11.844 1 98.81 110 ILE B N 1
ATOM 3342 C CA . ILE B 1 110 ? 13.852 -5.363 -12.875 1 98.81 110 ILE B CA 1
ATOM 3343 C C . ILE B 1 110 ? 12.461 -5.688 -12.328 1 98.81 110 ILE B C 1
ATOM 3345 O O . ILE B 1 110 ? 12.32 -6.363 -11.305 1 98.81 110 ILE B O 1
ATOM 3349 N N . GLY B 1 111 ? 11.367 -5.16 -12.945 1 98.56 111 GLY B N 1
ATOM 3350 C CA . GLY B 1 111 ? 10 -5.559 -12.633 1 98.56 111 GLY B CA 1
ATOM 3351 C C . GLY B 1 111 ? 9.586 -6.852 -13.312 1 98.56 111 GLY B C 1
ATOM 3352 O O . GLY B 1 111 ? 9.688 -6.973 -14.539 1 98.56 111 GLY B O 1
ATOM 3353 N N . VAL B 1 112 ? 9.102 -7.801 -12.5 1 98.5 112 VAL B N 1
ATOM 3354 C CA . VAL B 1 112 ? 8.82 -9.125 -13.039 1 98.5 112 VAL B CA 1
ATOM 3355 C C . VAL B 1 112 ? 7.32 -9.414 -12.953 1 9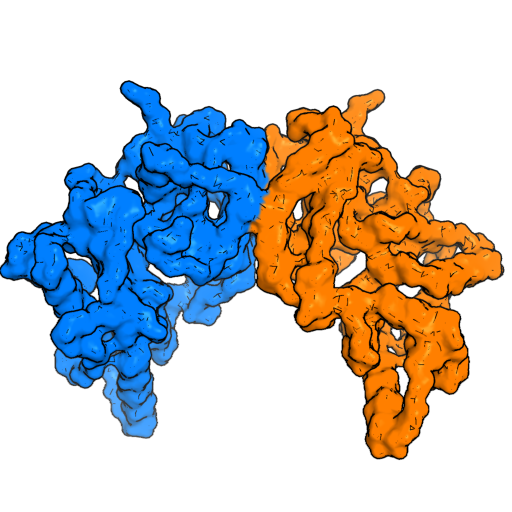8.5 112 VAL B C 1
ATOM 3357 O O . VAL B 1 112 ? 6.703 -9.195 -11.906 1 98.5 112 VAL B O 1
ATOM 3360 N N . HIS B 1 113 ? 6.73 -9.867 -14.031 1 98 113 HIS B N 1
ATOM 3361 C CA . HIS B 1 113 ? 5.348 -10.328 -14.055 1 98 113 HIS B CA 1
ATOM 3362 C C . HIS B 1 113 ? 5.184 -11.602 -13.227 1 98 113 HIS B C 1
ATOM 3364 O O . HIS B 1 113 ? 5.887 -12.586 -13.453 1 98 113 HIS B O 1
ATOM 3370 N N . HIS B 1 114 ? 4.246 -11.57 -12.398 1 97.44 114 HIS B N 1
ATOM 3371 C CA . HIS B 1 114 ? 4.051 -12.641 -11.422 1 97.44 114 HIS B CA 1
ATOM 3372 C C . HIS B 1 114 ? 3.822 -13.977 -12.117 1 97.44 114 HIS B C 1
ATOM 3374 O O . HIS B 1 114 ? 4.426 -14.984 -11.742 1 97.44 114 HIS B O 1
ATOM 3380 N N . MET B 1 115 ? 3.039 -14.008 -13.133 1 96.19 115 MET B N 1
ATOM 3381 C CA . MET B 1 115 ? 2.709 -15.258 -13.812 1 96.19 115 MET B CA 1
ATOM 3382 C C . MET B 1 115 ? 3.9 -15.773 -14.617 1 96.19 115 MET B C 1
ATOM 3384 O O . MET B 1 115 ? 4.09 -16.984 -14.75 1 96.19 115 MET B O 1
ATOM 3388 N N . GLU B 1 116 ? 4.68 -14.852 -15.172 1 97.69 116 GLU B N 1
ATOM 3389 C CA . GLU B 1 116 ? 5.922 -15.297 -15.797 1 97.69 116 GLU B CA 1
ATOM 3390 C C . GLU B 1 116 ? 6.824 -16 -14.797 1 97.69 116 GLU B C 1
ATOM 3392 O O . GLU B 1 116 ? 7.465 -17 -15.133 1 97.69 116 GLU B O 1
ATOM 3397 N N . GLY B 1 117 ? 6.828 -15.445 -13.578 1 97.69 117 GLY B N 1
ATOM 3398 C CA . GLY B 1 117 ? 7.555 -16.125 -12.516 1 97.69 117 GLY B CA 1
ATOM 3399 C C . GLY B 1 117 ? 7.117 -17.578 -12.328 1 97.69 117 GLY B C 1
ATOM 3400 O O . GLY B 1 117 ? 7.945 -18.484 -12.312 1 97.69 117 GLY B O 1
ATOM 3401 N N . HIS B 1 118 ? 5.855 -17.75 -12.258 1 97.44 118 HIS B N 1
ATOM 3402 C CA . HIS B 1 118 ? 5.316 -19.094 -12.094 1 97.44 118 HIS B CA 1
ATOM 3403 C C . HIS B 1 118 ? 5.781 -20 -13.219 1 97.44 118 HIS B C 1
ATOM 3405 O O . HIS B 1 118 ? 6.188 -21.141 -12.969 1 97.44 118 HIS B O 1
ATOM 3411 N N . ILE B 1 119 ? 5.703 -19.562 -14.43 1 97.94 119 ILE B N 1
ATOM 3412 C CA . ILE B 1 119 ? 6.137 -20.359 -15.578 1 97.94 119 ILE B CA 1
ATOM 3413 C C . ILE B 1 119 ? 7.625 -20.672 -15.461 1 97.94 119 ILE B C 1
ATOM 3415 O O . ILE B 1 119 ? 8.055 -21.812 -15.664 1 97.94 119 ILE B O 1
ATOM 3419 N N . PHE B 1 120 ? 8.391 -19.734 -15.016 1 98.12 120 PHE B N 1
ATOM 3420 C CA . PHE B 1 120 ? 9.844 -19.844 -14.992 1 98.12 120 PHE B CA 1
ATOM 3421 C C . PHE B 1 120 ? 10.297 -20.734 -13.844 1 98.12 120 PHE B C 1
ATOM 3423 O O . PHE B 1 120 ? 11.438 -21.203 -13.82 1 98.12 120 PHE B O 1
ATOM 3430 N N . ALA B 1 121 ? 9.438 -20.984 -12.883 1 97.75 121 ALA B N 1
ATOM 3431 C CA . ALA B 1 121 ? 9.742 -21.953 -11.828 1 97.75 121 ALA B CA 1
ATOM 3432 C C . ALA B 1 121 ? 10.133 -23.297 -12.414 1 97.75 121 ALA B C 1
ATOM 3434 O O . ALA B 1 121 ? 10.922 -24.031 -11.82 1 97.75 121 ALA B O 1
ATOM 3435 N N . ASN B 1 122 ? 9.641 -23.641 -13.602 1 98 122 ASN B N 1
ATOM 3436 C CA . ASN B 1 122 ? 9.938 -24.906 -14.258 1 98 122 ASN B CA 1
ATOM 3437 C C . ASN B 1 122 ? 11.406 -24.984 -14.672 1 98 122 ASN B C 1
ATOM 3439 O O . ASN B 1 122 ? 11.992 -26.078 -14.695 1 98 122 ASN B O 1
ATOM 3443 N N . PHE B 1 123 ? 12.031 -23.812 -14.969 1 98 123 PHE B N 1
ATOM 3444 C CA . PHE B 1 123 ? 13.453 -23.797 -15.305 1 98 123 PHE B CA 1
ATOM 3445 C C . PHE B 1 123 ? 14.305 -24.109 -14.078 1 98 123 PHE B C 1
ATOM 3447 O O . PHE B 1 123 ? 15.414 -24.641 -14.203 1 98 123 PHE B O 1
ATOM 3454 N N . LEU B 1 124 ? 13.805 -23.766 -12.914 1 98.19 124 LEU B N 1
ATOM 3455 C CA . LEU B 1 124 ? 14.5 -24.078 -11.672 1 98.19 124 LEU B CA 1
ATOM 3456 C C . LEU B 1 124 ? 14.398 -25.562 -11.352 1 98.19 124 LEU B C 1
ATOM 3458 O O . LEU B 1 124 ? 15.375 -26.188 -10.914 1 98.19 124 LEU B O 1
ATOM 3462 N N . ALA B 1 125 ? 13.227 -26.125 -11.57 1 96.81 125 ALA B N 1
ATOM 3463 C CA . ALA B 1 125 ? 12.953 -27.531 -11.25 1 96.81 125 ALA B CA 1
ATOM 3464 C C . ALA B 1 125 ? 13.609 -28.453 -12.266 1 96.81 125 ALA B C 1
ATOM 3466 O O . ALA B 1 125 ? 13.984 -29.578 -11.938 1 96.81 125 ALA B O 1
ATOM 3467 N N . HIS B 1 126 ? 13.734 -28 -13.523 1 97.31 126 HIS B N 1
ATOM 3468 C CA . HIS B 1 126 ? 14.266 -28.797 -14.625 1 97.31 126 HIS B CA 1
ATOM 3469 C C . HIS B 1 126 ? 15.344 -28.031 -15.375 1 97.31 126 HIS B C 1
ATOM 3471 O O . HIS B 1 126 ? 15.078 -27.406 -16.406 1 97.31 126 HIS B O 1
ATOM 3477 N N . PRO B 1 127 ? 16.547 -28.188 -14.984 1 94 127 PRO B N 1
ATOM 3478 C CA . PRO B 1 127 ? 17.656 -27.422 -15.547 1 94 127 PRO B CA 1
ATOM 3479 C C . PRO B 1 127 ? 17.828 -27.641 -17.047 1 94 127 PRO B C 1
ATOM 3481 O O . PRO B 1 127 ? 18.375 -26.781 -17.75 1 94 127 PRO B O 1
ATOM 3484 N N . GLU B 1 128 ? 17.359 -28.75 -17.531 1 95.62 128 GLU B N 1
ATOM 3485 C CA . GLU B 1 128 ? 17.531 -29.094 -18.938 1 95.62 128 GLU B CA 1
ATOM 3486 C C . GLU B 1 128 ? 16.438 -28.484 -19.797 1 95.62 128 GLU B C 1
ATOM 3488 O O . GLU B 1 128 ? 16.547 -28.438 -21.016 1 95.62 128 GLU B O 1
ATOM 3493 N N . LEU B 1 129 ? 15.375 -28 -19.188 1 97.88 129 LEU B N 1
ATOM 3494 C CA . LEU B 1 129 ? 14.227 -27.469 -19.922 1 97.88 129 LEU B CA 1
ATOM 3495 C C . LEU B 1 129 ? 14.602 -26.203 -20.688 1 97.88 129 LEU B C 1
ATOM 3497 O O . LEU B 1 129 ? 15.281 -25.328 -20.141 1 97.88 129 LEU B O 1
ATOM 3501 N N . GLU B 1 130 ? 14.242 -26.125 -21.938 1 98.19 130 GLU B N 1
ATOM 3502 C CA . GLU B 1 130 ? 14.391 -24.953 -22.781 1 98.19 130 GLU B CA 1
ATOM 3503 C C . GLU B 1 130 ? 13.133 -24.719 -23.625 1 98.19 130 GLU B C 1
ATOM 3505 O O . GLU B 1 130 ? 12.453 -25.656 -24.016 1 98.19 130 GLU B O 1
ATOM 3510 N N . PRO B 1 131 ? 12.859 -23.453 -23.859 1 98.12 131 PRO B N 1
ATOM 3511 C CA . PRO B 1 131 ? 11.766 -23.203 -24.797 1 98.12 131 PRO B CA 1
ATOM 3512 C C . PRO B 1 131 ? 12.078 -23.719 -26.203 1 98.12 131 PRO B C 1
ATOM 3514 O O . PRO B 1 131 ? 13.242 -23.953 -26.531 1 98.12 131 PRO B O 1
ATOM 3517 N N . PRO B 1 132 ? 11.039 -23.938 -27.016 1 98.62 132 PRO B N 1
ATOM 3518 C CA . PRO B 1 132 ? 9.625 -23.641 -26.766 1 98.62 132 PRO B CA 1
ATOM 3519 C C . PRO B 1 132 ? 8.906 -24.766 -26.031 1 98.62 132 PRO B C 1
ATOM 3521 O O . PRO B 1 132 ? 9.32 -25.922 -26.094 1 98.62 132 PRO B O 1
ATOM 3524 N N . PHE B 1 133 ? 7.863 -24.469 -25.312 1 98.81 133 PHE B N 1
ATOM 3525 C CA . PHE B 1 133 ? 7.004 -25.453 -24.656 1 98.81 133 PHE B CA 1
ATOM 3526 C C . PHE B 1 133 ? 5.629 -24.844 -24.375 1 98.81 133 PHE B C 1
ATOM 3528 O O . PHE B 1 133 ? 5.43 -23.641 -24.5 1 98.81 133 PHE B O 1
ATOM 3535 N N . LEU B 1 134 ? 4.652 -25.656 -24.125 1 98.81 134 LEU B N 1
ATOM 3536 C CA . LEU B 1 134 ? 3.311 -25.266 -23.688 1 98.81 134 LEU B CA 1
ATOM 3537 C C . LEU B 1 134 ? 3.195 -25.312 -22.172 1 98.81 134 LEU B C 1
ATOM 3539 O O . LEU B 1 134 ? 3.592 -26.297 -21.547 1 98.81 134 LEU B O 1
ATOM 3543 N N . SER B 1 135 ? 2.703 -24.219 -21.609 1 98.69 135 SER B N 1
ATOM 3544 C CA . SER B 1 135 ? 2.545 -24.156 -20.172 1 98.69 135 SER B CA 1
ATOM 3545 C C . SER B 1 135 ? 1.076 -24.031 -19.781 1 98.69 135 SER B C 1
ATOM 3547 O O . SER B 1 135 ? 0.373 -23.156 -20.266 1 98.69 135 SER B O 1
ATOM 3549 N N . LEU B 1 136 ? 0.633 -24.938 -18.969 1 98.62 136 LEU B N 1
ATOM 3550 C CA . LEU B 1 136 ? -0.627 -24.766 -18.25 1 98.62 136 LEU B CA 1
ATOM 3551 C C . LEU B 1 136 ? -0.404 -24.062 -16.922 1 98.62 136 LEU B C 1
ATOM 3553 O O . LEU B 1 136 ? 0.315 -24.578 -16.062 1 98.62 136 LEU B O 1
ATOM 3557 N N . VAL B 1 137 ? -0.92 -22.875 -16.75 1 97.75 137 VAL B N 1
ATOM 3558 C CA . VAL B 1 137 ? -0.795 -22.109 -15.516 1 97.75 137 VAL B CA 1
ATOM 3559 C C . VAL B 1 137 ? -2.117 -22.141 -14.75 1 97.75 137 VAL B C 1
ATOM 3561 O O . VAL B 1 137 ? -3.143 -21.672 -15.25 1 97.75 137 VAL B O 1
ATOM 3564 N N . VAL B 1 138 ? -2.109 -22.688 -13.578 1 97.12 138 VAL B N 1
ATOM 3565 C CA . VAL B 1 138 ? -3.311 -22.797 -12.758 1 97.12 138 VAL B CA 1
ATOM 3566 C C . VAL B 1 138 ? -3.031 -22.25 -11.359 1 97.12 138 VAL B C 1
ATOM 3568 O O . VAL B 1 138 ? -2.41 -22.938 -10.539 1 97.12 138 VAL B O 1
ATOM 3571 N N . SER B 1 139 ? -3.527 -21.094 -11.102 1 94 139 SER B N 1
ATOM 3572 C CA . SER B 1 139 ? -3.332 -20.438 -9.812 1 94 139 SER B CA 1
ATOM 3573 C C . SER B 1 139 ? -4.664 -20.047 -9.188 1 94 139 SER B C 1
ATOM 3575 O O . SER B 1 139 ? -5.723 -20.484 -9.633 1 94 139 SER B O 1
ATOM 3577 N N . GLY B 1 140 ? -4.562 -19.344 -8.086 1 90.75 140 GLY B N 1
ATOM 3578 C CA . GLY B 1 140 ? -5.777 -18.859 -7.449 1 90.75 140 GLY B CA 1
ATOM 3579 C C . GLY B 1 140 ? -6.605 -17.969 -8.344 1 90.75 140 GLY B C 1
ATOM 3580 O O . GLY B 1 140 ? -7.824 -18.109 -8.438 1 90.75 140 GLY B O 1
ATOM 3581 N N . GLY B 1 141 ? -5.934 -17.094 -9.07 1 90.69 141 GLY B N 1
ATOM 3582 C CA . GLY B 1 141 ? -6.656 -16.109 -9.859 1 90.69 141 GLY B CA 1
ATOM 3583 C C . GLY B 1 141 ? -6.492 -16.297 -11.352 1 90.69 141 GLY B C 1
ATOM 3584 O O . GLY B 1 141 ? -7.113 -15.594 -12.148 1 90.69 141 GLY B O 1
ATOM 3585 N N . HIS B 1 142 ? -5.715 -17.266 -11.68 1 93.38 142 HIS B N 1
ATOM 3586 C CA . HIS B 1 142 ? -5.418 -17.391 -13.102 1 93.38 142 HIS B CA 1
ATOM 3587 C C . HIS B 1 142 ? -5.473 -18.859 -13.539 1 93.38 142 HIS B C 1
ATOM 3589 O O . HIS B 1 142 ? -5.012 -19.75 -12.812 1 93.38 142 HIS B O 1
ATOM 3595 N N . THR B 1 143 ? -6.051 -19.141 -14.625 1 96.88 143 THR B N 1
ATOM 3596 C CA . THR B 1 143 ? -5.996 -20.375 -15.406 1 96.88 143 THR B CA 1
ATOM 3597 C C . THR B 1 143 ? -5.777 -20.062 -16.891 1 96.88 143 THR B C 1
ATOM 3599 O O . THR B 1 143 ? -6.613 -19.422 -17.516 1 96.88 143 THR B O 1
ATOM 3602 N N . MET B 1 144 ? -4.641 -20.5 -17.359 1 97.38 144 MET B N 1
ATOM 3603 C CA . MET B 1 144 ? -4.348 -20.094 -18.734 1 97.38 144 MET B CA 1
ATOM 3604 C C . MET B 1 144 ? -3.434 -21.109 -19.422 1 97.38 144 MET B C 1
ATOM 3606 O O . MET B 1 144 ? -2.77 -21.906 -18.75 1 97.38 144 MET B O 1
ATOM 3610 N N . LEU B 1 145 ? -3.523 -21.125 -20.719 1 98.19 145 LEU B N 1
ATOM 3611 C CA . LEU B 1 145 ? -2.609 -21.859 -21.578 1 98.19 145 LEU B CA 1
ATOM 3612 C C . LEU B 1 145 ? -1.722 -20.906 -22.375 1 98.19 145 LEU B C 1
ATOM 3614 O O . LEU B 1 145 ? -2.221 -20.031 -23.078 1 98.19 145 LEU B O 1
ATOM 3618 N N . VAL B 1 146 ? -0.416 -21.141 -22.203 1 98.44 146 VAL B N 1
ATOM 3619 C CA . VAL B 1 146 ? 0.539 -20.203 -22.781 1 98.44 146 VAL B CA 1
ATOM 3620 C C . VAL B 1 146 ? 1.622 -20.969 -23.547 1 98.44 146 VAL B C 1
ATOM 3622 O O . VAL B 1 146 ? 2.209 -21.922 -23.016 1 98.44 146 VAL B O 1
ATOM 3625 N N . VAL B 1 147 ? 1.871 -20.594 -24.781 1 98.62 147 VAL B N 1
ATOM 3626 C CA . VAL B 1 147 ? 3.059 -21.062 -25.484 1 98.62 147 VAL B CA 1
ATOM 3627 C C . VAL B 1 147 ? 4.242 -20.141 -25.172 1 98.62 147 VAL B C 1
ATOM 3629 O O . VAL B 1 147 ? 4.188 -18.938 -25.438 1 98.62 147 VAL B O 1
ATOM 3632 N N . VAL B 1 148 ? 5.242 -20.703 -24.531 1 98.44 148 VAL B N 1
ATOM 3633 C CA . VAL B 1 148 ? 6.508 -20.016 -24.328 1 98.44 148 VAL B CA 1
ATOM 3634 C C . VAL B 1 148 ? 7.43 -20.25 -25.516 1 98.44 148 VAL B C 1
ATOM 3636 O O . VAL B 1 148 ? 8 -21.328 -25.672 1 98.44 148 VAL B O 1
ATOM 3639 N N . LYS B 1 149 ? 7.613 -19.266 -26.312 1 98.19 149 LYS B N 1
ATOM 3640 C CA . LYS B 1 149 ? 8.344 -19.422 -27.578 1 98.19 149 LYS B CA 1
ATOM 3641 C C . LYS B 1 149 ? 9.852 -19.344 -27.344 1 98.19 149 LYS B C 1
ATOM 3643 O O . LYS B 1 149 ? 10.609 -20.078 -27.984 1 98.19 149 LYS B O 1
ATOM 3648 N N . ASP B 1 150 ? 10.219 -18.438 -26.609 1 97.69 150 ASP B N 1
ATOM 3649 C CA . ASP B 1 150 ? 11.578 -18.234 -26.109 1 97.69 150 ASP B CA 1
ATOM 3650 C C . ASP B 1 150 ? 11.555 -17.594 -24.719 1 97.69 150 ASP B C 1
ATOM 3652 O O . ASP B 1 150 ? 10.523 -17.578 -24.062 1 97.69 150 ASP B O 1
ATOM 3656 N N . TYR B 1 151 ? 12.641 -17.141 -24.234 1 97.19 151 TYR B N 1
ATOM 3657 C CA . TYR B 1 151 ? 12.711 -16.672 -22.859 1 97.19 151 TYR B CA 1
ATOM 3658 C C . TYR B 1 151 ? 12.023 -15.312 -22.719 1 97.19 151 TYR B C 1
ATOM 3660 O O . TYR B 1 151 ? 11.836 -14.82 -21.594 1 97.19 151 TYR B O 1
ATOM 3668 N N . GLU B 1 152 ? 11.555 -14.703 -23.828 1 96.12 152 GLU B N 1
ATOM 3669 C CA . GLU B 1 152 ? 11.016 -13.344 -23.781 1 96.12 152 GLU B CA 1
ATOM 3670 C C . GLU B 1 152 ? 9.633 -13.266 -24.422 1 96.12 152 GLU B C 1
ATOM 3672 O O . GLU B 1 152 ? 8.914 -12.281 -24.25 1 96.12 152 GLU B O 1
ATOM 3677 N N . THR B 1 153 ? 9.281 -14.273 -25.109 1 96.62 153 THR B N 1
ATOM 3678 C CA . THR B 1 153 ? 8.094 -14.18 -25.953 1 96.62 153 THR B CA 1
ATOM 3679 C C . THR B 1 153 ? 7.066 -15.234 -25.562 1 96.62 153 THR B C 1
ATOM 3681 O O . THR B 1 153 ? 7.383 -16.422 -25.5 1 96.62 153 THR B O 1
ATOM 3684 N N . TYR B 1 154 ? 5.812 -14.742 -25.359 1 96.5 154 TYR B N 1
ATOM 3685 C CA . TYR B 1 154 ? 4.715 -15.602 -24.922 1 96.5 154 TYR B CA 1
ATOM 3686 C C . TYR B 1 154 ? 3.516 -15.461 -25.844 1 96.5 154 TYR B C 1
ATOM 3688 O O . TYR B 1 154 ? 3.244 -14.367 -26.359 1 96.5 154 TYR B O 1
ATOM 3696 N N . GLU B 1 155 ? 2.84 -16.5 -26.078 1 97.38 155 GLU B N 1
ATOM 3697 C CA . GLU B 1 155 ? 1.552 -16.516 -26.766 1 97.38 155 GLU B CA 1
ATOM 3698 C C . GLU B 1 155 ? 0.461 -17.109 -25.891 1 97.38 155 GLU B C 1
ATOM 3700 O O . GLU B 1 155 ? 0.439 -18.328 -25.672 1 97.38 155 GLU B O 1
ATOM 3705 N N . VAL B 1 156 ? -0.396 -16.281 -25.438 1 97.19 156 VAL B N 1
ATOM 3706 C CA . VAL B 1 156 ? -1.519 -16.734 -24.641 1 97.19 156 VAL B CA 1
ATOM 3707 C C . VAL B 1 156 ? -2.6 -17.328 -25.547 1 97.19 156 VAL B C 1
ATOM 3709 O O . VAL B 1 156 ? -3.207 -16.609 -26.328 1 97.19 156 VAL B O 1
ATOM 3712 N N . LEU B 1 157 ? -2.871 -18.594 -25.391 1 97.5 157 LEU B N 1
ATOM 3713 C CA . LEU B 1 157 ? -3.869 -19.266 -26.219 1 97.5 157 LEU B CA 1
ATOM 3714 C C . LEU B 1 157 ? -5.273 -19.031 -25.672 1 97.5 157 LEU B C 1
ATOM 3716 O O . LEU B 1 157 ? -6.234 -18.922 -26.453 1 97.5 157 LEU B O 1
ATOM 3720 N N . GLY B 1 158 ? -5.391 -19 -24.406 1 96.25 158 GLY B N 1
ATOM 3721 C CA . GLY B 1 158 ? -6.641 -18.781 -23.703 1 96.25 158 GLY B CA 1
ATOM 3722 C C . GLY B 1 158 ? -6.457 -18.656 -22.203 1 96.25 158 GLY B C 1
ATOM 3723 O O . GLY B 1 158 ? -5.422 -19.047 -21.656 1 96.25 158 GLY B O 1
ATOM 3724 N N . GLN B 1 159 ? -7.43 -18.062 -21.547 1 95.81 159 GLN B N 1
ATOM 3725 C CA . GLN B 1 159 ? -7.398 -17.859 -20.094 1 95.81 159 GLN B CA 1
ATOM 3726 C C . GLN B 1 159 ? -8.805 -17.828 -19.516 1 95.81 159 GLN B C 1
ATOM 3728 O O . GLN B 1 159 ? -9.789 -17.844 -20.266 1 95.81 159 GLN B O 1
ATOM 3733 N N . THR B 1 160 ? -8.82 -17.875 -18.234 1 93.88 160 THR B N 1
ATOM 3734 C CA . THR B 1 160 ? -10.109 -17.875 -17.547 1 93.88 160 THR B CA 1
ATOM 3735 C C . THR B 1 160 ? -10.836 -16.547 -17.75 1 93.88 160 THR B C 1
ATOM 3737 O O . THR B 1 160 ? -10.227 -15.477 -17.672 1 93.88 160 THR B O 1
ATOM 3740 N N . ARG B 1 161 ? -12.07 -16.594 -17.938 1 89.25 161 ARG B N 1
ATOM 3741 C CA . ARG B 1 161 ? -12.906 -15.43 -18.203 1 89.25 161 ARG B CA 1
ATOM 3742 C C . ARG B 1 161 ? -13.562 -14.922 -16.922 1 89.25 161 ARG B C 1
ATOM 3744 O O . ARG B 1 161 ? -13.898 -13.742 -16.812 1 89.25 161 ARG B O 1
ATOM 3751 N N . ASP B 1 162 ? -13.781 -15.727 -16.047 1 90.06 162 ASP B N 1
ATOM 3752 C CA . ASP B 1 162 ? -14.453 -15.445 -14.789 1 90.06 162 ASP B CA 1
ATOM 3753 C C . ASP B 1 162 ? -13.68 -16.031 -13.609 1 90.06 162 ASP B C 1
ATOM 3755 O O . ASP B 1 162 ? -12.555 -15.609 -13.328 1 90.06 162 ASP B O 1
ATOM 3759 N N . ASP B 1 163 ? -14.219 -17.219 -13.078 1 90.5 163 ASP B N 1
ATOM 3760 C CA . ASP B 1 163 ? -13.547 -17.844 -11.938 1 90.5 163 ASP B CA 1
ATOM 3761 C C . ASP B 1 163 ? -12.438 -18.781 -12.406 1 90.5 163 ASP B C 1
ATOM 3763 O O . ASP B 1 163 ? -12.664 -19.641 -13.258 1 90.5 163 ASP B O 1
ATOM 3767 N N . ALA B 1 164 ? -11.266 -18.562 -11.828 1 94.94 164 ALA B N 1
ATOM 3768 C CA . ALA B 1 164 ? -10.164 -19.5 -12.078 1 94.94 164 ALA B CA 1
ATOM 3769 C C . ALA B 1 164 ? -10.336 -20.781 -11.281 1 94.94 164 ALA B C 1
ATOM 3771 O O . ALA B 1 164 ? -11.188 -20.859 -10.398 1 94.94 164 ALA B O 1
ATOM 3772 N N . ALA B 1 165 ? -9.57 -21.797 -11.688 1 96.31 165 ALA B N 1
ATOM 3773 C CA . ALA B 1 165 ? -9.641 -23.078 -11.023 1 96.31 165 ALA B CA 1
ATOM 3774 C C . ALA B 1 165 ? -9.359 -22.953 -9.523 1 96.31 165 ALA B C 1
ATOM 3776 O O . ALA B 1 165 ? -10.078 -23.516 -8.695 1 96.31 165 ALA B O 1
ATOM 3777 N N . GLY B 1 166 ? -8.305 -22.188 -9.195 1 95.31 166 GLY B N 1
ATOM 3778 C CA . GLY B 1 166 ? -7.953 -22 -7.797 1 95.31 166 GLY B CA 1
ATOM 3779 C C . GLY B 1 166 ? -9.062 -21.359 -6.98 1 95.31 166 GLY B C 1
ATOM 3780 O O . GLY B 1 166 ? -9.32 -21.766 -5.848 1 95.31 166 GLY B O 1
ATOM 3781 N N . GLU B 1 167 ? -9.695 -20.406 -7.5 1 94.44 167 GLU B N 1
ATOM 3782 C CA . GLU B 1 167 ? -10.82 -19.75 -6.84 1 94.44 167 GLU B CA 1
ATOM 3783 C C . GLU B 1 167 ? -11.977 -20.719 -6.629 1 94.44 167 GLU B C 1
ATOM 3785 O O . GLU B 1 167 ? -12.648 -20.672 -5.594 1 94.44 167 GLU B O 1
ATOM 3790 N N . ALA B 1 168 ? -12.234 -21.531 -7.598 1 96.56 168 ALA B N 1
ATOM 3791 C CA . ALA B 1 168 ? -13.281 -22.547 -7.484 1 96.56 168 ALA B CA 1
ATOM 3792 C C . ALA B 1 168 ? -12.977 -23.516 -6.348 1 96.56 168 ALA B C 1
ATOM 3794 O O . ALA B 1 168 ? -13.859 -23.844 -5.551 1 96.56 168 ALA B O 1
ATOM 3795 N N . PHE B 1 169 ? -11.75 -23.953 -6.281 1 96.94 169 PHE B N 1
ATOM 3796 C CA . PHE B 1 169 ? -11.336 -24.828 -5.195 1 96.94 169 PHE B CA 1
ATOM 3797 C C . PHE B 1 169 ? -11.578 -24.172 -3.844 1 96.94 169 PHE B C 1
ATOM 3799 O O . PHE B 1 169 ? -12.133 -24.797 -2.936 1 96.94 169 PHE B O 1
ATOM 3806 N N . ASP B 1 170 ? -11.18 -22.922 -3.715 1 94.94 170 ASP B N 1
ATOM 3807 C CA . ASP B 1 170 ? -11.312 -22.203 -2.451 1 94.94 170 ASP B CA 1
ATOM 3808 C C . ASP B 1 170 ? -12.773 -22.047 -2.061 1 94.94 170 ASP B C 1
ATOM 3810 O O . ASP B 1 170 ? -13.141 -22.234 -0.899 1 94.94 170 ASP B O 1
ATOM 3814 N N . LYS B 1 171 ? -13.641 -21.688 -2.977 1 94.94 171 LYS B N 1
ATOM 3815 C CA . LYS B 1 171 ? -15.062 -21.453 -2.711 1 94.94 171 LYS B CA 1
ATOM 3816 C C . LYS B 1 171 ? -15.742 -22.734 -2.256 1 94.94 171 LYS B C 1
ATOM 3818 O O . LYS B 1 171 ? -16.5 -22.734 -1.279 1 94.94 171 LYS B O 1
ATOM 3823 N N . ILE B 1 172 ? -15.523 -23.781 -2.941 1 97.12 172 ILE B N 1
ATOM 3824 C CA . ILE B 1 172 ? -16.203 -25.031 -2.633 1 97.12 172 ILE B CA 1
ATOM 3825 C C . ILE B 1 172 ? -15.711 -25.562 -1.284 1 97.12 172 ILE B C 1
ATOM 3827 O O . ILE B 1 172 ? -16.516 -26.047 -0.477 1 97.12 172 ILE B O 1
ATOM 3831 N N . ALA B 1 173 ? -14.359 -25.438 -1.085 1 96.75 173 ALA B N 1
ATOM 3832 C CA . ALA B 1 173 ? -13.836 -25.828 0.222 1 96.75 173 ALA B CA 1
ATOM 3833 C C . ALA B 1 173 ? -14.531 -25.062 1.343 1 96.75 173 ALA B C 1
ATOM 3835 O O . ALA B 1 173 ? -14.961 -25.656 2.336 1 96.75 173 ALA B O 1
ATOM 3836 N N . ARG B 1 174 ? -14.664 -23.797 1.202 1 94.5 174 ARG B N 1
ATOM 3837 C CA . ARG B 1 174 ? -15.289 -22.938 2.205 1 94.5 174 ARG B CA 1
ATOM 3838 C C . ARG B 1 174 ? -16.734 -23.344 2.453 1 94.5 174 ARG B C 1
ATOM 3840 O O . ARG B 1 174 ? -17.172 -23.453 3.604 1 94.5 174 ARG B O 1
ATOM 3847 N N . VAL B 1 175 ? -17.469 -23.625 1.433 1 95 175 VAL B N 1
ATOM 3848 C CA . VAL B 1 175 ? -18.891 -23.984 1.53 1 95 175 VAL B CA 1
ATOM 3849 C C . VAL B 1 175 ? -19.031 -25.344 2.225 1 95 175 VAL B C 1
ATOM 3851 O O . VAL B 1 175 ? -19.984 -25.562 2.959 1 95 175 VAL B O 1
ATOM 3854 N N . MET B 1 176 ? -18.094 -26.172 2.023 1 96 176 MET B N 1
ATOM 3855 C CA . MET B 1 176 ? -18.125 -27.516 2.627 1 96 176 MET B CA 1
ATOM 3856 C C . MET B 1 176 ? -17.609 -27.469 4.062 1 96 176 MET B C 1
ATOM 3858 O O . MET B 1 176 ? -17.594 -28.484 4.758 1 96 176 MET B O 1
ATOM 3862 N N . GLY B 1 177 ? -17.094 -26.266 4.492 1 94.56 177 GLY B N 1
ATOM 3863 C CA . GLY B 1 177 ? -16.734 -26.078 5.887 1 94.56 177 GLY B CA 1
ATOM 3864 C C . GLY B 1 177 ? -15.258 -26.297 6.152 1 94.56 177 GLY B C 1
ATOM 3865 O O . GLY B 1 177 ? -14.844 -26.469 7.305 1 94.56 177 GLY B O 1
ATOM 3866 N N . TYR B 1 178 ? -14.445 -26.328 5.129 1 95.69 178 TYR B N 1
ATOM 3867 C CA . TYR B 1 178 ? -13.016 -26.562 5.285 1 95.69 178 TYR B CA 1
ATOM 3868 C C . TYR B 1 178 ? -12.234 -25.266 5.262 1 95.69 178 TYR B C 1
ATOM 3870 O O . TYR B 1 178 ? -12.68 -24.281 4.668 1 95.69 178 TYR B O 1
ATOM 3878 N N . PRO B 1 179 ? -11.07 -25.266 5.863 1 93.69 179 PRO B N 1
ATOM 3879 C CA . PRO B 1 179 ? -10.32 -24.016 5.988 1 93.69 179 PRO B CA 1
ATOM 3880 C C . PRO B 1 179 ? -9.531 -23.672 4.727 1 93.69 179 PRO B C 1
ATOM 3882 O O . PRO B 1 179 ? -9.312 -24.531 3.873 1 93.69 179 PRO B O 1
ATOM 3885 N N . TYR B 1 180 ? -9.102 -22.438 4.512 1 93 180 TYR B N 1
ATOM 3886 C CA . TYR B 1 180 ? -8.188 -21.938 3.496 1 93 180 TYR B CA 1
ATOM 3887 C C . TYR B 1 180 ? -6.773 -22.453 3.742 1 93 180 TYR B C 1
ATOM 3889 O O . TYR B 1 180 ? -6.328 -22.547 4.891 1 93 180 TYR B O 1
ATOM 3897 N N . PRO B 1 181 ? -6.074 -22.719 2.732 1 93.19 181 PRO B N 1
ATOM 3898 C CA . PRO B 1 181 ? -6.461 -22.719 1.318 1 93.19 181 PRO B CA 1
ATOM 3899 C C . PRO B 1 181 ? -7.297 -23.938 0.932 1 93.19 181 PRO B C 1
ATOM 3901 O O . PRO B 1 181 ? -7.066 -25.031 1.445 1 93.19 181 PRO B O 1
ATOM 3904 N N . GLY B 1 182 ? -8.148 -23.828 0.051 1 95 182 GLY B N 1
ATOM 3905 C CA . GLY B 1 182 ? -9.141 -24.828 -0.27 1 95 182 GLY B CA 1
ATOM 3906 C C . GLY B 1 182 ? -8.586 -25.984 -1.087 1 95 182 GLY B C 1
ATOM 3907 O O . GLY B 1 182 ? -9.055 -27.125 -0.97 1 95 182 GLY B O 1
ATOM 3908 N N . GLY B 1 183 ? -7.582 -25.766 -1.928 1 94.81 183 GLY B N 1
ATOM 3909 C CA . GLY B 1 183 ? -7.02 -26.781 -2.811 1 94.81 183 GLY B CA 1
ATOM 3910 C C . GLY B 1 183 ? -6.598 -28.047 -2.084 1 94.81 183 GLY B C 1
ATOM 3911 O O . GLY B 1 183 ? -7.148 -29.109 -2.324 1 94.81 183 GLY B O 1
ATOM 3912 N N . PRO B 1 184 ? -5.723 -27.828 -1.109 1 94.38 184 PRO B N 1
ATOM 3913 C CA . PRO B 1 184 ? -5.254 -28.984 -0.347 1 94.38 184 PRO B CA 1
ATOM 3914 C C . PRO B 1 184 ? -6.379 -29.703 0.401 1 94.38 184 PRO B C 1
ATOM 3916 O O . PRO B 1 184 ? -6.367 -30.922 0.521 1 94.38 184 PRO B O 1
ATOM 3919 N N . GLN B 1 185 ? -7.383 -29 0.854 1 96.06 185 GLN B N 1
ATOM 3920 C CA . GLN B 1 185 ? -8.492 -29.578 1.597 1 96.06 185 GLN B CA 1
ATOM 3921 C C . GLN B 1 185 ? -9.359 -30.453 0.692 1 96.06 185 GLN B C 1
ATOM 3923 O O . GLN B 1 185 ? -9.719 -31.578 1.057 1 96.06 185 GLN B O 1
ATOM 3928 N N . ILE B 1 186 ? -9.68 -29.969 -0.438 1 97.75 186 ILE B N 1
ATOM 3929 C CA . ILE B 1 186 ? -10.508 -30.703 -1.388 1 97.75 186 ILE B CA 1
ATOM 3930 C C . ILE B 1 186 ? -9.781 -31.953 -1.844 1 97.75 186 ILE B C 1
ATOM 3932 O O . ILE B 1 186 ? -10.398 -33.031 -1.983 1 97.75 186 ILE B O 1
ATOM 3936 N N . GLU B 1 187 ? -8.5 -31.797 -2.121 1 97.31 187 GLU B N 1
ATOM 3937 C CA . GLU B 1 187 ? -7.688 -32.938 -2.516 1 97.31 187 GLU B CA 1
ATOM 3938 C C . GLU B 1 187 ? -7.707 -34.031 -1.439 1 97.31 187 GLU B C 1
ATOM 3940 O O . GLU B 1 187 ? -7.875 -35.219 -1.743 1 97.31 187 GLU B O 1
ATOM 3945 N N . LYS B 1 188 ? -7.551 -33.594 -0.219 1 97.19 188 LYS B N 1
ATOM 3946 C CA . LYS B 1 188 ? -7.527 -34.531 0.915 1 97.19 188 LYS B CA 1
ATOM 3947 C C . LYS B 1 188 ? -8.875 -35.219 1.087 1 97.19 188 LYS B C 1
ATOM 3949 O O . LYS B 1 188 ? -8.938 -36.438 1.21 1 97.19 188 LYS B O 1
ATOM 3954 N N . VAL B 1 189 ? -9.961 -34.531 1.097 1 97.12 189 VAL B N 1
ATOM 3955 C CA . VAL B 1 189 ? -11.305 -35.031 1.293 1 97.12 189 VAL B CA 1
ATOM 3956 C C . VAL B 1 189 ? -11.68 -35.969 0.13 1 97.12 189 VAL B C 1
ATOM 3958 O O . VAL B 1 189 ? -12.305 -37 0.33 1 97.12 189 VAL B O 1
ATOM 3961 N N . GLY B 1 190 ? -11.312 -35.594 -1.064 1 97.56 190 GLY B N 1
ATOM 3962 C CA . GLY B 1 190 ? -11.688 -36.312 -2.271 1 97.56 190 GLY B CA 1
ATOM 3963 C C . GLY B 1 190 ? -10.867 -37.562 -2.498 1 97.56 190 GLY B C 1
ATOM 3964 O O . GLY B 1 190 ? -11.18 -38.344 -3.379 1 97.56 190 GLY B O 1
ATOM 3965 N N . ALA B 1 191 ? -9.805 -37.75 -1.701 1 96 191 ALA B N 1
ATOM 3966 C CA . ALA B 1 191 ? -8.852 -38.844 -1.905 1 96 191 ALA B CA 1
ATOM 3967 C C . ALA B 1 191 ? -9.547 -40.188 -1.818 1 96 191 ALA B C 1
ATOM 3969 O O . ALA B 1 191 ? -9.148 -41.156 -2.498 1 96 191 ALA B O 1
ATOM 3970 N N . THR B 1 192 ? -10.625 -40.312 -1.031 1 96 192 THR B N 1
ATOM 3971 C CA . THR B 1 192 ? -11.297 -41.594 -0.826 1 96 192 THR B CA 1
ATOM 3972 C C . THR B 1 192 ? -12.648 -41.625 -1.525 1 96 192 THR B C 1
ATOM 3974 O O . THR B 1 192 ? -13.43 -42.562 -1.359 1 96 192 THR B O 1
ATOM 3977 N N . GLY B 1 193 ? -12.922 -40.594 -2.166 1 97.69 193 GLY B N 1
ATOM 3978 C CA . GLY B 1 193 ? -14.211 -40.5 -2.83 1 97.69 193 GLY B CA 1
ATOM 3979 C C . GLY B 1 193 ? -14.211 -41.094 -4.227 1 97.69 193 GLY B C 1
ATOM 3980 O O . GLY B 1 193 ? -13.148 -41.375 -4.785 1 97.69 193 GLY B O 1
ATOM 3981 N N . ASN B 1 194 ? -15.43 -41.344 -4.734 1 98 194 ASN B N 1
ATOM 3982 C CA . ASN B 1 194 ? -15.633 -41.75 -6.113 1 98 194 ASN B CA 1
ATOM 3983 C C . ASN B 1 194 ? -15.75 -40.562 -7.062 1 98 194 ASN B C 1
ATOM 3985 O O . ASN B 1 194 ? -16.734 -39.844 -7.031 1 98 194 ASN B O 1
ATOM 3989 N N . PRO B 1 195 ? -14.727 -40.344 -7.941 1 97.62 195 PRO B N 1
ATOM 3990 C CA . PRO B 1 195 ? -14.734 -39.188 -8.82 1 97.62 195 PRO B CA 1
ATOM 3991 C C . PRO B 1 195 ? -15.844 -39.25 -9.867 1 97.62 195 PRO B C 1
ATOM 3993 O O . PRO B 1 195 ? -16.094 -38.25 -10.555 1 97.62 195 PRO B O 1
ATOM 3996 N N . LYS B 1 196 ? -16.562 -40.375 -9.961 1 97.5 196 LYS B N 1
ATOM 3997 C CA . LYS B 1 196 ? -17.625 -40.531 -10.938 1 97.5 196 LYS B CA 1
ATOM 3998 C C . LYS B 1 196 ? -19 -40.531 -10.258 1 97.5 196 LYS B C 1
ATOM 4000 O O . LYS B 1 196 ? -20.016 -40.781 -10.906 1 97.5 196 LYS B O 1
ATOM 4005 N N . ALA B 1 197 ? -19.062 -40.281 -9 1 97.38 197 ALA B N 1
ATOM 4006 C CA . ALA B 1 197 ? -20.312 -40.375 -8.234 1 97.38 197 ALA B CA 1
ATOM 4007 C C . ALA B 1 197 ? -21.312 -39.312 -8.695 1 97.38 197 ALA B C 1
ATOM 4009 O O . ALA B 1 197 ? -22.516 -39.562 -8.703 1 97.38 197 ALA B O 1
ATOM 4010 N N . ILE B 1 198 ? -20.844 -38.156 -8.93 1 97.25 198 ILE B N 1
ATOM 4011 C CA . ILE B 1 198 ? -21.703 -37.062 -9.352 1 97.25 198 ILE B CA 1
ATOM 4012 C C . ILE B 1 198 ? -21.219 -36.5 -10.688 1 97.25 198 ILE B C 1
ATOM 4014 O O . ILE B 1 198 ? -20.016 -36.219 -10.852 1 97.25 198 ILE B O 1
ATOM 4018 N N . ASP B 1 199 ? -22.047 -36.312 -11.641 1 96.62 199 ASP B N 1
ATOM 4019 C CA . ASP B 1 199 ? -21.703 -35.812 -12.961 1 96.62 199 ASP B CA 1
ATOM 4020 C C . ASP B 1 199 ? -21.828 -34.281 -13.016 1 96.62 199 ASP B C 1
ATOM 4022 O O . ASP B 1 199 ? -22.812 -33.75 -13.547 1 96.62 199 ASP B O 1
ATOM 4026 N N . PHE B 1 200 ? -20.812 -33.625 -12.586 1 97.31 200 PHE B N 1
ATOM 4027 C CA . PHE B 1 200 ? -20.828 -32.188 -12.609 1 97.31 200 PHE B CA 1
ATOM 4028 C C . PHE B 1 200 ? -20.547 -31.656 -14.008 1 97.31 200 PHE B C 1
ATOM 4030 O O . PHE B 1 200 ? -19.812 -32.281 -14.773 1 97.31 200 PHE B O 1
ATOM 4037 N N . PRO B 1 201 ? -21 -30.484 -14.328 1 95.75 201 PRO B N 1
ATOM 4038 C CA . PRO B 1 201 ? -20.844 -29.938 -15.68 1 95.75 201 PRO B CA 1
ATOM 4039 C C . PRO B 1 201 ? -19.422 -29.469 -15.969 1 95.75 201 PRO B C 1
ATOM 4041 O O . PRO B 1 201 ? -18.703 -29.078 -15.055 1 95.75 201 PRO B O 1
ATOM 4044 N N . LYS B 1 202 ? -19.016 -29.531 -17.25 1 93.56 202 LYS B N 1
ATOM 4045 C CA . LYS B 1 202 ? -17.766 -29 -17.797 1 93.56 202 LYS B CA 1
ATOM 4046 C C . LYS B 1 202 ? -18.031 -27.969 -18.875 1 93.56 202 LYS B C 1
ATOM 4048 O O . LYS B 1 202 ? -18.688 -28.25 -19.875 1 93.56 202 LYS B O 1
ATOM 4053 N N . ALA B 1 203 ? -17.516 -26.812 -18.672 1 86.19 203 ALA B N 1
ATOM 4054 C CA . ALA B 1 203 ? -17.859 -25.688 -19.547 1 86.19 203 ALA B CA 1
ATOM 4055 C C . ALA B 1 203 ? -16.812 -25.531 -20.656 1 86.19 203 ALA B C 1
ATOM 4057 O O . ALA B 1 203 ? -15.68 -26 -20.516 1 86.19 203 ALA B O 1
ATOM 4058 N N . LEU B 1 204 ? -17.266 -24.938 -21.844 1 87.88 204 LEU B N 1
ATOM 4059 C CA . LEU B 1 204 ? -16.438 -24.422 -22.938 1 87.88 204 LEU B CA 1
ATOM 4060 C C . LEU B 1 204 ? -15.617 -25.547 -23.562 1 87.88 204 LEU B C 1
ATOM 4062 O O . LEU B 1 204 ? -14.406 -25.406 -23.766 1 87.88 204 LEU B O 1
ATOM 4066 N N . GLN B 1 205 ? -16.234 -26.609 -23.844 1 86.56 205 GLN B N 1
ATOM 4067 C CA . GLN B 1 205 ? -15.539 -27.812 -24.312 1 86.56 205 GLN B CA 1
ATOM 4068 C C . GLN B 1 205 ? -15.461 -27.844 -25.828 1 86.56 205 GLN B C 1
ATOM 4070 O O . GLN B 1 205 ? -15 -28.828 -26.422 1 86.56 205 GLN B O 1
ATOM 4075 N N . GLU B 1 206 ? -15.852 -26.781 -26.406 1 88.62 206 GLU B N 1
ATOM 4076 C CA . GLU B 1 206 ? -15.828 -26.75 -27.875 1 88.62 206 GLU B CA 1
ATOM 4077 C C . GLU B 1 206 ? -14.398 -26.844 -28.391 1 88.62 206 GLU B C 1
ATOM 4079 O O . GLU B 1 206 ? -13.477 -26.25 -27.828 1 88.62 206 GLU B O 1
ATOM 4084 N N . LYS B 1 207 ? -14.281 -27.484 -29.547 1 89.81 207 LYS B N 1
ATOM 4085 C CA . LYS B 1 207 ? -12.969 -27.656 -30.156 1 89.81 207 LYS B CA 1
ATOM 4086 C C . LYS B 1 207 ? -12.32 -26.312 -30.484 1 89.81 207 LYS B C 1
ATOM 4088 O O . LYS B 1 207 ? -12.984 -25.422 -31 1 89.81 207 LYS B O 1
ATOM 4093 N N . GLY B 1 208 ? -11.109 -26.203 -30.078 1 91.31 208 GLY B N 1
ATOM 4094 C CA . GLY B 1 208 ? -10.359 -25 -30.406 1 91.31 208 GLY B CA 1
ATOM 4095 C C . GLY B 1 208 ? -10.555 -23.891 -29.406 1 91.31 208 GLY B C 1
ATOM 4096 O O . GLY B 1 208 ? -9.891 -22.844 -29.484 1 91.31 208 GLY B O 1
ATOM 4097 N N . ASN B 1 209 ? -11.438 -24.062 -28.531 1 94.81 209 ASN B N 1
ATOM 4098 C CA . ASN B 1 209 ? -11.656 -23.078 -27.5 1 94.81 209 ASN B CA 1
ATOM 4099 C C . ASN B 1 209 ? -10.75 -23.312 -26.281 1 94.81 209 ASN B C 1
ATOM 4101 O O . ASN B 1 209 ? -10.961 -24.25 -25.531 1 94.81 209 ASN B O 1
ATOM 4105 N N . PHE B 1 210 ? -9.836 -22.453 -26.047 1 96.81 210 PHE B N 1
ATOM 4106 C CA . PHE B 1 210 ? -8.859 -22.672 -24.984 1 96.81 210 PHE B CA 1
ATOM 4107 C C . PHE B 1 210 ? -9.156 -21.781 -23.797 1 96.81 210 PHE B C 1
ATOM 4109 O O . PHE B 1 210 ? -8.328 -21.672 -22.875 1 96.81 210 PHE B O 1
ATOM 4116 N N . GLU B 1 211 ? -10.32 -21.141 -23.812 1 96.44 211 GLU B N 1
ATOM 4117 C CA . GLU B 1 211 ? -10.766 -20.375 -22.656 1 96.44 211 GLU B CA 1
ATOM 4118 C C . GLU B 1 211 ? -11.281 -21.281 -21.547 1 96.44 211 GLU B C 1
ATOM 4120 O O . GLU B 1 211 ? -11.695 -22.422 -21.797 1 96.44 211 GLU B O 1
ATOM 4125 N N . PHE B 1 212 ? -11.242 -20.766 -20.344 1 96.81 212 PHE B N 1
ATOM 4126 C CA . PHE B 1 212 ? -11.695 -21.516 -19.188 1 96.81 212 PHE B CA 1
ATOM 4127 C C . PHE B 1 212 ? -12.82 -20.797 -18.469 1 96.81 212 PHE B C 1
ATOM 4129 O O . PHE B 1 212 ? -12.875 -19.562 -18.469 1 96.81 212 PHE B O 1
ATOM 4136 N N . SER B 1 213 ? -13.75 -21.484 -17.922 1 95.69 213 SER B N 1
ATOM 4137 C CA . SER B 1 213 ? -14.781 -20.984 -17.016 1 95.69 213 SER B CA 1
ATOM 4138 C C . SER B 1 213 ? -15.195 -22.062 -16.016 1 95.69 213 SER B C 1
ATOM 4140 O O . SER B 1 213 ? -15.578 -23.172 -16.391 1 95.69 213 SER B O 1
ATOM 4142 N N . PHE B 1 214 ? -15.109 -21.719 -14.727 1 96.25 214 PHE B N 1
ATOM 4143 C CA . PHE B 1 214 ? -15.477 -22.703 -13.719 1 96.25 214 PHE B CA 1
ATOM 4144 C C . PHE B 1 214 ? -16.625 -22.203 -12.852 1 96.25 214 PHE B C 1
ATOM 4146 O O . PHE B 1 214 ? -16.922 -22.781 -11.812 1 96.25 214 PHE B O 1
ATOM 4153 N N . SER B 1 215 ? -17.188 -21.031 -13.242 1 95 215 SER B N 1
ATOM 4154 C CA . SER B 1 215 ? -18.312 -20.453 -12.5 1 95 215 SER B CA 1
ATOM 4155 C C . SER B 1 215 ? -19.516 -21.375 -12.508 1 95 215 SER B C 1
ATOM 4157 O O . SER B 1 215 ? -20.188 -21.547 -11.484 1 95 215 SER B O 1
ATOM 4159 N N . GLY B 1 216 ? -19.828 -21.906 -13.711 1 94.88 216 GLY B N 1
ATOM 4160 C CA . GLY B 1 216 ? -20.938 -22.859 -13.812 1 94.88 216 GLY B CA 1
ATOM 4161 C C . GLY B 1 216 ? -20.75 -24.078 -12.938 1 94.88 216 GLY B C 1
ATOM 4162 O O . GLY B 1 216 ? -21.703 -24.578 -12.336 1 94.88 216 GLY B O 1
ATOM 4163 N N . LEU B 1 217 ? -19.578 -24.641 -12.93 1 96.62 217 LEU B N 1
ATOM 4164 C CA . LEU B 1 217 ? -19.25 -25.766 -12.078 1 96.62 217 LEU B CA 1
ATOM 4165 C C . LEU B 1 217 ? -19.453 -25.422 -10.609 1 96.62 217 LEU B C 1
ATOM 4167 O O . LEU B 1 217 ? -20.031 -26.219 -9.859 1 96.62 217 LEU B O 1
ATOM 4171 N N . LYS B 1 218 ? -18.922 -24.234 -10.117 1 96 218 LYS B N 1
ATOM 4172 C CA . LYS B 1 218 ? -19.109 -23.766 -8.75 1 96 218 LYS B CA 1
ATOM 4173 C C . LYS B 1 218 ? -20.594 -23.734 -8.375 1 96 218 LYS B C 1
ATOM 4175 O O . LYS B 1 218 ? -20.984 -24.25 -7.32 1 96 218 LYS B O 1
ATOM 4180 N N . SER B 1 219 ? -21.359 -23.219 -9.289 1 96.62 219 SER B N 1
ATOM 4181 C CA . SER B 1 219 ? -22.797 -23.125 -9.062 1 96.62 219 SER B CA 1
ATOM 4182 C C . SER B 1 219 ? -23.453 -24.5 -8.961 1 96.62 219 SER B C 1
ATOM 4184 O O . SER B 1 219 ? -24.328 -24.719 -8.117 1 96.62 219 SER B O 1
ATOM 4186 N N . ALA B 1 220 ? -23.125 -25.344 -9.805 1 97.69 220 ALA B N 1
ATOM 4187 C CA . ALA B 1 220 ? -23.672 -26.703 -9.82 1 97.69 220 ALA B CA 1
ATOM 4188 C C . ALA B 1 220 ? -23.406 -27.422 -8.508 1 97.69 220 ALA B C 1
ATOM 4190 O O . ALA B 1 220 ? -24.266 -28.125 -7.98 1 97.69 220 ALA B O 1
ATOM 4191 N N . VAL B 1 221 ? -22.203 -27.297 -7.992 1 97.88 221 VAL B N 1
ATOM 4192 C CA . VAL B 1 221 ? -21.828 -27.922 -6.727 1 97.88 221 VAL B CA 1
ATOM 4193 C C . VAL B 1 221 ? -22.641 -27.312 -5.59 1 97.88 221 VAL B C 1
ATOM 4195 O O . VAL B 1 221 ? -23.188 -28.016 -4.742 1 97.88 221 VAL B O 1
ATOM 4198 N N . LEU B 1 222 ? -22.719 -25.969 -5.598 1 97.25 222 LEU B N 1
ATOM 4199 C CA . LEU B 1 222 ? -23.484 -25.266 -4.578 1 97.25 222 LEU B CA 1
ATOM 4200 C C . LEU B 1 222 ? -24.938 -25.719 -4.59 1 97.25 222 LEU B C 1
ATOM 4202 O O . LEU B 1 222 ? -25.531 -25.953 -3.533 1 97.25 222 LEU B O 1
ATOM 4206 N N . ASN B 1 223 ? -25.484 -25.812 -5.75 1 97.19 223 ASN B N 1
ATOM 4207 C CA . ASN B 1 223 ? -26.859 -26.266 -5.902 1 97.19 223 ASN B CA 1
ATOM 4208 C C . ASN B 1 223 ? -27.031 -27.703 -5.406 1 97.19 223 ASN B C 1
ATOM 4210 O O . ASN B 1 223 ? -28.047 -28.016 -4.777 1 97.19 223 ASN B O 1
ATOM 4214 N N . TYR B 1 224 ? -26.156 -28.547 -5.719 1 97.56 224 TYR B N 1
ATOM 4215 C CA . TYR B 1 224 ? -26.172 -29.938 -5.27 1 97.56 224 TYR B CA 1
ATOM 4216 C C . TYR B 1 224 ? -26.203 -30.016 -3.748 1 97.56 224 TYR B C 1
ATOM 4218 O O . TYR B 1 224 ? -27.016 -30.734 -3.166 1 97.56 224 TYR B O 1
ATOM 4226 N N . LEU B 1 225 ? -25.312 -29.281 -3.078 1 96.69 225 LEU B N 1
ATOM 4227 C CA . LEU B 1 225 ? -25.203 -29.281 -1.623 1 96.69 225 LEU B CA 1
ATOM 4228 C C . LEU B 1 225 ? -26.453 -28.688 -0.983 1 96.69 225 LEU B C 1
ATOM 4230 O O . LEU B 1 225 ? -26.969 -29.234 0.002 1 96.69 225 LEU B O 1
ATOM 4234 N N . ASN B 1 226 ? -26.953 -27.609 -1.568 1 96 226 ASN B N 1
ATOM 4235 C CA . ASN B 1 226 ? -28.156 -26.969 -1.045 1 96 226 ASN B CA 1
ATOM 4236 C C . ASN B 1 226 ? -29.375 -27.859 -1.175 1 96 226 ASN B C 1
ATOM 4238 O O . ASN B 1 226 ? -30.203 -27.922 -0.266 1 96 226 ASN B O 1
ATOM 4242 N N . SER B 1 227 ? -29.5 -28.469 -2.285 1 96.25 227 SER B N 1
ATOM 4243 C CA . SER B 1 227 ? -30.625 -29.375 -2.521 1 96.25 227 SER B CA 1
ATOM 4244 C C . SER B 1 227 ? -30.609 -30.531 -1.54 1 96.25 227 SER B C 1
ATOM 4246 O O . SER B 1 227 ? -31.656 -30.953 -1.046 1 96.25 227 SER B O 1
ATOM 4248 N N . ALA B 1 228 ? -29.469 -31.125 -1.354 1 94.81 228 ALA B N 1
ATOM 4249 C CA . ALA B 1 228 ? -29.344 -32.219 -0.404 1 94.81 228 ALA B CA 1
ATOM 4250 C C . ALA B 1 228 ? -29.703 -31.781 1.007 1 94.81 228 ALA B C 1
ATOM 4252 O O . ALA B 1 228 ? -30.391 -32.5 1.737 1 94.81 228 ALA B O 1
ATOM 4253 N N . LYS B 1 229 ? -29.25 -30.609 1.438 1 92.69 229 LYS B N 1
ATOM 4254 C CA . LYS B 1 229 ? -29.562 -30.062 2.752 1 92.69 229 LYS B CA 1
ATOM 4255 C C . LYS B 1 229 ? -31.078 -29.859 2.92 1 92.69 229 LYS B C 1
ATOM 4257 O O . LYS B 1 229 ? -31.641 -30.188 3.961 1 92.69 229 LYS B O 1
ATOM 4262 N N . GLN B 1 230 ? -31.656 -29.344 1.902 1 93.62 230 GLN B N 1
ATOM 4263 C CA . GLN B 1 230 ? -33.094 -29.078 1.94 1 93.62 230 GLN B CA 1
ATOM 4264 C C . GLN B 1 230 ? -33.906 -30.375 2.043 1 93.62 230 GLN B C 1
ATOM 4266 O O . GLN B 1 230 ? -34.938 -30.406 2.717 1 93.62 230 GLN B O 1
ATOM 4271 N N . LYS B 1 231 ? -33.469 -31.391 1.393 1 94.81 231 LYS B N 1
ATOM 4272 C CA . LYS B 1 231 ? -34.188 -32.656 1.35 1 94.81 231 LYS B CA 1
ATOM 4273 C C . LYS B 1 231 ? -33.812 -33.531 2.543 1 94.81 231 LYS B C 1
ATOM 4275 O O . LYS B 1 231 ? -34.438 -34.594 2.768 1 94.81 231 LYS B O 1
ATOM 4280 N N . GLY B 1 232 ? -32.75 -33.094 3.264 1 92.38 232 GLY B N 1
ATOM 4281 C CA . GLY B 1 232 ? -32.281 -33.875 4.387 1 92.38 232 GLY B CA 1
ATOM 4282 C C . GLY B 1 232 ? -31.547 -35.125 3.965 1 92.38 232 GLY B C 1
ATOM 4283 O O . GLY B 1 232 ? -31.5 -36.125 4.707 1 92.38 232 GLY B O 1
ATOM 4284 N N . THR B 1 233 ? -31.156 -35.25 2.812 1 92.69 233 THR B N 1
ATOM 4285 C CA . THR B 1 233 ? -30.406 -36.375 2.295 1 92.69 233 THR B CA 1
ATOM 4286 C C . THR B 1 233 ? -28.938 -36.281 2.684 1 92.69 233 THR B C 1
ATOM 4288 O O . THR B 1 233 ? -28.312 -35.219 2.482 1 92.69 233 THR B O 1
ATOM 4291 N N . PRO B 1 234 ? -28.438 -37.281 3.266 1 93.44 234 PRO B N 1
ATOM 4292 C CA . PRO B 1 234 ? -27.016 -37.25 3.629 1 93.44 234 PRO B CA 1
ATOM 4293 C C . PRO B 1 234 ? -26.109 -37.094 2.414 1 93.44 234 PRO B C 1
ATOM 4295 O O . PRO B 1 234 ? -26.375 -37.688 1.362 1 93.44 234 PRO B O 1
ATOM 4298 N N . ILE B 1 235 ? -25.094 -36.312 2.52 1 93.44 235 ILE B N 1
ATOM 4299 C CA . ILE B 1 235 ? -24.125 -36.062 1.453 1 93.44 235 ILE B CA 1
ATOM 4300 C C . ILE B 1 235 ? -22.844 -36.812 1.742 1 93.44 235 ILE B C 1
ATOM 4302 O O . ILE B 1 235 ? -22.375 -36.875 2.887 1 93.44 235 ILE B O 1
ATOM 4306 N N . ASN B 1 236 ? -22.375 -37.469 0.769 1 96.81 236 ASN B N 1
ATOM 4307 C CA . ASN B 1 236 ? -21.016 -38 0.846 1 96.81 236 ASN B CA 1
ATOM 4308 C C . ASN B 1 236 ? -19.984 -36.938 0.404 1 96.81 236 ASN B C 1
ATOM 4310 O O . ASN B 1 236 ? -19.75 -36.781 -0.792 1 96.81 236 ASN B O 1
ATOM 4314 N N . GLU B 1 237 ? -19.328 -36.344 1.352 1 97.19 237 GLU B N 1
ATOM 4315 C CA . GLU B 1 237 ? -18.438 -35.219 1.077 1 97.19 237 GLU B CA 1
ATOM 4316 C C . GLU B 1 237 ? -17.266 -35.656 0.209 1 97.19 237 GLU B C 1
ATOM 4318 O O . GLU B 1 237 ? -16.797 -34.906 -0.64 1 97.19 237 GLU B O 1
ATOM 4323 N N . ALA B 1 238 ? -16.797 -36.844 0.508 1 98.19 238 ALA B N 1
ATOM 4324 C CA . ALA B 1 238 ? -15.672 -37.375 -0.269 1 98.19 238 ALA B CA 1
ATOM 4325 C C . ALA B 1 238 ? -16.047 -37.5 -1.745 1 98.19 238 ALA B C 1
ATOM 4327 O O . ALA B 1 238 ? -15.234 -37.156 -2.619 1 98.19 238 ALA B O 1
ATOM 4328 N N . ASP B 1 239 ? -17.234 -37.938 -2.031 1 98.38 239 ASP B N 1
ATOM 4329 C CA . ASP B 1 239 ? -17.703 -38.062 -3.406 1 98.38 239 ASP B CA 1
ATOM 4330 C C . ASP B 1 239 ? -17.875 -36.688 -4.059 1 98.38 239 ASP B C 1
ATOM 4332 O O . ASP B 1 239 ? -17.562 -36.5 -5.238 1 98.38 239 ASP B O 1
ATOM 4336 N N . VAL B 1 240 ? -18.391 -35.75 -3.303 1 98.25 240 VAL B N 1
ATOM 4337 C CA . VAL B 1 240 ? -18.578 -34.406 -3.816 1 98.25 240 VAL B CA 1
ATOM 4338 C C . VAL B 1 240 ? -17.234 -33.812 -4.18 1 98.25 240 VAL B C 1
ATOM 4340 O O . VAL B 1 240 ? -17.062 -33.281 -5.289 1 98.25 240 VAL B O 1
ATOM 4343 N N . ALA B 1 241 ? -16.281 -33.906 -3.252 1 98.5 241 ALA B N 1
ATOM 4344 C CA . ALA B 1 241 ? -14.945 -33.344 -3.463 1 98.5 241 ALA B CA 1
ATOM 4345 C C . ALA B 1 241 ? -14.25 -34.031 -4.652 1 98.5 241 ALA B C 1
ATOM 4347 O O . ALA B 1 241 ? -13.672 -33.344 -5.496 1 98.5 241 ALA B O 1
ATOM 4348 N N . ALA B 1 242 ? -14.344 -35.312 -4.711 1 98.44 242 ALA B N 1
ATOM 4349 C CA . ALA B 1 242 ? -13.703 -36.094 -5.777 1 98.44 242 ALA B CA 1
ATOM 4350 C C . ALA B 1 242 ? -14.305 -35.75 -7.137 1 98.44 242 ALA B C 1
ATOM 4352 O O . ALA B 1 242 ? -13.578 -35.562 -8.117 1 98.44 242 ALA B O 1
ATOM 4353 N N . SER B 1 243 ? -15.633 -35.688 -7.223 1 98.62 243 SER B N 1
ATOM 4354 C CA . SER B 1 243 ? -16.328 -35.406 -8.477 1 98.62 243 SER B CA 1
ATOM 4355 C C . SER B 1 243 ? -16.062 -33.969 -8.938 1 98.62 243 SER B C 1
ATOM 4357 O O . SER B 1 243 ? -15.867 -33.719 -10.133 1 98.62 243 SER B O 1
ATOM 4359 N N . PHE B 1 244 ? -16.062 -33.094 -8.016 1 98.25 244 PHE B N 1
ATOM 4360 C CA . PHE B 1 244 ? -15.758 -31.688 -8.297 1 98.25 244 PHE B CA 1
ATOM 4361 C C . PHE B 1 244 ? -14.344 -31.547 -8.844 1 98.25 244 PHE B C 1
ATOM 4363 O O . PHE B 1 244 ? -14.141 -30.938 -9.906 1 98.25 244 PHE B O 1
ATOM 4370 N N . GLN B 1 245 ? -13.375 -32.062 -8.148 1 98.31 245 GLN B N 1
ATOM 4371 C CA . GLN B 1 245 ? -11.977 -32.031 -8.555 1 98.31 245 GLN B CA 1
ATOM 4372 C C . GLN B 1 245 ? -11.789 -32.656 -9.93 1 98.31 245 GLN B C 1
ATOM 4374 O O . GLN B 1 245 ? -11.078 -32.125 -10.781 1 98.31 245 GLN B O 1
ATOM 4379 N N . GLN B 1 246 ? -12.461 -33.75 -10.156 1 98.06 246 GLN B N 1
ATOM 4380 C CA . GLN B 1 246 ? -12.336 -34.469 -11.422 1 98.06 246 GLN B CA 1
ATOM 4381 C C . GLN B 1 246 ? -12.859 -33.625 -12.586 1 98.06 246 GLN B C 1
ATOM 4383 O O . GLN B 1 246 ? -12.297 -33.656 -13.68 1 98.06 246 GLN B O 1
ATOM 4388 N N . ALA B 1 247 ? -13.945 -32.969 -12.352 1 98.06 247 ALA B N 1
ATOM 4389 C CA . ALA B 1 247 ? -14.516 -32.094 -13.391 1 98.06 247 ALA B CA 1
ATOM 4390 C C . ALA B 1 247 ? -13.508 -31.047 -13.844 1 98.06 247 ALA B C 1
ATOM 4392 O O . ALA B 1 247 ? -13.359 -30.781 -15.039 1 98.06 247 ALA B O 1
ATOM 4393 N N . ILE B 1 248 ? -12.844 -30.422 -12.914 1 97.94 248 ILE B N 1
ATOM 4394 C CA . ILE B 1 248 ? -11.844 -29.406 -13.219 1 97.94 248 ILE B CA 1
ATOM 4395 C C . ILE B 1 248 ? -10.672 -30.031 -13.969 1 97.94 248 ILE B C 1
ATOM 4397 O O . ILE B 1 248 ? -10.242 -29.516 -15 1 97.94 248 ILE B O 1
ATOM 4401 N N . ILE B 1 249 ? -10.195 -31.141 -13.477 1 97.94 249 ILE B N 1
ATOM 4402 C CA . ILE B 1 249 ? -9.023 -31.812 -14.031 1 97.94 249 ILE B CA 1
ATOM 4403 C C . ILE B 1 249 ? -9.312 -32.25 -15.469 1 97.94 249 ILE B C 1
ATOM 4405 O O . ILE B 1 249 ? -8.461 -32.094 -16.344 1 97.94 249 ILE B O 1
ATOM 4409 N N . ASP B 1 250 ? -10.523 -32.719 -15.711 1 97.75 250 ASP B N 1
ATOM 4410 C CA . ASP B 1 250 ? -10.906 -33.156 -17.047 1 97.75 250 ASP B CA 1
ATOM 4411 C C . ASP B 1 250 ? -10.766 -32.031 -18.047 1 97.75 250 ASP B C 1
ATOM 4413 O O . ASP B 1 250 ? -10.234 -32.219 -19.141 1 97.75 250 ASP B O 1
ATOM 4417 N N . VAL B 1 251 ? -11.258 -30.875 -17.656 1 97.56 251 VAL B N 1
ATOM 4418 C CA . VAL B 1 251 ? -11.219 -29.719 -18.531 1 97.56 251 VAL B CA 1
ATOM 4419 C C . VAL B 1 251 ? -9.773 -29.297 -18.781 1 97.56 251 VAL B C 1
ATOM 4421 O O . VAL B 1 251 ? -9.383 -29.031 -19.922 1 97.56 251 VAL B O 1
ATOM 4424 N N . LEU B 1 252 ? -8.977 -29.219 -17.75 1 98.19 252 LEU B N 1
ATOM 4425 C CA . LEU B 1 252 ? -7.586 -28.766 -17.828 1 98.19 252 LEU B CA 1
ATOM 4426 C C . LEU B 1 252 ? -6.77 -29.703 -18.719 1 98.19 252 LEU B C 1
ATOM 4428 O O . LEU B 1 252 ? -6.027 -29.234 -19.594 1 98.19 252 LEU B O 1
ATOM 4432 N N . VAL B 1 253 ? -6.938 -30.984 -18.531 1 98.12 253 VAL B N 1
ATOM 4433 C CA . VAL B 1 253 ? -6.156 -31.969 -19.266 1 98.12 253 VAL B CA 1
ATOM 4434 C C . VAL B 1 253 ? -6.578 -31.984 -20.734 1 98.12 253 VAL B C 1
ATOM 4436 O O . VAL B 1 253 ? -5.734 -31.984 -21.625 1 98.12 253 VAL B O 1
ATOM 4439 N N . HIS B 1 254 ? -7.859 -31.969 -20.938 1 97.81 254 HIS B N 1
ATOM 4440 C CA . HIS B 1 254 ? -8.391 -32 -22.297 1 97.81 254 HIS B CA 1
ATOM 4441 C C . HIS B 1 254 ? -7.891 -30.828 -23.125 1 97.81 254 HIS B C 1
ATOM 4443 O O . HIS B 1 254 ? -7.387 -31 -24.234 1 97.81 254 HIS B O 1
ATOM 4449 N N . LYS B 1 255 ? -8.016 -29.688 -22.594 1 98.06 255 LYS B N 1
ATOM 4450 C CA . LYS B 1 255 ? -7.645 -28.484 -23.328 1 98.06 255 LYS B CA 1
ATOM 4451 C C . LYS B 1 255 ? -6.133 -28.391 -23.5 1 98.06 255 LYS B C 1
ATOM 4453 O O . LYS B 1 255 ? -5.652 -27.859 -24.516 1 98.06 255 LYS B O 1
ATOM 4458 N N . THR B 1 256 ? -5.395 -28.812 -22.516 1 98.44 256 THR B N 1
ATOM 4459 C CA . THR B 1 256 ? -3.941 -28.844 -22.672 1 98.44 256 THR B CA 1
ATOM 4460 C C . THR B 1 256 ? -3.539 -29.766 -23.828 1 98.44 256 THR B C 1
ATOM 4462 O O . THR B 1 256 ? -2.689 -29.391 -24.641 1 98.44 256 THR B O 1
ATOM 4465 N N . CYS B 1 257 ? -4.16 -30.906 -23.875 1 98.38 257 CYS B N 1
ATOM 4466 C CA . CYS B 1 257 ? -3.879 -31.859 -24.938 1 98.38 257 CYS B CA 1
ATOM 4467 C C . CYS B 1 257 ? -4.195 -31.25 -26.312 1 98.38 257 CYS B C 1
ATOM 4469 O O . CYS B 1 257 ? -3.371 -31.312 -27.219 1 98.38 257 CYS B O 1
ATOM 4471 N N . GLU B 1 258 ? -5.371 -30.703 -26.391 1 98.25 258 GLU B N 1
ATOM 4472 C CA . GLU B 1 258 ? -5.773 -30.078 -27.656 1 98.25 258 GLU B CA 1
ATOM 4473 C C . GLU B 1 258 ? -4.812 -28.953 -28.047 1 98.25 258 GLU B C 1
ATOM 4475 O O . GLU B 1 258 ? -4.441 -28.828 -29.219 1 98.25 258 GLU B O 1
ATOM 4480 N N . ALA B 1 259 ? -4.473 -28.109 -27.094 1 98.5 259 ALA B N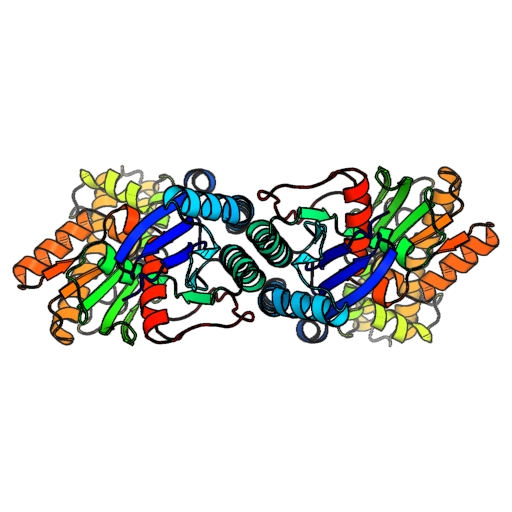 1
ATOM 4481 C CA . ALA B 1 259 ? -3.561 -27 -27.344 1 98.5 259 ALA B CA 1
ATOM 4482 C C . ALA B 1 259 ? -2.199 -27.5 -27.828 1 98.5 259 ALA B C 1
ATOM 4484 O O . ALA B 1 259 ? -1.584 -26.906 -28.703 1 98.5 259 ALA B O 1
ATOM 4485 N N . ALA B 1 260 ? -1.71 -28.562 -27.188 1 98.56 260 ALA B N 1
ATOM 4486 C CA . ALA B 1 260 ? -0.437 -29.156 -27.578 1 98.56 260 ALA B CA 1
ATOM 4487 C C . ALA B 1 260 ? -0.46 -29.594 -29.047 1 98.56 260 ALA B C 1
ATOM 4489 O O . ALA B 1 260 ? 0.46 -29.281 -29.797 1 98.56 260 ALA B O 1
ATOM 4490 N N . HIS B 1 261 ? -1.486 -30.203 -29.438 1 98.19 261 HIS B N 1
ATOM 4491 C CA . HIS B 1 261 ? -1.622 -30.656 -30.812 1 98.19 261 HIS B CA 1
ATOM 4492 C C . HIS B 1 261 ? -1.73 -29.484 -31.766 1 98.19 261 HIS B C 1
ATOM 4494 O O . HIS B 1 261 ? -1.081 -29.453 -32.812 1 98.19 261 HIS B O 1
ATOM 4500 N N . GLU B 1 262 ? -2.535 -28.562 -31.406 1 97.81 262 GLU B N 1
ATOM 4501 C CA . GLU B 1 262 ? -2.766 -27.422 -32.281 1 97.81 262 GLU B CA 1
ATOM 4502 C C . GLU B 1 262 ? -1.484 -26.609 -32.469 1 97.81 262 GLU B C 1
ATOM 4504 O O . GLU B 1 262 ? -1.256 -26.062 -33.562 1 97.81 262 GLU B O 1
ATOM 4509 N N . THR B 1 263 ? -0.672 -26.531 -31.5 1 98.12 263 THR B N 1
ATOM 4510 C CA . THR B 1 263 ? 0.508 -25.672 -31.562 1 98.12 263 THR B CA 1
ATOM 4511 C C . THR B 1 263 ? 1.744 -26.469 -31.953 1 98.12 263 THR B C 1
ATOM 4513 O O . THR B 1 263 ? 2.797 -25.906 -32.25 1 98.12 263 THR B O 1
ATOM 4516 N N . GLY B 1 264 ? 1.655 -27.766 -31.844 1 98.19 264 GLY B N 1
ATOM 4517 C CA . GLY B 1 264 ? 2.771 -28.641 -32.188 1 98.19 264 GLY B CA 1
ATOM 4518 C C . GLY B 1 264 ? 3.783 -28.766 -31.062 1 98.19 264 GLY B C 1
ATOM 4519 O O . GLY B 1 264 ? 4.898 -29.25 -31.266 1 98.19 264 GLY B O 1
ATOM 4520 N N . GLN B 1 265 ? 3.469 -28.297 -29.891 1 98.25 265 GLN B N 1
ATOM 4521 C CA . GLN B 1 265 ? 4.375 -28.391 -28.766 1 98.25 265 GLN B CA 1
ATOM 4522 C C . GLN B 1 265 ? 4.34 -29.797 -28.141 1 98.25 265 GLN B C 1
ATOM 4524 O O . GLN B 1 265 ? 3.27 -30.375 -27.969 1 98.25 265 GLN B O 1
ATOM 4529 N N . THR B 1 266 ? 5.457 -30.281 -27.766 1 98.44 266 THR B N 1
ATOM 4530 C CA . THR B 1 266 ? 5.535 -31.625 -27.203 1 98.44 266 THR B CA 1
ATOM 4531 C C . THR B 1 266 ? 6.059 -31.578 -25.766 1 98.44 266 THR B C 1
ATOM 4533 O O . THR B 1 266 ? 6.047 -32.594 -25.062 1 98.44 266 THR B O 1
ATOM 4536 N N . LYS B 1 267 ? 6.629 -30.469 -25.312 1 98.75 267 LYS B N 1
ATOM 4537 C CA . LYS B 1 267 ? 6.984 -30.219 -23.922 1 98.75 267 LYS B CA 1
ATOM 4538 C C . LYS B 1 267 ? 5.863 -29.484 -23.188 1 98.75 267 LYS B C 1
ATOM 4540 O O . LYS B 1 267 ? 5.473 -28.391 -23.578 1 98.75 267 LYS B O 1
ATOM 4545 N N . ILE B 1 268 ? 5.312 -30.125 -22.156 1 98.81 268 ILE B N 1
ATOM 4546 C CA . ILE B 1 268 ? 4.191 -29.578 -21.406 1 98.81 268 ILE B CA 1
ATOM 4547 C C . ILE B 1 268 ? 4.637 -29.25 -19.984 1 98.81 268 ILE B C 1
ATOM 4549 O O . ILE B 1 268 ? 5.172 -30.109 -19.281 1 98.81 268 ILE B O 1
ATOM 4553 N N . THR B 1 269 ? 4.492 -28 -19.609 1 98.69 269 THR B N 1
ATOM 4554 C CA . THR B 1 269 ? 4.828 -27.625 -18.234 1 98.69 269 THR B CA 1
ATOM 4555 C C . THR B 1 269 ? 3.574 -27.234 -17.469 1 98.69 269 THR B C 1
ATOM 4557 O O . THR B 1 269 ? 2.584 -26.797 -18.047 1 98.69 269 THR B O 1
ATOM 4560 N N . LEU B 1 270 ? 3.596 -27.469 -16.203 1 98.31 270 LEU B N 1
ATOM 4561 C CA . LEU B 1 270 ? 2.559 -27.062 -15.258 1 98.31 270 LEU B CA 1
ATOM 4562 C C . LEU B 1 270 ? 3.074 -25.984 -14.305 1 98.31 270 LEU B C 1
ATOM 4564 O O . LEU B 1 270 ? 4.215 -26.062 -13.844 1 98.31 270 LEU B O 1
ATOM 4568 N N . ALA B 1 271 ? 2.268 -24.938 -14.031 1 97.44 271 ALA B N 1
ATOM 4569 C CA . ALA B 1 271 ? 2.688 -23.844 -13.164 1 97.44 271 ALA B CA 1
ATOM 4570 C C . ALA B 1 271 ? 1.511 -23.312 -12.352 1 97.44 271 ALA B C 1
ATOM 4572 O O . ALA B 1 271 ? 0.351 -23.531 -12.711 1 97.44 271 ALA B O 1
ATOM 4573 N N . GLY B 1 272 ? 1.882 -22.578 -11.273 1 95.38 272 GLY B N 1
ATOM 4574 C CA . GLY B 1 272 ? 0.864 -22 -10.406 1 95.38 272 GLY B CA 1
ATOM 4575 C C . GLY B 1 272 ? 0.573 -22.859 -9.18 1 95.38 272 GLY B C 1
ATOM 4576 O O . GLY B 1 272 ? 0.911 -24.031 -9.141 1 95.38 272 GLY B O 1
ATOM 4577 N N . GLY B 1 273 ? -0.122 -22.281 -8.25 1 92.44 273 GLY B N 1
ATOM 4578 C CA . GLY B 1 273 ? -0.325 -22.906 -6.957 1 92.44 273 GLY B CA 1
ATOM 4579 C C . GLY B 1 273 ? -1.127 -24.188 -7.039 1 92.44 273 GLY B C 1
ATOM 4580 O O . GLY B 1 273 ? -0.871 -25.141 -6.289 1 92.44 273 GLY B O 1
ATOM 4581 N N . VAL B 1 274 ? -2.096 -24.25 -7.914 1 93.12 274 VAL B N 1
ATOM 4582 C CA . VAL B 1 274 ? -2.945 -25.438 -8.062 1 93.12 274 VAL B CA 1
ATOM 4583 C C . VAL B 1 274 ? -2.145 -26.562 -8.688 1 93.12 274 VAL B C 1
ATOM 4585 O O . VAL B 1 274 ? -2.576 -27.719 -8.672 1 93.12 274 VAL B O 1
ATOM 4588 N N . SER B 1 275 ? -1.005 -26.25 -9.188 1 92.62 275 SER B N 1
ATOM 4589 C CA . SER B 1 275 ? -0.142 -27.25 -9.812 1 92.62 275 SER B CA 1
ATOM 4590 C C . SER B 1 275 ? 0.371 -28.25 -8.789 1 92.62 275 SER B C 1
ATOM 4592 O O . SER B 1 275 ? 0.878 -29.312 -9.156 1 92.62 275 SER B O 1
ATOM 4594 N N . ALA B 1 276 ? 0.223 -27.938 -7.52 1 91.81 276 ALA B N 1
ATOM 4595 C CA . ALA B 1 276 ? 0.645 -28.844 -6.457 1 91.81 276 ALA B CA 1
ATOM 4596 C C . ALA B 1 276 ? -0.348 -30 -6.285 1 91.81 276 ALA B C 1
ATOM 4598 O O . ALA B 1 276 ? -0.054 -30.984 -5.613 1 91.81 276 ALA B O 1
ATOM 4599 N N . ASN B 1 277 ? -1.512 -29.938 -6.879 1 94.06 277 ASN B N 1
ATOM 4600 C CA . ASN B 1 277 ? -2.525 -30.984 -6.809 1 94.06 277 ASN B CA 1
ATOM 4601 C C . ASN B 1 277 ? -2.035 -32.281 -7.445 1 94.06 277 ASN B C 1
ATOM 4603 O O . ASN B 1 277 ? -1.762 -32.312 -8.641 1 94.06 277 ASN B O 1
ATOM 4607 N N . LYS B 1 278 ? -2.006 -33.312 -6.664 1 94.5 278 LYS B N 1
ATOM 4608 C CA . LYS B 1 278 ? -1.416 -34.562 -7.102 1 94.5 278 LYS B CA 1
ATOM 4609 C C . LYS B 1 278 ? -2.26 -35.219 -8.195 1 94.5 278 LYS B C 1
ATOM 4611 O O . LYS B 1 278 ? -1.723 -35.844 -9.109 1 94.5 278 LYS B O 1
ATOM 4616 N N . HIS B 1 279 ? -3.541 -35.156 -8.102 1 96.25 279 HIS B N 1
ATOM 4617 C CA . HIS B 1 279 ? -4.422 -35.75 -9.102 1 96.25 279 HIS B CA 1
ATOM 4618 C C . HIS B 1 279 ? -4.258 -35.062 -10.461 1 96.25 279 HIS B C 1
ATOM 4620 O O . HIS B 1 279 ? -4.293 -35.719 -11.5 1 96.25 279 HIS B O 1
ATOM 4626 N N . LEU B 1 280 ? -4.125 -33.75 -10.422 1 97.06 280 LEU B N 1
ATOM 4627 C CA . LEU B 1 280 ? -3.869 -33.031 -11.656 1 97.06 280 LEU B CA 1
ATOM 4628 C C . LEU B 1 280 ? -2.537 -33.438 -12.266 1 97.06 280 LEU B C 1
ATOM 4630 O O . LEU B 1 280 ? -2.451 -33.688 -13.477 1 97.06 280 LEU B O 1
ATOM 4634 N N . GLN B 1 281 ? -1.517 -33.531 -11.453 1 96.94 281 GLN B N 1
ATOM 4635 C CA . GLN B 1 281 ? -0.195 -33.969 -11.922 1 96.94 281 GLN B CA 1
ATOM 4636 C C . GLN B 1 281 ? -0.244 -35.344 -12.57 1 96.94 281 GLN B C 1
ATOM 4638 O O . GLN B 1 281 ? 0.321 -35.531 -13.648 1 96.94 281 GLN B O 1
ATOM 4643 N N . GLU B 1 282 ? -0.913 -36.219 -11.906 1 97.38 282 GLU B N 1
ATOM 4644 C CA . GLU B 1 282 ? -1.006 -37.594 -12.398 1 97.38 282 GLU B CA 1
ATOM 4645 C C . GLU B 1 282 ? -1.776 -37.656 -13.719 1 97.38 282 GLU B C 1
ATOM 4647 O O . GLU B 1 282 ? -1.394 -38.375 -14.633 1 97.38 282 GLU B O 1
ATOM 4652 N N . ALA B 1 283 ? -2.838 -36.938 -13.758 1 98.06 283 ALA B N 1
ATOM 4653 C CA . ALA B 1 283 ? -3.656 -36.938 -14.969 1 98.06 283 ALA B CA 1
ATOM 4654 C C . ALA B 1 283 ? -2.877 -36.344 -16.141 1 98.06 283 ALA B C 1
ATOM 4656 O O . ALA B 1 283 ? -2.955 -36.875 -17.266 1 98.06 283 ALA B O 1
ATOM 4657 N N . LEU B 1 284 ? -2.186 -35.281 -15.938 1 98.56 284 LEU B N 1
ATOM 4658 C CA . LEU B 1 284 ? -1.383 -34.688 -17 1 98.56 284 LEU B CA 1
ATOM 4659 C C . LEU B 1 284 ? -0.247 -35.594 -17.422 1 98.56 284 LEU B C 1
ATOM 4661 O O . LEU B 1 284 ? 0.069 -35.688 -18.609 1 98.56 284 LEU B O 1
ATOM 4665 N N . ALA B 1 285 ? 0.402 -36.219 -16.469 1 98.44 285 ALA B N 1
ATOM 4666 C CA . ALA B 1 285 ? 1.47 -37.156 -16.766 1 98.44 285 ALA B CA 1
ATOM 4667 C C . ALA B 1 285 ? 0.961 -38.281 -17.641 1 98.44 285 ALA B C 1
ATOM 4669 O O . ALA B 1 285 ? 1.623 -38.688 -18.609 1 98.44 285 ALA B O 1
ATOM 4670 N N . ALA B 1 286 ? -0.143 -38.844 -17.25 1 98.62 286 ALA B N 1
ATOM 4671 C CA . ALA B 1 286 ? -0.748 -39.938 -18.016 1 98.62 286 ALA B CA 1
ATOM 4672 C C . ALA B 1 286 ? -1.065 -39.469 -19.438 1 98.62 286 ALA B C 1
ATOM 4674 O O . ALA B 1 286 ? -0.806 -40.219 -20.391 1 98.62 286 ALA B O 1
ATOM 4675 N N . MET B 1 287 ? -1.685 -38.344 -19.516 1 98.62 287 MET B N 1
ATOM 4676 C CA . MET B 1 287 ? -2.002 -37.781 -20.844 1 98.62 287 MET B CA 1
ATOM 4677 C C . MET B 1 287 ? -0.74 -37.625 -21.672 1 98.62 287 MET B C 1
ATOM 4679 O O . MET B 1 287 ? -0.719 -38 -22.859 1 98.62 287 MET B O 1
ATOM 4683 N N . CYS B 1 288 ? 0.305 -37.094 -21.125 1 98.69 288 CYS B N 1
ATOM 4684 C CA . CYS B 1 288 ? 1.56 -36.875 -21.828 1 98.69 288 CYS B CA 1
ATOM 4685 C C . CYS B 1 288 ? 2.158 -38.219 -22.297 1 98.69 288 CYS B C 1
ATOM 4687 O O . CYS B 1 288 ? 2.652 -38.312 -23.422 1 98.69 288 CYS B O 1
ATOM 4689 N N . GLU B 1 289 ? 2.139 -39.156 -21.406 1 98.44 289 GLU B N 1
ATOM 4690 C CA . GLU B 1 289 ? 2.629 -40.5 -21.75 1 98.44 289 GLU B CA 1
ATOM 4691 C C . GLU B 1 289 ? 1.87 -41.062 -22.953 1 98.44 289 GLU B C 1
ATOM 4693 O O . GLU B 1 289 ? 2.479 -41.562 -23.891 1 98.44 289 GLU B O 1
ATOM 4698 N N . GLN B 1 290 ? 0.653 -40.969 -22.922 1 98.5 290 GLN B N 1
ATOM 4699 C CA . GLN B 1 290 ? -0.206 -41.5 -23.984 1 98.5 290 GLN B CA 1
ATOM 4700 C C . GLN B 1 290 ? 0.061 -40.781 -25.312 1 98.5 290 GLN B C 1
ATOM 4702 O O . GLN B 1 290 ? 0.032 -41.438 -26.375 1 98.5 290 GLN B O 1
ATOM 4707 N N . GLU B 1 291 ? 0.326 -39.5 -25.281 1 98.38 291 GLU B N 1
ATOM 4708 C CA . GLU B 1 291 ? 0.462 -38.688 -26.484 1 98.38 291 GLU B CA 1
ATOM 4709 C C . GLU B 1 291 ? 1.916 -38.625 -26.938 1 98.38 291 GLU B C 1
ATOM 4711 O O . GLU B 1 291 ? 2.207 -38.094 -28.016 1 98.38 291 GLU B O 1
ATOM 4716 N N . GLY B 1 292 ? 2.838 -39.062 -26.094 1 98.44 292 GLY B N 1
ATOM 4717 C CA . GLY B 1 292 ? 4.254 -39 -26.406 1 98.44 292 GLY B CA 1
ATOM 4718 C C . GLY B 1 292 ? 4.852 -37.625 -26.094 1 98.44 292 GLY B C 1
ATOM 4719 O O . GLY B 1 292 ? 5.785 -37.188 -26.766 1 98.44 292 GLY B O 1
ATOM 4720 N N . PHE B 1 293 ? 4.219 -36.875 -25.266 1 98.56 293 PHE B N 1
ATOM 4721 C CA . PHE B 1 293 ? 4.734 -35.594 -24.812 1 98.56 293 PHE B CA 1
ATOM 4722 C C . PHE B 1 293 ? 5.641 -35.75 -23.609 1 98.56 293 PHE B C 1
ATOM 4724 O O . PHE B 1 293 ? 5.645 -36.812 -22.969 1 98.56 293 PHE B O 1
ATOM 4731 N N . THR B 1 294 ? 6.484 -34.875 -23.328 1 98.62 294 THR B N 1
ATOM 4732 C CA . THR B 1 294 ? 7.277 -34.781 -22.094 1 98.62 294 THR B CA 1
ATOM 4733 C C . THR B 1 294 ? 6.641 -33.844 -21.094 1 98.62 294 THR B C 1
ATOM 4735 O O . THR B 1 294 ? 6.305 -32.719 -21.422 1 98.62 294 THR B O 1
ATOM 4738 N N . PHE B 1 295 ? 6.48 -34.312 -19.891 1 98.38 295 PHE B N 1
ATOM 4739 C CA . PHE B 1 295 ? 5.789 -33.562 -18.859 1 98.38 295 PHE B CA 1
ATOM 4740 C C . PHE B 1 295 ? 6.781 -33 -17.844 1 98.38 295 PHE B C 1
ATOM 4742 O O . PHE B 1 295 ? 7.648 -33.719 -17.359 1 98.38 295 PHE B O 1
ATOM 4749 N N . TYR B 1 296 ? 6.676 -31.672 -17.562 1 98.12 296 TYR B N 1
ATOM 4750 C CA . TYR B 1 296 ? 7.488 -30.984 -16.562 1 98.12 296 TYR B CA 1
ATOM 4751 C C . TYR B 1 296 ? 6.613 -30.344 -15.492 1 98.12 296 TYR B C 1
ATOM 4753 O O . TYR B 1 296 ? 5.57 -29.766 -15.797 1 98.12 296 TYR B O 1
ATOM 4761 N N . ARG B 1 297 ? 6.922 -30.5 -14.242 1 95.12 297 ARG B N 1
ATOM 4762 C CA . ARG B 1 297 ? 6.211 -29.859 -13.141 1 95.12 297 ARG B CA 1
ATOM 4763 C C . ARG B 1 297 ? 7.191 -29.312 -12.109 1 95.12 297 ARG B C 1
ATOM 4765 O O . ARG B 1 297 ? 8.273 -29.875 -11.906 1 95.12 297 ARG B O 1
ATOM 4772 N N . PRO B 1 298 ? 6.816 -28.234 -11.477 1 92.06 298 PRO B N 1
ATOM 4773 C CA . PRO B 1 298 ? 7.672 -27.719 -10.406 1 92.06 298 PRO B CA 1
ATOM 4774 C C . PRO B 1 298 ? 7.539 -28.516 -9.109 1 92.06 298 PRO B C 1
ATOM 4776 O O . PRO B 1 298 ? 6.609 -29.312 -8.961 1 92.06 298 PRO B O 1
ATOM 4779 N N . SER B 1 299 ? 8.539 -28.406 -8.266 1 91.56 299 SER B N 1
ATOM 4780 C CA . SER B 1 299 ? 8.359 -28.922 -6.91 1 91.56 299 SER B CA 1
ATOM 4781 C C . SER B 1 299 ? 7.285 -28.141 -6.156 1 91.56 299 SER B C 1
ATOM 4783 O O . SER B 1 299 ? 6.875 -27.062 -6.59 1 91.56 299 SER B O 1
ATOM 4785 N N . SER B 1 300 ? 6.875 -28.688 -5.07 1 89.81 300 SER B N 1
ATOM 4786 C CA . SER B 1 300 ? 5.809 -28.062 -4.285 1 89.81 300 SER B CA 1
ATOM 4787 C C . SER B 1 300 ? 6.195 -26.656 -3.842 1 89.81 300 SER B C 1
ATOM 4789 O O . SER B 1 300 ? 5.383 -25.734 -3.922 1 89.81 300 SER B O 1
ATOM 4791 N N . ILE B 1 301 ? 7.391 -26.453 -3.432 1 91.56 301 ILE B N 1
ATOM 4792 C CA . ILE B 1 301 ? 7.852 -25.172 -2.918 1 91.56 301 ILE B CA 1
ATOM 4793 C C . ILE B 1 301 ? 7.922 -24.156 -4.055 1 91.56 301 ILE B C 1
ATOM 4795 O O . ILE B 1 301 ? 7.684 -22.969 -3.848 1 91.56 301 ILE B O 1
ATOM 4799 N N . LEU B 1 302 ? 8.172 -24.609 -5.289 1 94.88 302 LEU B N 1
ATOM 4800 C CA . LEU B 1 302 ? 8.305 -23.734 -6.438 1 94.88 302 LEU B CA 1
ATOM 4801 C C . LEU B 1 302 ? 6.949 -23.484 -7.094 1 94.88 302 LEU B C 1
ATOM 4803 O O . LEU B 1 302 ? 6.812 -22.594 -7.938 1 94.88 302 LEU B O 1
ATOM 4807 N N . ALA B 1 303 ? 5.973 -24.297 -6.633 1 92.19 303 ALA B N 1
ATOM 4808 C CA . ALA B 1 303 ? 4.629 -24.141 -7.188 1 92.19 303 ALA B CA 1
ATOM 4809 C C . ALA B 1 303 ? 3.895 -22.984 -6.516 1 92.19 303 ALA B C 1
ATOM 4811 O O . ALA B 1 303 ? 3.045 -22.344 -7.137 1 92.19 303 ALA B O 1
ATOM 4812 N N . THR B 1 304 ? 4.242 -22.719 -5.246 1 91.88 304 THR B N 1
ATOM 4813 C CA . THR B 1 304 ? 3.621 -21.625 -4.504 1 91.88 304 THR B CA 1
ATOM 4814 C C . THR B 1 304 ? 4.375 -20.312 -4.73 1 91.88 304 THR B C 1
ATOM 4816 O O . THR B 1 304 ? 5.449 -20.312 -5.336 1 91.88 304 THR B O 1
ATOM 4819 N N . ASP B 1 305 ? 3.736 -19.266 -4.348 1 96.06 305 ASP B N 1
ATOM 4820 C CA . ASP B 1 305 ? 4.379 -17.969 -4.523 1 96.06 305 ASP B CA 1
ATOM 4821 C C . ASP B 1 305 ? 5.719 -17.922 -3.789 1 96.06 305 ASP B C 1
ATOM 4823 O O . ASP B 1 305 ? 5.785 -18.203 -2.59 1 96.06 305 ASP B O 1
ATOM 4827 N N . ASN B 1 306 ? 6.773 -17.672 -4.5 1 97.94 306 ASN B N 1
ATOM 4828 C CA . ASN B 1 306 ? 8.117 -17.578 -3.949 1 97.94 306 ASN B CA 1
ATOM 4829 C C . ASN B 1 306 ? 9.016 -16.672 -4.785 1 97.94 306 ASN B C 1
ATOM 4831 O O . ASN B 1 306 ? 8.773 -16.484 -5.98 1 97.94 306 ASN B O 1
ATOM 4835 N N . ALA B 1 307 ? 10.055 -16.219 -4.176 1 98.88 307 ALA B N 1
ATOM 4836 C CA . ALA B 1 307 ? 10.898 -15.227 -4.84 1 98.88 307 ALA B CA 1
ATOM 4837 C C . ALA B 1 307 ? 11.867 -15.891 -5.809 1 98.88 307 ALA B C 1
ATOM 4839 O O . ALA B 1 307 ? 12.406 -15.242 -6.707 1 98.88 307 ALA B O 1
ATOM 4840 N N . ALA B 1 308 ? 12.141 -17.172 -5.641 1 98.81 308 ALA B N 1
ATOM 4841 C CA . ALA B 1 308 ? 13.062 -17.859 -6.543 1 98.81 308 ALA B CA 1
ATOM 4842 C C . ALA B 1 308 ? 12.547 -17.828 -7.98 1 98.81 308 ALA B C 1
ATOM 4844 O O . ALA B 1 308 ? 13.312 -17.609 -8.914 1 98.81 308 ALA B O 1
ATOM 4845 N N . MET B 1 309 ? 11.242 -18 -8.141 1 98.5 309 MET B N 1
ATOM 4846 C CA . MET B 1 309 ? 10.664 -17.969 -9.477 1 98.5 309 MET B CA 1
ATOM 4847 C C . MET B 1 309 ? 10.805 -16.594 -10.109 1 98.5 309 MET B C 1
ATOM 4849 O O . MET B 1 309 ? 11.031 -16.484 -11.32 1 98.5 309 MET B O 1
ATOM 4853 N N . ILE B 1 310 ? 10.719 -15.57 -9.289 1 98.81 310 ILE B N 1
ATOM 4854 C CA . ILE B 1 310 ? 10.875 -14.195 -9.742 1 98.81 310 ILE B CA 1
ATOM 4855 C C . ILE B 1 310 ? 12.328 -13.938 -10.133 1 98.81 310 ILE B C 1
ATOM 4857 O O . ILE B 1 310 ? 12.602 -13.297 -11.148 1 98.81 310 ILE B O 1
ATOM 4861 N N . GLY B 1 311 ? 13.25 -14.461 -9.344 1 98.88 311 GLY B N 1
ATOM 4862 C CA . GLY B 1 311 ? 14.664 -14.312 -9.617 1 98.88 311 GLY B CA 1
ATOM 4863 C C . GLY B 1 311 ? 15.086 -14.969 -10.922 1 98.88 311 GLY B C 1
ATOM 4864 O O . GLY B 1 311 ? 15.922 -14.422 -11.656 1 98.88 311 GLY B O 1
ATOM 4865 N N . CYS B 1 312 ? 14.531 -16.141 -11.172 1 98.75 312 CYS B N 1
ATOM 4866 C CA . CYS B 1 312 ? 14.828 -16.812 -12.43 1 98.75 312 CYS B CA 1
ATOM 4867 C C . CYS B 1 312 ? 14.406 -15.969 -13.617 1 98.75 312 CYS B C 1
ATOM 4869 O O . CYS B 1 312 ? 15.203 -15.742 -14.539 1 98.75 312 CYS B O 1
ATOM 4871 N N . ARG B 1 313 ? 13.203 -15.453 -13.547 1 98.69 313 ARG B N 1
ATOM 4872 C CA . ARG B 1 313 ? 12.711 -14.625 -14.641 1 98.69 313 ARG B CA 1
ATOM 4873 C C . ARG B 1 313 ? 13.523 -13.344 -14.766 1 98.69 313 ARG B C 1
ATOM 4875 O O . ARG B 1 313 ? 13.875 -12.93 -15.875 1 98.69 313 ARG B O 1
ATOM 4882 N N . ALA B 1 314 ? 13.883 -12.758 -13.68 1 98.88 314 ALA B N 1
ATOM 4883 C CA . ALA B 1 314 ? 14.656 -11.523 -13.68 1 98.88 314 ALA B CA 1
ATOM 4884 C C . ALA B 1 314 ? 16.016 -11.727 -14.344 1 98.88 314 ALA B C 1
ATOM 4886 O O . ALA B 1 314 ? 16.516 -10.844 -15.047 1 98.88 314 ALA B O 1
ATOM 4887 N N . TYR B 1 315 ? 16.641 -12.859 -14.117 1 98.69 315 TYR B N 1
ATOM 4888 C CA . TYR B 1 315 ? 17.922 -13.156 -14.727 1 98.69 315 TYR B CA 1
ATOM 4889 C C . TYR B 1 315 ? 17.828 -13.102 -16.25 1 98.69 315 TYR B C 1
ATOM 4891 O O . TYR B 1 315 ? 18.641 -12.438 -16.906 1 98.69 315 TYR B O 1
ATOM 4899 N N . TYR B 1 316 ? 16.891 -13.742 -16.766 1 98.5 316 TYR B N 1
ATOM 4900 C CA . TYR B 1 316 ? 16.781 -13.797 -18.219 1 98.5 316 TYR B CA 1
ATOM 4901 C C . TYR B 1 316 ? 16.406 -12.43 -18.781 1 98.5 316 TYR B C 1
ATOM 4903 O O . TYR B 1 316 ? 16.812 -12.07 -19.891 1 98.5 316 TYR B O 1
ATOM 4911 N N . MET B 1 317 ? 15.633 -11.688 -18.031 1 98.56 317 MET B N 1
ATOM 4912 C CA . MET B 1 317 ? 15.328 -10.32 -18.438 1 98.56 317 MET B CA 1
ATOM 4913 C C . MET B 1 317 ? 16.594 -9.469 -18.469 1 98.56 317 MET B C 1
ATOM 4915 O O . MET B 1 317 ? 16.766 -8.617 -19.328 1 98.56 317 MET B O 1
ATOM 4919 N N . SER B 1 318 ? 17.438 -9.695 -17.484 1 98.56 318 SER B N 1
ATOM 4920 C CA . SER B 1 318 ? 18.703 -8.961 -17.453 1 98.56 318 SER B CA 1
ATOM 4921 C C . SER B 1 318 ? 19.562 -9.289 -18.672 1 98.56 318 SER B C 1
ATOM 4923 O O . SER B 1 318 ? 20.219 -8.406 -19.234 1 98.56 318 SER B O 1
ATOM 4925 N N . LYS B 1 319 ? 19.578 -10.531 -19.094 1 97.81 319 LYS B N 1
ATOM 4926 C CA . LYS B 1 319 ? 20.312 -10.938 -20.281 1 97.81 319 LYS B CA 1
ATOM 4927 C C . LYS B 1 319 ? 19.766 -10.227 -21.516 1 97.81 319 LYS B C 1
ATOM 4929 O O . LYS B 1 319 ? 20.531 -9.945 -22.453 1 97.81 319 LYS B O 1
ATOM 4934 N N . ALA B 1 320 ? 18.531 -9.953 -21.5 1 97.75 320 ALA B N 1
ATOM 4935 C CA . ALA B 1 320 ? 17.891 -9.258 -22.609 1 97.75 320 ALA B CA 1
ATOM 4936 C C . ALA B 1 320 ? 17.922 -7.746 -22.406 1 97.75 320 ALA B C 1
ATOM 4938 O O . ALA B 1 320 ? 17.297 -6.996 -23.156 1 97.75 320 ALA B O 1
ATOM 4939 N N . ASN B 1 321 ? 18.547 -7.242 -21.328 1 98 321 ASN B N 1
ATOM 4940 C CA . ASN B 1 321 ? 18.703 -5.832 -20.984 1 98 321 ASN B CA 1
ATOM 4941 C C . ASN B 1 321 ? 17.359 -5.176 -20.688 1 98 321 ASN B C 1
ATOM 4943 O O . ASN B 1 321 ? 17.125 -4.039 -21.109 1 98 321 ASN B O 1
ATOM 4947 N N . LYS B 1 322 ? 16.516 -5.906 -20.062 1 97.62 322 LYS B N 1
ATOM 4948 C CA . LYS B 1 322 ? 15.195 -5.379 -19.703 1 97.62 322 LYS B CA 1
ATOM 4949 C C . LYS B 1 322 ? 15.18 -4.895 -18.25 1 97.62 322 LYS B C 1
ATOM 4951 O O . LYS B 1 322 ? 14.531 -5.5 -17.406 1 97.62 322 LYS B O 1
ATOM 4956 N N . PHE B 1 323 ? 15.812 -3.803 -17.984 1 98.38 323 PHE B N 1
ATOM 4957 C CA . PHE B 1 323 ? 15.836 -3.131 -16.688 1 98.38 323 PHE B CA 1
ATOM 4958 C C . PHE B 1 323 ? 14.75 -2.068 -16.609 1 98.38 323 PHE B C 1
ATOM 4960 O O . PHE B 1 323 ? 14.227 -1.629 -17.641 1 98.38 323 PHE B O 1
ATOM 4967 N N . THR B 1 324 ? 14.344 -1.771 -15.453 1 97.88 324 THR B N 1
ATOM 4968 C CA . THR B 1 324 ? 13.375 -0.705 -15.234 1 97.88 324 THR B CA 1
ATOM 4969 C C . THR B 1 324 ? 13.992 0.428 -14.422 1 97.88 324 THR B C 1
ATOM 4971 O O . THR B 1 324 ? 15.133 0.317 -13.953 1 97.88 324 THR B O 1
ATOM 4974 N N . ASP B 1 325 ? 13.305 1.573 -14.391 1 96.88 325 ASP B N 1
ATOM 4975 C CA . ASP B 1 325 ? 13.812 2.703 -13.617 1 96.88 325 ASP B CA 1
ATOM 4976 C C . ASP B 1 325 ? 13.055 2.863 -12.305 1 96.88 325 ASP B C 1
ATOM 4978 O O . ASP B 1 325 ? 12.273 1.989 -11.922 1 96.88 325 ASP B O 1
ATOM 4982 N N . LEU B 1 326 ? 13.383 3.891 -11.586 1 97.12 326 LEU B N 1
ATOM 4983 C CA . LEU B 1 326 ? 12.898 4.07 -10.219 1 97.12 326 LEU B CA 1
ATOM 4984 C C . LEU B 1 326 ? 11.469 4.602 -10.219 1 97.12 326 LEU B C 1
ATOM 4986 O O . LEU B 1 326 ? 10.883 4.809 -9.148 1 97.12 326 LEU B O 1
ATOM 4990 N N . HIS B 1 327 ? 10.781 4.746 -11.406 1 97.25 327 HIS B N 1
ATOM 4991 C CA . HIS B 1 327 ? 9.367 5.105 -11.523 1 97.25 327 HIS B CA 1
ATOM 4992 C C . HIS B 1 327 ? 8.492 3.865 -11.641 1 97.25 327 HIS B C 1
ATOM 4994 O O . HIS B 1 327 ? 7.277 3.973 -11.812 1 97.25 327 HIS B O 1
ATOM 5000 N N . LEU B 1 328 ? 9.141 2.699 -11.562 1 97.25 328 LEU B N 1
ATOM 5001 C CA . LEU B 1 328 ? 8.398 1.444 -11.609 1 97.25 328 LEU B CA 1
ATOM 5002 C C . LEU B 1 328 ? 7.168 1.503 -10.711 1 97.25 328 LEU B C 1
ATOM 5004 O O . LEU B 1 328 ? 7.258 1.923 -9.555 1 97.25 328 LEU B O 1
ATOM 5008 N N . ASN B 1 329 ? 6 1.15 -11.234 1 97.31 329 ASN B N 1
ATOM 5009 C CA . ASN B 1 329 ? 4.738 1.151 -10.5 1 97.31 329 ASN B CA 1
ATOM 5010 C C . ASN B 1 329 ? 4.215 -0.266 -10.281 1 97.31 329 ASN B C 1
ATOM 5012 O O . ASN B 1 329 ? 4.625 -1.198 -10.977 1 97.31 329 ASN B O 1
ATOM 5016 N N . ALA B 1 330 ? 3.422 -0.461 -9.203 1 96.69 330 ALA B N 1
ATOM 5017 C CA . ALA B 1 330 ? 2.664 -1.695 -9.016 1 96.69 330 ALA B CA 1
ATOM 5018 C C . ALA B 1 330 ? 1.45 -1.739 -9.938 1 96.69 330 ALA B C 1
ATOM 5020 O O . ALA B 1 330 ? 0.737 -0.744 -10.086 1 96.69 330 ALA B O 1
ATOM 5021 N N . LYS B 1 331 ? 1.243 -2.848 -10.609 1 95.75 331 LYS B N 1
ATOM 5022 C CA . LYS B 1 331 ? 0.109 -3.043 -11.508 1 95.75 331 LYS B CA 1
ATOM 5023 C C . LYS B 1 331 ? -0.721 -4.254 -11.094 1 95.75 331 LYS B C 1
ATOM 5025 O O . LYS B 1 331 ? -0.441 -5.379 -11.516 1 95.75 331 LYS B O 1
ATOM 5030 N N . PRO B 1 332 ? -1.812 -3.982 -10.391 1 93.62 332 PRO B N 1
ATOM 5031 C CA . PRO B 1 332 ? -2.609 -5.094 -9.867 1 93.62 332 PRO B CA 1
ATOM 5032 C C . PRO B 1 332 ? -3.189 -5.973 -10.969 1 93.62 332 PRO B C 1
ATOM 5034 O O . PRO B 1 332 ? -3.461 -7.156 -10.742 1 93.62 332 PRO B O 1
ATOM 5037 N N . SER B 1 333 ? -3.494 -5.32 -12.086 1 89.12 333 SER B N 1
ATOM 5038 C CA . SER B 1 333 ? -4 -6.035 -13.25 1 89.12 333 SER B CA 1
ATOM 5039 C C . SER B 1 333 ? -3.119 -5.789 -14.477 1 89.12 333 SER B C 1
ATOM 5041 O O . SER B 1 333 ? -2.889 -4.641 -14.859 1 89.12 333 SER B O 1
ATOM 5043 N N . ILE B 1 334 ? -2.326 -6.742 -14.805 1 86.88 334 ILE B N 1
ATOM 5044 C CA . ILE B 1 334 ? -1.479 -6.645 -15.992 1 86.88 334 ILE B CA 1
ATOM 5045 C C . ILE B 1 334 ? -1.499 -7.969 -16.75 1 86.88 334 ILE B C 1
ATOM 5047 O O . ILE B 1 334 ? -1.258 -9.031 -16.172 1 86.88 334 ILE B O 1
ATOM 5051 N N . PRO B 1 335 ? -1.928 -7.926 -18.016 1 81.62 335 PRO B N 1
ATOM 5052 C CA . PRO B 1 335 ? -1.933 -9.172 -18.797 1 81.62 335 PRO B CA 1
ATOM 5053 C C . PRO B 1 335 ? -0.531 -9.742 -19 1 81.62 335 PRO B C 1
ATOM 5055 O O . PRO B 1 335 ? 0.449 -8.992 -19.016 1 81.62 335 PRO B O 1
ATOM 5058 N N . LEU B 1 336 ? -0.52 -10.984 -19.125 1 83.38 336 LEU B N 1
ATOM 5059 C CA . LEU B 1 336 ? 0.754 -11.641 -19.406 1 83.38 336 LEU B CA 1
ATOM 5060 C C . LEU B 1 336 ? 1.313 -11.195 -20.75 1 83.38 336 LEU B C 1
ATOM 5062 O O . LEU B 1 336 ? 0.57 -11.078 -21.734 1 83.38 336 LEU B O 1
ATOM 5066 N N . GLY B 1 337 ? 2.619 -11.031 -20.812 1 76.06 337 GLY B N 1
ATOM 5067 C CA . GLY B 1 337 ? 3.314 -10.68 -22.047 1 76.06 337 GLY B CA 1
ATOM 5068 C C . GLY B 1 337 ? 3.256 -9.195 -22.375 1 76.06 337 GLY B C 1
ATOM 5069 O O . GLY B 1 337 ? 3.84 -8.75 -23.359 1 76.06 337 GLY B O 1
ATOM 5070 N N . GLN B 1 338 ? 2.447 -8.414 -21.625 1 63.97 338 GLN B N 1
ATOM 5071 C CA . GLN B 1 338 ? 2.33 -6.996 -21.938 1 63.97 338 GLN B CA 1
ATOM 5072 C C . GLN B 1 338 ? 3.166 -6.152 -20.969 1 63.97 338 GLN B C 1
ATOM 5074 O O . GLN B 1 338 ? 2.641 -5.59 -20.016 1 63.97 338 GLN B O 1
ATOM 5079 N N . SER B 1 339 ? 4.477 -6.605 -20.781 1 60.53 339 SER B N 1
ATOM 5080 C CA . SER B 1 339 ? 5.297 -5.785 -19.906 1 60.53 339 SER B CA 1
ATOM 5081 C C . SER B 1 339 ? 5.82 -4.551 -20.625 1 60.53 339 SER B C 1
ATOM 5083 O O . SER B 1 339 ? 6.023 -4.578 -21.844 1 60.53 339 SER B O 1
#

Sequence (678 aa):
MKDIYTLAIESSCDETSAAVLVNGRQVLSNVISSQVPIHQKFGGVVPEIASRHHIEQVIPVVDQALLDAKVNLTDIDHIGVTYGPGLVGSLLVGVAAAKGLSFATGIPLIGVHHMEGHIFANFLAHPELEPPFLSLVVSGGHTMLVVVKDYETYEVLGQTRDDAAGEAFDKIARVMGYPYPGGPQIEKVGATGNPKAIDFPKALQEKGNFEFSFSGLKSAVLNYLNSAKQKGTPINEADVAASFQQAIIDVLVHKTCEAAHETGQTKITLAGGVSANKHLQEALAAMCEQEGFTFYRPSSILATDNAAMIGCRAYYMSKANKFTDLHLNAKPSIPLGQSMKDIYTLAIESSCDETSAAVLVNGRQVLSNVISSQVPIHQKFGGVVPEIASRHHIEQVIPVVDQALLDAKVNLTDIDHIGVTYGPGLVGSLLVGVAAAKGLSFATGIPLIGVHHMEGHIFANFLAHPELEPPFLSLVVSGGHTMLVVVKDYETYEVLGQTRDDAAGEAFDKIARVMGYPYPGGPQIEKVGATGNPKAIDFPKALQEKGNFEFSFSGLKSAVLNYLNSAKQKGTPINEADVAASFQQAIIDVLVHKTCEAAHETGQTKITLAGGVSANKHLQEALAAMCEQEGFTFYRPSSILATDNAAMIGCRAYYMSKANKFTDLHLNAKPSIPLGQS

Organism: NCBI:txid103891

InterPro domains:
  IPR000905 Gcp-like domain [PF00814] (26-311)
  IPR000905 Gcp-like domain [PTHR11735] (2-337)
  IPR017861 Kae1/TsaD family [PR00789] (7-20)
  IPR017861 Kae1/TsaD family [PR00789] (79-99)
  IPR017861 Kae1/TsaD family [PR00789] (100-119)
  IPR017861 Kae1/TsaD family [PR00789] (134-146)
  IPR017861 Kae1/TsaD family [PR00789] (157-178)
  IPR017861 Kae1/TsaD family [PR00789] (268-277)
  IPR017861 Kae1/TsaD family [TIGR00329] (7-311)
  IPR022450 tRNA N6-adenosine threonylcarbamoyltransferase, TsaD [MF_01445] (4-336)
  IPR022450 tRNA N6-adenosine threonylcarbamoyltransferase, TsaD [TIGR03723] (7-317)
  IPR043129 ATPase, nucleotide binding domain [SSF53067] (6-126)
  IPR043129 ATPase, nucleotide binding domain [SSF53067] (104-316)

Radius of gyration: 29.51 Å; Cα contacts (8 Å, |Δi|>4): 1670; chains: 2; bounding box: 71×82×64 Å

Nearest PDB structures (foldseek):
  4wq5-assembly1_A  TM=9.591E-01  e=4.665E-39  Escherichia coli K-12
  4ydu-assembly2_B  TM=9.583E-01  e=1.029E-38  Escherichia coli
  3zeu-assembly2_B  TM=9.525E-01  e=3.567E-38  Salmonella enterica subsp. enterica serovar Typhimurium str. ST4/74
  4wq4-assembly2_B  TM=9.562E-01  e=9.864E-38  Escherichia coli K-12
  6s84-assembly1_A  TM=8.825E-01  e=2.808E-31  Thermotoga maritima MSB8

Foldseek 3Di:
DDKAKEWFFEFFFFKTWIWIATLQQRTQFWFIDGCQVVCLVVLDGDLVVRLVVNLVCNVVRSVVNCVSSVHDLLRHQAYFYAQDAHRQSRNCNGLVVRLVSCVVRVRFYFHFYQQLLQVLLLCNQPVVDFDFAWEFEAAQAKTFIWTDHHLQDIDTQEIEPDGTPQVLQSLLQVVVPHTPPRLVVLLVLLVPADLPPDAADAPDLDQSGLYHYCPSSSVRLVVVVVVCVVVVNDDRSNHSSSNSVVSVLVNSQSSSLSVCVVVVGQEYEYGYQSLQRPVSQVSNVVSSVVVVGHYTYHDNVSRYGIGSSSRSSRSVCVVVVRTDHSPRHRDNDDDPSRD/DDKAKEWFFEFFFFKTWIWIATLQQRTQFWFIDGCQVVCLVVLDGDLVVRLVVNLVCNVVRSVVNCVSSVHDLLRHQAYFYAQDAHRQSRNCNGLVVRLVSCVVRVRFYFHFYQQLLQVLLLCNQPVVDFDFAWEFEAAQAKTFIWTDHHLQDIDTQEIEDPGTPQVLQSLLQVVVPHTPPRLVVLLVLLVPADLVPDAFDAPDLDQSGLYHYCPSSSVRLVVVVVVCVVVVNDDRSNHSSSNSVVSVLVNSQSSSLSVCVVVVHQEYEYGYQSLQRPVSVVSNVVSSVVVVGHYTYHDNVSRYGIGSSSRSSRSVCVVVVRTDHSPRHRDNDDDPSPD

Solvent-accessible surface area (backbone atoms only — not comparable to full-atom values): 33277 Å² total; per-residue (Å²): 131,83,84,45,29,27,37,9,35,26,21,34,56,55,35,33,16,8,11,26,26,41,70,38,52,42,76,54,23,70,33,70,50,71,39,57,80,70,25,32,82,69,62,39,84,47,64,71,59,32,22,50,52,34,41,31,38,52,55,57,32,41,53,50,11,32,57,65,44,71,53,56,81,85,64,40,57,30,37,18,26,32,25,20,40,38,42,57,55,17,14,34,26,39,42,23,22,51,44,19,32,22,66,67,70,66,36,47,37,24,76,32,49,41,67,57,12,31,56,34,17,35,41,53,62,32,78,83,62,64,68,57,30,34,33,42,34,32,15,54,81,39,27,35,35,32,39,32,61,43,99,85,43,64,44,77,70,22,38,39,77,67,40,9,63,31,40,41,33,33,52,53,21,46,74,73,70,43,58,44,67,8,55,67,49,34,54,59,48,13,67,81,26,46,49,76,71,44,89,65,65,72,61,66,76,52,87,91,45,49,46,40,54,37,52,67,39,49,49,52,50,51,49,52,56,50,51,29,60,74,71,66,47,86,78,60,62,26,24,52,32,15,11,54,51,42,38,54,42,51,53,56,44,51,44,49,53,52,48,28,64,75,69,68,42,48,39,39,36,44,15,21,48,53,50,57,40,63,68,52,49,51,51,45,45,51,52,21,59,75,72,70,33,47,72,44,62,40,49,66,73,51,18,37,88,43,6,49,22,32,18,25,42,32,39,56,32,51,75,69,67,52,66,50,62,68,54,58,56,64,32,47,77,54,64,86,80,67,125,132,82,84,46,28,27,38,9,36,24,21,35,56,55,34,34,14,6,10,26,27,41,71,40,52,43,76,53,22,69,34,71,51,70,39,57,79,68,26,33,81,69,62,39,85,48,65,71,61,31,23,50,52,36,40,31,39,52,54,56,31,41,54,48,11,32,58,64,43,71,51,54,79,85,64,40,58,32,38,19,28,34,26,21,39,38,42,57,54,17,14,36,25,40,41,24,21,50,44,18,32,22,67,66,69,66,35,48,37,24,74,30,49,41,65,57,10,30,57,34,17,35,42,54,60,32,78,84,62,66,67,55,29,34,33,43,34,30,16,54,80,39,28,34,35,32,38,34,60,44,98,84,42,65,45,77,70,23,38,40,76,68,40,10,63,32,41,41,34,32,51,52,20,46,74,74,70,44,58,44,66,8,56,67,49,34,54,59,49,14,68,81,26,45,48,76,72,45,88,63,65,73,61,64,76,53,88,91,45,48,46,42,53,36,53,68,39,50,49,52,54,52,48,52,54,50,51,30,60,74,72,67,46,88,77,59,61,27,25,52,32,14,10,52,54,43,36,54,43,51,52,55,46,51,44,49,52,51,49,27,62,74,71,66,43,47,39,39,35,43,16,20,48,53,50,57,38,63,68,53,49,51,52,44,44,52,51,22,59,76,71,70,33,47,73,46,63,40,49,66,74,50,19,36,88,44,6,48,22,34,18,26,43,34,39,57,32,52,76,69,67,52,66,49,65,66,53,58,54,62,33,46,77,53,65,87,81,66,123

Secondary structure (DSSP, 8-state):
-PPPEEEEEE-SSSEEEEEEEETTTEEEEEEEEE-HHHHHTTTS--HHHHHHHHHHHHHHHHHHHHHHHT--GGG-SEEEEEEESS-HHHHHHHHHHHHHHHHHH---EEEEEHHHHHHHHHHHH-TT--S-EEEEEE-SS-EEEEEE-SSS-EEEEEEBSS--HHHHHHHHHHHTTPPSSHHHHHHHHHTTS-TTSS--------TT---B--HHHHHHHHHHHHHHHHHT----HHHHHHHHHHHHHHHHHHHHHHHHHHHT--EEEEESGGGG-HHHHHHHHHHHHHHT-EEE---HHHHSS-HHHHHHHHHHHHHTT--B-TT----SS--TT--/-PPPEEEEEE-SSSEEEEEEEETTTEEEEEEEEE-HHHHHTTTS--HHHHHHHHHHHHHHHHHHHHHHHT--GGG-SEEEEEEESS-HHHHHHHHHHHHHHHHHH---EEEEEHHHHHHHHHHHH-TT--S-EEEEEE-SS-EEEEEE-SSS-EEEEEEBSS--HHHHHHHHHHHTTPPSSHHHHHHHHHTTS-TTSS-------STT---B--HHHHHHHHHHHHHHHHHT----HHHHHHHHHHHHHHHHHHHHHHHHHHHT--EEEEESGGGG-HHHHHHHHHHHHHHT-EEE---HHHHSS-HHHHHHHHHHHHHTT--B-TT----SS--TT--